Protein AF-A0A838JB03-F1 (afdb_monomer_lite)

pLDDT: mean 80.81, std 22.38, range [26.28, 98.25]

Structure (mmCIF, N/CA/C/O backbone):
data_AF-A0A838JB03-F1
#
_entry.id   AF-A0A838JB03-F1
#
loop_
_atom_site.group_PDB
_atom_site.id
_atom_site.type_symbol
_atom_site.label_atom_id
_atom_site.label_alt_id
_atom_site.label_comp_id
_atom_site.label_asym_id
_atom_site.label_entity_id
_atom_site.label_seq_id
_atom_site.pdbx_PDB_ins_code
_atom_site.Cartn_x
_atom_site.Cartn_y
_atom_site.Cartn_z
_atom_site.occupancy
_atom_site.B_iso_or_equiv
_atom_site.auth_seq_id
_atom_site.auth_comp_id
_atom_site.auth_asym_id
_atom_site.auth_atom_id
_atom_site.pdbx_PDB_model_num
ATOM 1 N N . MET A 1 1 ? 28.988 48.247 38.687 1.00 44.78 1 MET A N 1
ATOM 2 C CA . MET A 1 1 ? 27.653 47.711 39.022 1.00 44.78 1 MET A CA 1
ATOM 3 C C . MET A 1 1 ? 26.645 48.383 38.113 1.00 44.78 1 MET A C 1
ATOM 5 O O . MET A 1 1 ? 26.319 49.537 38.339 1.00 44.78 1 MET A O 1
ATOM 9 N N . THR A 1 2 ? 26.208 47.672 37.080 1.00 36.00 2 THR A N 1
ATOM 10 C CA . THR A 1 2 ? 25.079 48.036 36.215 1.00 36.00 2 THR A CA 1
ATOM 11 C C . THR A 1 2 ? 24.580 46.718 35.632 1.00 36.00 2 THR A C 1
ATOM 13 O O . THR A 1 2 ? 25.268 46.092 34.830 1.00 36.00 2 THR A O 1
ATOM 16 N N . GLN A 1 3 ? 23.457 46.224 36.152 1.00 34.03 3 GLN A N 1
ATOM 17 C CA . GLN A 1 3 ? 22.787 45.022 35.661 1.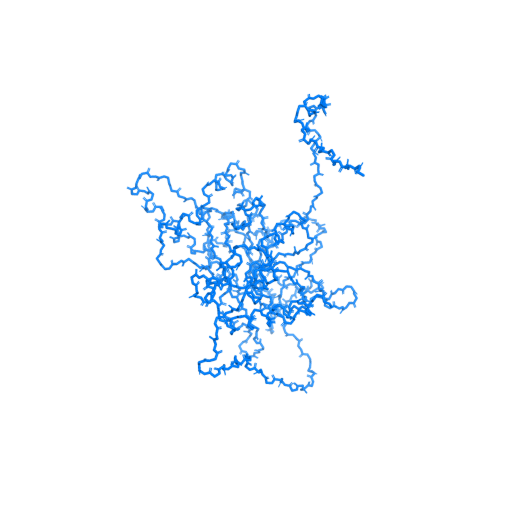00 34.03 3 GLN A CA 1
ATOM 18 C C . GLN A 1 3 ? 21.858 45.426 34.513 1.00 34.03 3 GLN A C 1
ATOM 20 O O . GLN A 1 3 ? 20.997 46.283 34.694 1.00 34.03 3 GLN A O 1
ATOM 25 N N . HIS A 1 4 ? 22.037 44.810 33.345 1.00 32.69 4 HIS A N 1
ATOM 26 C CA . HIS A 1 4 ? 21.046 44.824 32.274 1.00 32.69 4 HIS A CA 1
ATOM 27 C C . HIS A 1 4 ? 20.116 43.626 32.457 1.00 32.69 4 HIS A C 1
ATOM 29 O O . HIS A 1 4 ? 20.539 42.479 32.327 1.00 32.69 4 HIS A O 1
ATOM 35 N N . THR A 1 5 ? 18.851 43.903 32.752 1.00 39.06 5 THR A N 1
ATOM 36 C CA . THR A 1 5 ? 17.767 42.919 32.718 1.00 39.06 5 THR A CA 1
ATOM 37 C C . THR A 1 5 ? 17.186 42.896 31.299 1.00 39.06 5 THR A C 1
ATOM 39 O O . THR A 1 5 ? 16.803 43.959 30.803 1.00 39.06 5 THR A O 1
ATOM 42 N N . PRO A 1 6 ? 17.104 41.744 30.612 1.00 40.34 6 PRO A N 1
ATOM 43 C CA . PRO A 1 6 ? 16.398 41.662 29.340 1.00 40.34 6 PRO A CA 1
ATOM 44 C C . PRO A 1 6 ? 14.884 41.728 29.582 1.00 40.34 6 PRO A C 1
ATOM 46 O O . PRO A 1 6 ? 14.341 40.998 30.411 1.00 40.34 6 PRO A O 1
ATOM 49 N N . SER A 1 7 ? 14.214 42.630 28.862 1.00 43.00 7 SER A N 1
ATOM 50 C CA . SER A 1 7 ? 12.752 42.729 28.843 1.00 43.00 7 SER A CA 1
ATOM 51 C C . SER A 1 7 ? 12.167 41.531 28.100 1.00 43.00 7 SER A C 1
ATOM 53 O O . SER A 1 7 ? 12.530 41.268 26.954 1.00 43.00 7 SER A O 1
ATOM 55 N N . ALA A 1 8 ? 11.268 40.812 28.765 1.00 40.16 8 ALA A N 1
ATOM 56 C CA . ALA A 1 8 ? 10.439 39.788 28.155 1.00 40.16 8 ALA A CA 1
ATOM 57 C C . ALA A 1 8 ? 9.453 40.449 27.180 1.00 40.16 8 ALA A C 1
ATOM 59 O O . ALA A 1 8 ? 8.686 41.328 27.569 1.00 40.16 8 ALA A O 1
ATOM 60 N N . VAL A 1 9 ? 9.482 40.031 25.915 1.00 40.28 9 VAL A N 1
ATOM 61 C CA . VAL A 1 9 ? 8.428 40.349 24.949 1.00 40.28 9 VAL A CA 1
ATOM 62 C C . VAL A 1 9 ? 7.296 39.359 25.203 1.00 40.28 9 VAL A C 1
ATOM 64 O O . VAL A 1 9 ? 7.404 38.180 24.870 1.00 40.28 9 VAL A O 1
ATOM 67 N N . SER A 1 10 ? 6.239 39.830 25.858 1.00 42.03 10 SER A N 1
ATOM 68 C CA . SER A 1 10 ? 5.004 39.079 26.065 1.00 42.03 10 SER A CA 1
ATOM 69 C C . SER A 1 10 ? 4.294 38.891 24.725 1.00 42.03 10 SER A C 1
ATOM 71 O O . SER A 1 10 ? 3.771 39.844 24.152 1.00 42.03 10 SER A O 1
ATOM 73 N N . ALA A 1 11 ? 4.286 37.663 24.211 1.00 47.19 11 ALA A N 1
ATOM 74 C CA . ALA A 1 11 ? 3.488 37.273 23.056 1.00 47.19 11 ALA A CA 1
ATOM 75 C C . ALA A 1 11 ? 2.038 37.001 23.492 1.00 47.19 11 ALA A C 1
ATOM 77 O O . ALA A 1 11 ? 1.626 35.855 23.638 1.00 47.19 11 ALA A O 1
ATOM 78 N N . GLU A 1 12 ? 1.266 38.065 23.702 1.00 45.47 12 GLU A N 1
ATOM 79 C CA . GLU A 1 12 ? -0.200 38.017 23.753 1.00 45.47 12 GLU A CA 1
ATOM 80 C C . GLU A 1 12 ? -0.773 38.681 22.491 1.00 45.47 12 GLU A C 1
ATOM 82 O O . GLU A 1 12 ? -1.504 39.665 22.552 1.00 45.47 12 GLU A O 1
ATOM 87 N N . ASN A 1 13 ? -0.450 38.143 21.311 1.00 46.91 13 ASN A N 1
ATOM 88 C CA . ASN A 1 13 ? -1.229 38.453 20.110 1.00 46.91 13 ASN A CA 1
ATOM 89 C C . ASN A 1 13 ? -2.488 37.587 20.126 1.00 46.91 13 ASN A C 1
ATOM 91 O O . ASN A 1 13 ? -2.532 36.473 19.608 1.00 46.91 13 ASN A O 1
ATOM 95 N N . SER A 1 14 ? -3.491 38.109 20.826 1.00 46.34 14 SER A N 1
ATOM 96 C CA . SER A 1 14 ? -4.832 37.548 20.922 1.00 46.34 14 SER A CA 1
ATOM 97 C C . SER A 1 14 ? -5.486 37.417 19.536 1.00 46.34 14 SER A C 1
ATOM 99 O O . SER A 1 14 ? -5.418 38.335 18.722 1.00 46.34 14 SER A O 1
ATOM 101 N N . MET A 1 15 ? -6.189 36.305 19.300 1.00 49.94 15 MET A N 1
ATOM 102 C CA . MET A 1 15 ? -7.051 36.042 18.130 1.00 49.94 15 MET A CA 1
ATOM 103 C C . MET A 1 15 ? -8.110 37.130 17.844 1.00 49.94 15 MET A C 1
ATOM 105 O O . MET A 1 15 ? -8.801 37.070 16.830 1.00 49.94 15 MET A O 1
ATOM 109 N N . THR A 1 16 ? -8.254 38.123 18.718 1.00 51.78 16 THR A N 1
ATOM 110 C CA . THR A 1 16 ? -9.194 39.242 18.601 1.00 51.78 16 THR A CA 1
ATOM 111 C C . THR A 1 16 ? -8.905 40.164 17.409 1.00 51.78 16 THR A C 1
ATOM 113 O O . THR A 1 16 ? -9.826 40.820 16.935 1.00 51.78 16 THR A O 1
ATOM 116 N N . ASP A 1 17 ? -7.676 40.177 16.881 1.00 54.94 17 ASP A N 1
ATOM 117 C CA . ASP A 1 17 ? -7.280 41.033 15.745 1.00 54.94 17 ASP A CA 1
ATOM 118 C C . ASP A 1 17 ? -7.665 40.457 14.364 1.00 54.94 17 ASP A C 1
ATOM 120 O O . ASP A 1 17 ? -7.572 41.121 13.338 1.00 54.94 17 ASP A O 1
ATOM 124 N N . LEU A 1 18 ? -8.143 39.208 14.316 1.00 52.59 18 LEU A N 1
ATOM 125 C CA . LEU A 1 18 ? -8.722 38.624 13.098 1.00 52.59 18 LEU A CA 1
ATOM 126 C C . LEU A 1 18 ? -10.200 38.987 12.928 1.00 52.59 18 LEU A C 1
ATOM 128 O O . LEU A 1 18 ? -10.693 39.043 11.807 1.00 52.59 18 LEU A O 1
ATOM 132 N N . ALA A 1 19 ? -10.909 39.265 14.025 1.00 58.22 19 ALA A N 1
ATOM 133 C CA . ALA A 1 19 ? -12.325 39.628 13.988 1.00 58.22 19 ALA A CA 1
ATOM 134 C C . ALA A 1 19 ? -12.567 41.057 13.461 1.00 58.22 19 ALA A C 1
ATOM 136 O O . ALA A 1 19 ? -13.679 41.387 13.056 1.00 58.22 19 ALA A O 1
ATOM 137 N N . THR A 1 20 ? -11.537 41.907 13.458 1.00 58.72 20 THR A N 1
ATOM 138 C CA . THR A 1 20 ? -11.553 43.267 12.892 1.00 58.72 20 THR A CA 1
ATOM 139 C C . THR A 1 20 ? -11.293 43.287 11.386 1.00 58.72 20 THR A C 1
ATOM 141 O O . THR A 1 20 ? -11.599 44.283 10.727 1.00 58.72 20 THR A O 1
ATOM 144 N N . LEU A 1 21 ? -10.793 42.187 10.815 1.00 52.22 21 LEU A N 1
ATOM 145 C CA . LEU A 1 21 ? -10.647 42.004 9.376 1.00 52.22 21 LEU A CA 1
ATOM 146 C C . LEU A 1 21 ? -12.008 41.623 8.779 1.00 52.22 21 LEU A C 1
ATOM 148 O O . LEU A 1 21 ? -12.249 40.480 8.399 1.00 52.22 21 LEU A O 1
ATOM 152 N N . ASN A 1 22 ? -12.915 42.600 8.712 1.00 52.59 22 ASN A N 1
ATOM 153 C CA . ASN A 1 22 ? -14.174 42.496 7.978 1.00 52.59 22 ASN A CA 1
ATOM 154 C C . ASN A 1 22 ? -13.882 42.488 6.467 1.00 52.59 22 ASN A C 1
ATOM 156 O O . ASN A 1 22 ? -14.055 43.494 5.779 1.00 52.59 22 ASN A O 1
ATOM 160 N N . MET A 1 23 ? -13.335 41.376 5.978 1.00 66.50 23 MET A N 1
ATOM 161 C CA . MET A 1 23 ? -13.054 41.157 4.568 1.00 66.50 23 MET A CA 1
ATOM 162 C C . MET A 1 23 ? -14.263 40.463 3.940 1.00 66.50 23 MET A C 1
ATOM 164 O O . MET A 1 23 ? -14.375 39.240 3.942 1.00 66.50 23 MET A O 1
ATOM 168 N N . ASP A 1 24 ? -15.203 41.276 3.464 1.00 61.62 24 ASP A N 1
ATOM 169 C CA . ASP A 1 24 ? -16.301 40.834 2.607 1.00 61.62 24 ASP A CA 1
ATOM 170 C C . ASP A 1 24 ? -15.735 40.562 1.206 1.00 61.62 24 ASP A C 1
ATOM 172 O O . ASP A 1 24 ? -15.477 41.488 0.435 1.00 61.62 24 ASP A O 1
ATOM 176 N N . PHE A 1 25 ? -15.458 39.290 0.919 1.00 63.62 25 PHE A N 1
ATOM 177 C CA . PHE A 1 25 ? -14.934 38.837 -0.371 1.00 63.62 25 PHE A CA 1
ATOM 178 C C . PHE A 1 25 ? -16.039 38.552 -1.402 1.00 63.62 25 PHE A C 1
ATOM 180 O O . PHE A 1 25 ? -15.734 38.076 -2.487 1.00 63.62 25 PHE A O 1
ATOM 187 N N . GLY A 1 26 ? -17.304 38.877 -1.102 1.00 58.91 26 GLY A N 1
ATOM 188 C CA . GLY A 1 26 ? -18.434 38.609 -1.989 1.00 58.91 26 GLY A CA 1
ATOM 189 C C . GLY A 1 26 ? -18.887 37.142 -1.970 1.00 58.91 26 GLY A C 1
ATOM 190 O O . GLY A 1 26 ? -18.102 36.218 -1.790 1.00 58.91 26 GLY A O 1
ATOM 191 N N . ASN A 1 27 ? -20.193 36.923 -2.148 1.00 53.84 27 ASN A N 1
ATOM 192 C CA . ASN A 1 27 ? -20.816 35.595 -2.266 1.00 53.84 27 ASN A CA 1
ATOM 193 C C . ASN A 1 27 ? -20.960 35.167 -3.739 1.00 53.84 27 ASN A C 1
ATOM 195 O O . ASN A 1 27 ? -21.980 34.588 -4.111 1.00 53.84 27 ASN A O 1
ATOM 199 N N . ASP A 1 28 ? -19.996 35.505 -4.597 1.00 56.12 28 ASP A N 1
ATOM 200 C CA . ASP A 1 28 ? -20.012 34.996 -5.967 1.00 56.12 28 ASP A CA 1
ATOM 201 C C . ASP A 1 28 ? -19.462 33.565 -5.958 1.00 56.12 28 ASP A C 1
ATOM 203 O O . ASP A 1 28 ? -18.303 33.326 -5.620 1.00 56.12 28 ASP A O 1
ATOM 207 N N . ASP A 1 29 ? -20.286 32.604 -6.385 1.00 54.84 29 ASP A N 1
ATOM 208 C CA . ASP A 1 29 ? -19.939 31.179 -6.545 1.00 54.84 29 ASP A CA 1
ATOM 209 C C . ASP A 1 29 ? -18.735 30.934 -7.499 1.00 54.84 29 ASP A C 1
ATOM 211 O O . ASP A 1 29 ? -18.333 29.790 -7.728 1.00 54.84 29 ASP A O 1
ATOM 215 N N . GLY A 1 30 ? -18.158 31.999 -8.072 1.00 53.28 30 GLY A N 1
ATOM 216 C CA . GLY A 1 30 ? -16.997 31.997 -8.960 1.00 53.28 30 GLY A CA 1
ATOM 217 C C . GLY A 1 30 ? -15.631 32.105 -8.271 1.00 53.28 30 GLY A C 1
ATOM 218 O O . GLY A 1 30 ? -14.635 31.743 -8.896 1.00 53.28 30 GLY A O 1
ATOM 219 N N . ASP A 1 31 ? -15.557 32.515 -7.001 1.00 49.06 31 ASP A N 1
ATOM 220 C CA . ASP A 1 31 ? -14.286 32.706 -6.277 1.00 49.06 31 ASP A CA 1
ATOM 221 C C . ASP A 1 31 ? -13.802 31.424 -5.575 1.00 49.06 31 ASP A C 1
ATOM 223 O O . ASP A 1 31 ? -13.331 31.416 -4.433 1.00 49.06 31 ASP A O 1
ATOM 227 N N . GLN A 1 32 ? -13.888 30.287 -6.270 1.00 55.44 32 GLN A N 1
ATOM 228 C CA . GLN A 1 32 ? -13.226 29.079 -5.793 1.00 55.44 32 GLN A CA 1
ATOM 229 C C . GLN A 1 32 ? -11.717 29.236 -5.961 1.00 55.44 32 GLN A C 1
ATOM 231 O O . GLN A 1 32 ? -11.203 29.373 -7.070 1.00 55.44 32 GLN A O 1
ATOM 236 N N . MET A 1 33 ? -10.989 29.176 -4.845 1.00 48.25 33 MET A N 1
ATOM 237 C CA . MET A 1 33 ? -9.533 29.098 -4.857 1.00 48.25 33 MET A CA 1
ATOM 238 C C . MET A 1 33 ? -9.099 27.873 -5.673 1.00 48.25 33 MET A C 1
ATOM 240 O O . MET A 1 33 ? -9.140 26.737 -5.195 1.00 48.25 33 MET A O 1
ATOM 244 N N . VAL A 1 34 ? -8.662 28.101 -6.911 1.00 45.88 34 VAL A N 1
ATOM 245 C CA . VAL A 1 34 ? -8.106 27.052 -7.764 1.00 45.88 34 VAL A CA 1
ATOM 246 C C . VAL A 1 34 ? -6.710 26.731 -7.249 1.00 45.88 34 VAL A C 1
ATOM 248 O O . VAL A 1 34 ? -5.741 27.441 -7.524 1.00 45.88 34 VAL A O 1
ATOM 251 N N . LYS A 1 35 ? -6.590 25.652 -6.473 1.00 42.66 35 LYS A N 1
ATOM 252 C CA . LYS A 1 35 ? -5.276 25.090 -6.155 1.00 42.66 35 LYS A CA 1
ATOM 253 C C . LYS A 1 35 ? -4.661 24.557 -7.454 1.00 42.66 35 LYS A C 1
ATOM 255 O O . LYS A 1 35 ? -5.344 23.815 -8.164 1.00 42.66 35 LYS A O 1
ATOM 260 N N . PRO A 1 36 ? -3.395 24.888 -7.775 1.00 41.06 36 PRO A N 1
ATOM 261 C CA . PRO A 1 36 ? -2.692 24.237 -8.871 1.00 41.06 36 PRO A CA 1
ATOM 262 C C . PRO A 1 36 ? -2.802 22.723 -8.705 1.00 41.06 36 PRO A C 1
ATOM 264 O O . PRO A 1 36 ? -2.643 22.221 -7.590 1.00 41.06 36 PRO A O 1
ATOM 267 N N . THR A 1 37 ? -3.080 22.001 -9.790 1.00 43.16 37 THR A N 1
ATOM 268 C CA . THR A 1 37 ? -3.114 20.537 -9.781 1.00 43.16 37 THR A CA 1
ATOM 269 C C . THR A 1 37 ? -1.698 20.033 -9.512 1.00 43.16 37 THR A C 1
ATOM 271 O O . THR A 1 37 ? -0.907 19.825 -10.428 1.00 43.16 37 THR A O 1
ATOM 274 N N . GLN A 1 38 ? -1.331 19.905 -8.238 1.00 51.38 38 GLN A N 1
ATOM 275 C CA . GLN A 1 38 ? -0.124 19.191 -7.861 1.00 51.38 38 GLN A CA 1
ATOM 276 C C . GLN A 1 38 ? -0.305 17.742 -8.312 1.00 51.38 38 GLN A C 1
ATOM 278 O O . GLN A 1 38 ? -1.390 17.170 -8.195 1.00 51.38 38 GLN A O 1
ATOM 283 N N . ASN A 1 39 ? 0.745 17.147 -8.877 1.00 60.09 39 ASN A N 1
ATOM 284 C CA . ASN A 1 39 ? 0.744 15.713 -9.119 1.00 60.09 39 ASN A CA 1
ATOM 285 C C . ASN A 1 39 ? 0.520 15.028 -7.770 1.00 60.09 39 ASN A C 1
ATOM 287 O O . ASN A 1 39 ? 1.414 15.056 -6.928 1.00 60.09 39 ASN A O 1
ATOM 291 N N . ASN A 1 40 ? -0.659 14.434 -7.556 1.00 70.81 40 ASN A N 1
ATOM 292 C CA . ASN A 1 40 ? -0.917 13.700 -6.321 1.00 70.81 40 ASN A CA 1
ATOM 293 C C . ASN A 1 40 ? 0.201 12.666 -6.127 1.00 70.81 40 ASN A C 1
ATOM 295 O O . ASN A 1 40 ? 0.495 11.910 -7.071 1.00 70.81 40 ASN A O 1
ATOM 299 N N . PRO A 1 41 ? 0.834 12.624 -4.941 1.00 83.50 41 PRO A N 1
ATOM 300 C CA . PRO A 1 41 ? 1.910 11.687 -4.688 1.00 83.50 41 PRO A CA 1
ATOM 301 C C . PRO A 1 41 ? 1.400 10.265 -4.935 1.00 83.50 41 PRO A C 1
ATOM 303 O O . PRO A 1 41 ? 0.281 9.889 -4.575 1.00 83.50 41 PRO A O 1
ATOM 306 N N . ARG A 1 42 ? 2.210 9.464 -5.627 1.00 92.25 42 ARG A N 1
ATOM 307 C CA . ARG A 1 42 ? 1.873 8.075 -5.952 1.00 92.25 42 ARG A CA 1
ATOM 308 C C . ARG A 1 42 ? 2.556 7.149 -4.969 1.00 92.25 42 ARG A C 1
ATOM 310 O O . ARG A 1 42 ? 3.736 7.321 -4.680 1.00 92.25 42 ARG A O 1
ATOM 317 N N . LEU A 1 43 ? 1.835 6.118 -4.549 1.00 96.12 43 LEU A N 1
ATOM 318 C CA . LEU A 1 43 ? 2.406 5.035 -3.767 1.00 96.12 43 LEU A CA 1
ATOM 319 C C . LEU A 1 43 ? 2.852 3.923 -4.722 1.00 96.12 43 LEU A C 1
ATOM 321 O O . LEU A 1 43 ? 2.037 3.296 -5.405 1.00 96.12 43 LEU A O 1
ATOM 325 N N . GLN A 1 44 ? 4.160 3.707 -4.802 1.00 95.25 44 GLN A N 1
ATOM 326 C CA . GLN A 1 44 ? 4.787 2.786 -5.744 1.00 95.25 44 GLN A CA 1
ATOM 327 C C . GLN A 1 44 ? 5.358 1.574 -5.019 1.00 95.25 44 GLN A C 1
ATOM 329 O O . GLN A 1 44 ? 5.926 1.696 -3.940 1.00 95.25 44 GLN A O 1
ATOM 334 N N . TRP A 1 45 ? 5.238 0.397 -5.630 1.00 95.88 45 TRP A N 1
ATOM 335 C CA . TRP A 1 45 ? 5.858 -0.819 -5.114 1.00 95.88 45 TRP A CA 1
ATOM 336 C C . TRP A 1 45 ? 7.142 -1.142 -5.874 1.00 95.88 45 TRP A C 1
ATOM 338 O O . TRP A 1 45 ? 7.110 -1.382 -7.085 1.00 95.88 45 TRP A O 1
ATOM 348 N N . PHE A 1 46 ? 8.269 -1.191 -5.168 1.00 95.06 46 PHE A N 1
ATOM 349 C CA . PHE A 1 46 ? 9.563 -1.546 -5.741 1.00 95.06 46 PHE A CA 1
ATOM 350 C C . PHE A 1 46 ? 9.928 -3.003 -5.461 1.00 95.06 46 PHE A C 1
ATOM 352 O O . PHE A 1 46 ? 9.741 -3.526 -4.365 1.00 95.06 46 PHE A O 1
ATOM 359 N N . ASN A 1 47 ? 10.474 -3.654 -6.490 1.00 92.50 47 ASN A N 1
ATOM 360 C CA . ASN A 1 47 ? 10.894 -5.057 -6.485 1.00 92.50 47 ASN A CA 1
ATOM 361 C C . ASN A 1 47 ? 12.423 -5.204 -6.382 1.00 92.50 47 ASN A C 1
ATOM 363 O O . ASN A 1 47 ? 12.983 -6.168 -6.894 1.00 92.50 47 ASN A O 1
ATOM 367 N N . GLY A 1 48 ? 13.099 -4.238 -5.760 1.00 88.75 48 GLY A N 1
ATOM 368 C CA . GLY A 1 48 ? 14.553 -4.220 -5.633 1.00 88.75 48 GLY A CA 1
ATOM 369 C C . GLY A 1 48 ? 15.242 -3.347 -6.673 1.00 88.75 48 GLY A C 1
ATOM 370 O O . GLY A 1 48 ? 16.030 -3.835 -7.479 1.00 88.75 48 GLY A O 1
ATOM 371 N N . LEU A 1 49 ? 14.927 -2.050 -6.671 1.00 88.25 49 LEU A N 1
ATOM 372 C CA . LEU A 1 49 ? 15.675 -1.072 -7.464 1.00 88.25 49 LEU A CA 1
ATOM 373 C C . LEU A 1 49 ? 16.962 -0.676 -6.734 1.00 88.25 49 LEU A C 1
ATOM 375 O O . LEU A 1 49 ? 16.967 -0.557 -5.511 1.00 88.25 49 LEU A O 1
ATOM 379 N N . THR A 1 50 ? 18.043 -0.461 -7.479 1.00 88.62 50 THR A N 1
ATOM 380 C CA . THR A 1 50 ? 19.319 -0.018 -6.908 1.00 88.62 50 THR A CA 1
ATOM 381 C C . THR A 1 50 ? 19.215 1.432 -6.450 1.00 88.62 50 THR A C 1
ATOM 383 O O . THR A 1 50 ? 18.686 2.285 -7.170 1.00 88.62 50 THR A O 1
ATOM 386 N N . THR A 1 51 ? 19.735 1.722 -5.263 1.00 90.81 51 THR A N 1
ATOM 387 C CA . THR A 1 51 ? 19.865 3.090 -4.752 1.00 90.81 51 THR A CA 1
ATOM 388 C C . THR A 1 51 ? 21.278 3.628 -4.968 1.00 90.81 51 THR A C 1
ATOM 390 O O . THR A 1 51 ? 22.224 2.874 -5.199 1.00 90.81 51 THR A O 1
ATOM 393 N N . THR A 1 52 ? 21.457 4.942 -4.850 1.00 86.44 52 THR A N 1
ATOM 394 C CA . THR A 1 52 ? 22.794 5.567 -4.845 1.00 86.44 52 THR A CA 1
ATOM 395 C C . THR A 1 52 ? 23.643 5.161 -3.636 1.00 86.44 52 THR A C 1
ATOM 397 O O . THR A 1 52 ? 24.863 5.264 -3.688 1.00 86.44 52 THR A O 1
ATOM 400 N N . THR A 1 53 ? 23.013 4.655 -2.573 1.00 84.88 53 THR A N 1
ATOM 401 C CA . THR A 1 53 ? 23.659 4.125 -1.362 1.00 84.88 53 THR A CA 1
ATOM 402 C C . THR A 1 53 ? 23.995 2.633 -1.459 1.00 84.88 53 THR A C 1
ATOM 404 O O . THR A 1 53 ? 24.343 2.024 -0.452 1.00 84.88 53 THR A O 1
ATOM 407 N N . PHE A 1 54 ? 23.885 2.032 -2.652 1.00 84.50 54 PHE A N 1
ATOM 408 C CA . PHE A 1 54 ? 24.083 0.594 -2.899 1.00 84.50 54 PHE A CA 1
ATOM 409 C C . PHE A 1 54 ? 23.138 -0.320 -2.104 1.00 84.50 54 PHE A C 1
ATOM 411 O O . PHE A 1 54 ? 23.383 -1.517 -1.950 1.00 84.50 54 PHE A O 1
ATOM 418 N N . GLU A 1 55 ? 22.027 0.230 -1.625 1.00 87.88 55 GLU A N 1
ATOM 419 C CA . GLU A 1 55 ? 20.946 -0.522 -1.013 1.00 87.88 55 GLU A CA 1
ATOM 420 C C . GLU A 1 55 ? 19.942 -0.964 -2.082 1.00 87.88 55 GLU A C 1
ATOM 422 O O . GLU A 1 55 ? 19.964 -0.538 -3.242 1.00 87.88 55 GLU A O 1
ATOM 427 N N . THR A 1 56 ? 19.047 -1.863 -1.685 1.00 89.31 56 THR A N 1
ATOM 428 C CA . THR A 1 56 ? 17.988 -2.380 -2.548 1.00 89.31 56 THR A CA 1
ATOM 429 C C . THR A 1 56 ? 16.648 -1.830 -2.076 1.00 89.31 56 THR A C 1
ATOM 431 O O . THR A 1 56 ? 16.215 -2.105 -0.958 1.00 89.31 56 THR A O 1
ATOM 434 N N . ALA A 1 57 ? 15.987 -1.056 -2.932 1.00 92.94 57 ALA A N 1
ATOM 435 C CA . ALA A 1 57 ? 14.697 -0.449 -2.649 1.00 92.94 57 ALA A CA 1
ATOM 436 C C . ALA A 1 57 ? 13.562 -1.460 -2.857 1.00 92.94 57 ALA A C 1
ATOM 438 O O . ALA A 1 57 ? 13.299 -1.887 -3.989 1.00 92.94 57 ALA A O 1
ATOM 439 N N . VAL A 1 58 ? 12.896 -1.858 -1.769 1.00 94.38 58 VAL A N 1
ATOM 440 C CA . VAL A 1 58 ? 11.868 -2.912 -1.758 1.00 94.38 58 VAL A CA 1
ATOM 441 C C . VAL A 1 58 ? 10.642 -2.473 -0.963 1.00 94.38 58 VAL A C 1
ATOM 443 O O . VAL A 1 58 ? 10.778 -1.925 0.127 1.00 94.38 58 VAL A O 1
ATOM 446 N N . GLY A 1 59 ? 9.447 -2.735 -1.495 1.00 96.44 59 GLY A N 1
ATOM 447 C CA . GLY A 1 59 ? 8.180 -2.398 -0.843 1.00 96.44 59 GLY A CA 1
ATOM 448 C C . GLY A 1 59 ? 7.613 -1.056 -1.286 1.00 96.44 59 GLY A C 1
ATOM 449 O O . GLY A 1 59 ? 7.860 -0.614 -2.412 1.00 96.44 59 GLY A O 1
ATOM 450 N N . PHE A 1 60 ? 6.830 -0.420 -0.418 1.00 97.81 60 PHE A N 1
ATOM 451 C CA . PHE A 1 60 ? 6.156 0.838 -0.712 1.00 97.81 60 PHE A CA 1
ATOM 452 C C . PHE A 1 60 ? 7.074 2.056 -0.625 1.00 97.81 60 PHE A C 1
ATOM 454 O O . PHE A 1 60 ? 7.809 2.238 0.345 1.00 97.81 60 PHE A O 1
ATOM 461 N N . HIS A 1 61 ? 6.976 2.903 -1.648 1.00 97.00 61 HIS A N 1
ATOM 462 C CA . HIS A 1 61 ? 7.739 4.131 -1.802 1.00 97.00 61 HIS A CA 1
ATOM 463 C C . HIS A 1 61 ? 6.856 5.274 -2.276 1.00 97.00 61 HIS A C 1
ATOM 465 O O . HIS A 1 61 ? 5.932 5.065 -3.065 1.00 97.00 61 HIS A O 1
ATOM 471 N N . ILE A 1 62 ? 7.182 6.480 -1.828 1.00 96.56 62 ILE A N 1
ATOM 472 C CA . ILE A 1 62 ? 6.554 7.725 -2.273 1.00 96.56 62 ILE A CA 1
ATOM 473 C C . ILE A 1 62 ? 7.659 8.625 -2.817 1.00 96.56 62 ILE A C 1
ATOM 475 O O . ILE A 1 62 ? 8.700 8.759 -2.180 1.00 96.56 62 ILE A O 1
ATOM 479 N N . GLU A 1 63 ? 7.468 9.189 -4.008 1.00 94.88 63 GLU A N 1
ATOM 480 C CA . GLU A 1 63 ? 8.427 10.137 -4.593 1.00 94.88 63 GLU A CA 1
ATOM 481 C C . GLU A 1 63 ? 8.514 11.386 -3.706 1.00 94.88 63 GLU A C 1
ATOM 483 O O . GLU A 1 63 ? 7.485 11.956 -3.341 1.00 94.88 63 GLU A O 1
ATOM 488 N N . ALA A 1 64 ? 9.731 11.758 -3.313 1.00 94.31 64 ALA A N 1
ATOM 489 C CA . ALA A 1 64 ? 9.976 12.926 -2.474 1.00 94.31 64 ALA A CA 1
ATOM 490 C C . ALA A 1 64 ? 9.991 14.209 -3.316 1.00 94.31 64 ALA A C 1
ATOM 492 O O . ALA A 1 64 ? 10.156 14.155 -4.534 1.00 94.31 64 ALA A O 1
ATOM 493 N N . ASP A 1 65 ? 9.855 15.359 -2.658 1.00 92.06 65 ASP A N 1
ATOM 494 C CA . ASP A 1 65 ? 9.860 16.697 -3.269 1.00 92.06 65 ASP A CA 1
ATOM 495 C C . ASP A 1 65 ? 8.654 16.970 -4.196 1.00 92.06 65 ASP A C 1
ATOM 497 O O . ASP A 1 65 ? 8.642 17.944 -4.951 1.00 92.06 65 ASP A O 1
ATOM 501 N N . VAL A 1 66 ? 7.618 16.122 -4.140 1.00 90.31 66 VAL A N 1
ATOM 502 C CA . VAL A 1 66 ? 6.367 16.282 -4.905 1.00 90.31 66 VAL A CA 1
ATOM 503 C C . VAL A 1 66 ? 5.301 17.016 -4.090 1.00 90.31 66 VAL A C 1
ATOM 505 O O . VAL A 1 66 ? 4.581 17.857 -4.627 1.00 90.31 66 VAL A O 1
ATOM 508 N N . ASN A 1 67 ? 5.195 16.705 -2.796 1.00 92.00 67 ASN A N 1
ATOM 509 C CA . ASN A 1 67 ? 4.237 17.315 -1.877 1.00 92.00 67 ASN A CA 1
ATOM 510 C C 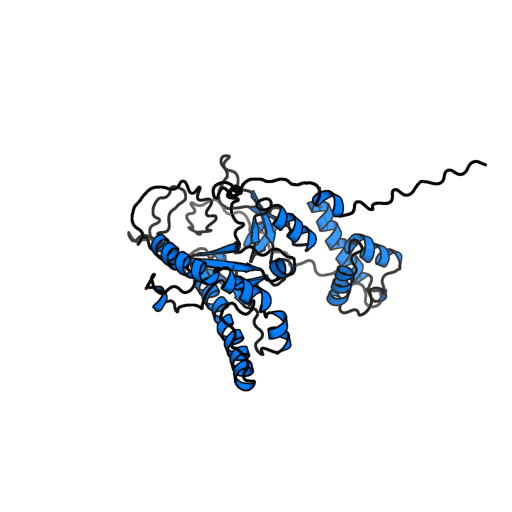. ASN A 1 67 ? 4.984 17.765 -0.605 1.00 92.00 67 ASN A C 1
ATOM 512 O O . ASN A 1 67 ? 5.289 16.923 0.242 1.00 92.00 67 ASN A O 1
ATOM 516 N N . PRO A 1 68 ? 5.244 19.077 -0.438 1.00 91.69 68 PRO A N 1
ATOM 517 C CA . PRO A 1 68 ? 6.030 19.594 0.683 1.00 91.69 68 PRO A CA 1
ATOM 518 C C . PRO A 1 68 ? 5.463 19.254 2.0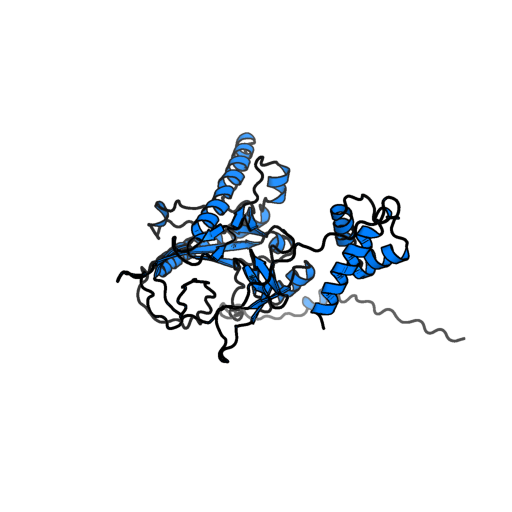66 1.00 91.69 68 PRO A C 1
ATOM 520 O O . PRO A 1 68 ? 6.229 18.974 2.984 1.00 91.69 68 PRO A O 1
ATOM 523 N N . ALA A 1 69 ? 4.133 19.240 2.219 1.00 91.62 69 ALA A N 1
ATOM 524 C CA . ALA A 1 69 ? 3.496 18.899 3.491 1.00 91.62 69 ALA A CA 1
ATOM 525 C C . ALA A 1 69 ? 3.717 17.422 3.847 1.00 91.62 69 ALA A C 1
ATOM 527 O O . ALA A 1 69 ? 3.955 17.074 5.004 1.00 91.62 69 ALA A O 1
ATOM 528 N N . LEU A 1 70 ? 3.682 16.548 2.839 1.00 94.88 70 LEU A N 1
ATOM 529 C CA . LEU A 1 70 ? 4.000 15.137 3.013 1.00 94.88 70 LEU A CA 1
ATOM 530 C C . LEU A 1 70 ? 5.489 14.924 3.321 1.00 94.88 70 LEU A C 1
ATOM 532 O O . LEU A 1 70 ? 5.817 14.118 4.189 1.00 94.88 70 LEU A O 1
ATOM 536 N N . ASP A 1 71 ? 6.385 15.650 2.650 1.00 95.38 71 ASP A N 1
ATOM 537 C CA . ASP A 1 71 ? 7.829 15.566 2.892 1.00 95.38 71 ASP A CA 1
ATOM 538 C C . ASP A 1 71 ? 8.196 16.003 4.319 1.00 95.38 71 ASP A C 1
ATOM 540 O O . ASP A 1 71 ? 8.976 15.327 4.995 1.00 95.38 71 ASP A O 1
ATOM 544 N N . GLU A 1 72 ? 7.611 17.100 4.807 1.00 94.44 72 GLU A N 1
ATOM 545 C CA . GLU A 1 72 ? 7.791 17.576 6.184 1.00 94.44 72 GLU A CA 1
ATOM 546 C C . GLU A 1 72 ? 7.313 16.533 7.204 1.00 94.44 72 GLU A C 1
ATOM 548 O O . GLU A 1 72 ? 8.018 16.216 8.172 1.00 94.44 72 GLU A O 1
ATOM 553 N N . LEU A 1 73 ? 6.144 15.937 6.955 1.00 95.69 73 LEU A N 1
ATOM 554 C CA . LEU A 1 73 ? 5.588 14.895 7.807 1.00 95.69 73 LEU A CA 1
ATOM 555 C C . LEU A 1 73 ? 6.476 13.648 7.844 1.00 95.69 73 LEU A C 1
ATOM 557 O O . LEU A 1 73 ? 6.828 13.168 8.921 1.00 95.69 73 LEU A O 1
ATOM 561 N N . LEU A 1 74 ? 6.868 13.133 6.678 1.00 96.25 74 LEU A N 1
ATOM 562 C CA . LEU A 1 74 ? 7.698 11.933 6.565 1.00 96.25 74 LEU A CA 1
ATOM 563 C C . LEU A 1 74 ? 9.084 12.144 7.183 1.00 96.25 74 LEU A C 1
ATOM 565 O O . LEU A 1 74 ? 9.602 11.225 7.824 1.00 96.25 74 LEU A O 1
ATOM 569 N N . THR A 1 75 ? 9.633 13.357 7.071 1.00 95.50 75 THR A N 1
ATOM 570 C CA . THR A 1 75 ? 10.854 13.774 7.775 1.00 95.50 75 THR A CA 1
ATOM 571 C C . THR A 1 75 ? 10.659 13.713 9.288 1.00 95.50 75 THR A C 1
ATOM 573 O O . THR A 1 75 ? 11.467 13.106 9.990 1.00 95.50 75 THR A O 1
ATOM 576 N N . THR A 1 76 ? 9.565 14.284 9.798 1.00 94.00 76 THR A N 1
ATOM 577 C CA . THR A 1 76 ? 9.240 14.297 11.236 1.00 94.00 76 THR A CA 1
ATOM 578 C C . THR A 1 76 ? 9.029 12.889 11.792 1.00 94.00 76 THR A C 1
ATOM 580 O O . THR A 1 76 ? 9.460 12.579 12.903 1.00 94.00 76 THR A O 1
ATOM 583 N N . MET A 1 77 ? 8.435 12.001 10.995 1.00 92.94 77 MET A N 1
ATOM 584 C CA . MET A 1 77 ? 8.271 10.585 11.327 1.00 92.94 77 MET A CA 1
ATOM 585 C C . MET A 1 77 ? 9.589 9.792 11.285 1.00 92.94 77 MET A C 1
ATOM 587 O O . MET A 1 77 ? 9.607 8.622 11.665 1.00 92.94 77 MET A O 1
ATOM 591 N N . GLY A 1 78 ? 10.691 10.398 10.828 1.00 93.19 78 GLY A N 1
ATOM 592 C CA . GLY A 1 78 ? 11.980 9.728 10.665 1.00 93.19 78 GLY A CA 1
ATOM 593 C C . GLY A 1 78 ? 11.975 8.685 9.546 1.00 93.19 78 GLY A C 1
ATOM 594 O O . GLY A 1 78 ? 12.743 7.723 9.599 1.00 93.19 78 GLY A O 1
ATOM 595 N N . THR A 1 79 ? 11.097 8.843 8.550 1.00 94.44 79 THR A N 1
ATOM 596 C CA . THR A 1 79 ? 11.018 7.927 7.407 1.00 94.44 79 THR A CA 1
ATOM 597 C C . THR A 1 79 ? 12.310 8.015 6.610 1.00 94.44 79 THR A C 1
ATOM 599 O O . THR A 1 79 ? 12.819 9.103 6.343 1.00 94.44 79 THR A O 1
ATOM 602 N N . LYS A 1 80 ? 12.866 6.875 6.195 1.00 94.69 80 LYS A N 1
ATOM 603 C CA . LYS A 1 80 ? 14.107 6.898 5.422 1.00 94.69 80 LYS A CA 1
ATOM 604 C C . LYS A 1 80 ? 13.871 7.471 4.024 1.00 94.69 80 LYS A C 1
ATOM 606 O O . LYS A 1 80 ? 12.981 7.011 3.308 1.00 94.69 80 LYS A O 1
ATOM 611 N N . ARG A 1 81 ? 14.742 8.395 3.616 1.00 94.44 81 ARG A N 1
ATOM 612 C CA . ARG A 1 81 ? 14.847 8.918 2.249 1.00 94.44 81 ARG A CA 1
ATOM 613 C C . ARG A 1 81 ? 16.107 8.394 1.565 1.00 94.44 81 ARG A C 1
ATOM 615 O O . ARG A 1 81 ? 17.165 8.339 2.188 1.00 94.44 81 ARG A O 1
ATOM 622 N N . TYR A 1 82 ? 16.014 8.039 0.288 1.00 92.75 82 TYR A N 1
ATOM 623 C CA . TYR A 1 82 ? 17.180 7.757 -0.558 1.00 92.75 82 TYR A CA 1
ATOM 624 C C . TYR A 1 82 ? 16.876 7.998 -2.036 1.00 92.75 82 TYR A C 1
ATOM 626 O O . TYR A 1 82 ? 15.723 8.163 -2.430 1.00 92.75 82 TYR A O 1
ATOM 634 N N . VAL A 1 83 ? 17.921 8.011 -2.863 1.00 94.12 83 VAL A N 1
ATOM 635 C CA . VAL A 1 83 ? 17.807 8.209 -4.311 1.00 94.12 83 VAL A CA 1
ATOM 636 C C . VAL A 1 83 ? 17.819 6.860 -5.022 1.00 94.12 83 VAL A C 1
ATOM 638 O O . VAL A 1 83 ? 18.735 6.057 -4.844 1.00 94.12 83 VAL A O 1
ATOM 641 N N . VAL A 1 84 ? 16.796 6.616 -5.835 1.00 92.38 84 VAL A N 1
ATOM 642 C CA . VAL A 1 84 ? 16.616 5.398 -6.629 1.00 92.38 84 VAL A CA 1
ATOM 643 C C . VAL A 1 84 ? 17.076 5.634 -8.060 1.00 92.38 84 VAL A C 1
ATOM 645 O O . VAL A 1 84 ? 16.735 6.643 -8.678 1.00 92.38 84 VAL A O 1
ATOM 648 N N . GLN A 1 85 ? 17.824 4.675 -8.604 1.00 88.62 85 GLN A N 1
ATOM 649 C CA . GLN A 1 85 ? 18.256 4.668 -9.997 1.00 88.62 85 GLN A CA 1
ATOM 650 C C . GLN A 1 85 ? 17.237 3.909 -10.854 1.00 88.62 85 GLN A C 1
ATOM 652 O O . GLN A 1 85 ? 17.125 2.682 -10.801 1.00 88.62 85 GLN A O 1
ATOM 657 N N . HIS A 1 86 ? 16.476 4.636 -11.668 1.00 84.56 86 HIS A N 1
ATOM 658 C CA . HIS A 1 86 ? 15.537 4.038 -12.607 1.00 84.56 86 HIS A CA 1
ATOM 659 C C . HIS A 1 86 ? 16.246 3.562 -13.875 1.00 84.56 86 HIS A C 1
ATOM 661 O O . HIS A 1 86 ? 17.182 4.182 -14.370 1.00 84.56 86 HIS A O 1
ATOM 667 N N . LYS A 1 87 ? 15.732 2.475 -14.462 1.00 74.38 87 LYS A N 1
ATOM 668 C CA . LYS A 1 87 ? 16.246 1.931 -15.732 1.00 74.38 87 LYS A CA 1
ATOM 669 C C . LYS A 1 87 ? 16.010 2.863 -16.925 1.00 74.38 87 LYS A C 1
ATOM 671 O O . LYS A 1 87 ? 16.646 2.700 -17.966 1.00 74.38 87 LYS A O 1
ATOM 676 N N . THR A 1 88 ? 15.044 3.771 -16.824 1.00 75.06 88 THR A N 1
ATOM 677 C CA . THR A 1 88 ? 14.764 4.770 -17.859 1.00 75.06 88 THR A CA 1
ATOM 678 C C . THR A 1 88 ? 15.840 5.842 -17.815 1.00 75.06 88 THR A C 1
ATOM 680 O O . THR A 1 88 ? 16.197 6.306 -16.735 1.00 75.06 88 THR A O 1
ATOM 683 N N . THR A 1 89 ? 16.360 6.222 -18.977 1.00 73.38 89 THR A N 1
ATOM 684 C CA . THR A 1 89 ? 17.366 7.275 -19.076 1.00 73.38 89 THR A CA 1
ATOM 685 C C . THR A 1 89 ? 16.707 8.654 -19.082 1.00 73.38 89 THR A C 1
ATOM 687 O O . THR A 1 89 ? 15.576 8.802 -19.548 1.00 73.38 89 THR A O 1
ATOM 690 N N . ASN A 1 90 ? 17.390 9.661 -18.547 1.00 74.06 90 ASN A N 1
ATOM 691 C CA . ASN A 1 90 ? 17.039 11.063 -18.728 1.00 74.06 90 ASN A CA 1
ATOM 692 C C . ASN A 1 90 ? 17.359 11.517 -20.169 1.00 74.06 90 ASN A C 1
ATOM 694 O O . ASN A 1 90 ? 17.843 10.730 -20.989 1.00 74.06 90 ASN A O 1
ATOM 698 N N . GLN A 1 91 ? 17.072 12.785 -20.478 1.00 67.62 91 GLN A N 1
ATOM 699 C CA . GLN A 1 91 ? 17.347 13.380 -21.794 1.00 67.62 91 GLN A CA 1
ATOM 700 C C . GLN A 1 91 ? 18.840 13.314 -22.167 1.00 67.62 91 GLN A C 1
ATOM 702 O O . GLN A 1 91 ? 19.170 13.210 -23.343 1.00 67.62 91 GLN A O 1
ATOM 707 N N . ASP A 1 92 ? 19.721 13.259 -21.165 1.00 70.19 92 ASP A N 1
ATOM 708 C CA . ASP A 1 92 ? 21.177 13.173 -21.319 1.00 70.19 92 ASP A CA 1
ATOM 709 C C . ASP A 1 92 ? 21.704 11.727 -21.435 1.00 70.19 92 ASP A C 1
ATOM 711 O O . ASP A 1 92 ? 22.913 11.494 -21.428 1.00 70.19 92 ASP A O 1
ATOM 715 N N . GLY A 1 93 ? 20.818 10.726 -21.508 1.00 72.81 93 GLY A N 1
ATOM 716 C CA . GLY A 1 93 ? 21.189 9.314 -21.653 1.00 72.81 93 GLY A CA 1
ATOM 717 C C . GLY A 1 93 ? 21.677 8.624 -20.369 1.00 72.81 93 GLY A C 1
ATOM 718 O O . GLY A 1 93 ? 22.032 7.447 -20.410 1.00 72.81 93 GLY A O 1
ATOM 719 N N . GLN A 1 94 ? 21.663 9.303 -19.220 1.00 72.31 94 GLN A N 1
ATOM 720 C CA . GLN A 1 94 ? 22.011 8.739 -17.910 1.00 72.31 94 GLN A CA 1
ATOM 721 C C . GLN A 1 94 ? 20.789 8.132 -17.217 1.00 72.31 94 GLN A C 1
ATOM 723 O O . GLN A 1 94 ? 19.662 8.553 -17.457 1.00 72.31 94 GLN A O 1
ATOM 728 N N . ALA A 1 95 ? 20.982 7.152 -16.329 1.00 75.88 95 ALA A N 1
ATOM 729 C CA . ALA A 1 95 ? 19.885 6.590 -15.537 1.00 75.88 95 ALA A CA 1
ATOM 730 C C . ALA A 1 95 ? 19.153 7.698 -14.762 1.00 75.88 95 ALA A C 1
ATOM 732 O O . ALA A 1 95 ? 19.783 8.473 -14.043 1.00 75.88 95 ALA A O 1
ATOM 733 N N . LYS A 1 96 ? 17.824 7.775 -14.895 1.00 85.38 96 LYS A N 1
ATOM 734 C CA . LYS A 1 96 ? 17.019 8.765 -14.177 1.00 85.38 96 LYS A CA 1
ATOM 735 C C . LYS A 1 96 ? 17.112 8.479 -12.678 1.00 85.38 96 LYS A C 1
ATOM 737 O O . LYS A 1 96 ? 16.728 7.400 -12.228 1.00 85.38 96 LYS A O 1
ATOM 742 N N . GLN A 1 97 ? 17.597 9.449 -11.917 1.00 89.19 97 GLN A N 1
ATOM 743 C CA . GLN A 1 97 ? 17.704 9.366 -10.465 1.00 89.19 97 GLN A CA 1
ATOM 744 C C . GLN A 1 97 ? 16.599 10.197 -9.828 1.00 89.19 97 GLN A C 1
ATOM 746 O O . GLN A 1 97 ? 16.425 11.358 -10.189 1.00 89.19 97 GLN A O 1
ATOM 751 N N . LEU A 1 98 ? 15.836 9.596 -8.918 1.00 91.88 98 LEU A N 1
ATOM 752 C CA . LEU A 1 98 ? 14.754 10.279 -8.212 1.00 91.88 98 LEU A CA 1
ATOM 753 C C . LEU A 1 98 ? 14.787 9.951 -6.716 1.00 91.88 98 LEU A C 1
ATOM 755 O O . LEU A 1 98 ? 15.080 8.805 -6.359 1.00 91.88 98 LEU A O 1
ATOM 759 N N . PRO A 1 99 ? 14.497 10.924 -5.839 1.00 95.12 99 PRO A N 1
ATOM 760 C CA . PRO A 1 99 ? 14.421 10.696 -4.406 1.00 95.12 99 PRO A CA 1
ATOM 761 C C . PRO A 1 99 ? 13.077 10.067 -4.011 1.00 95.12 99 PRO A C 1
ATOM 763 O O . PRO A 1 99 ? 12.026 10.432 -4.531 1.00 95.12 99 PRO A O 1
ATOM 766 N N . TYR A 1 100 ? 13.111 9.136 -3.058 1.00 96.50 100 TYR A N 1
ATOM 767 C CA . TYR A 1 100 ? 11.923 8.478 -2.515 1.00 96.50 100 TYR A CA 1
ATOM 768 C C . TYR A 1 100 ? 11.992 8.341 -0.998 1.00 96.50 100 TYR A C 1
ATOM 770 O O . TYR A 1 100 ? 13.064 8.119 -0.429 1.00 96.50 100 TYR A O 1
ATOM 778 N N . TRP A 1 101 ? 10.820 8.379 -0.373 1.00 97.25 101 TRP A N 1
ATOM 779 C CA . TRP A 1 101 ? 10.572 7.920 0.988 1.00 97.25 101 TRP A CA 1
ATOM 780 C C . TRP A 1 101 ? 10.257 6.427 0.990 1.00 97.25 101 TRP A C 1
ATOM 782 O O . TRP A 1 101 ? 9.421 5.969 0.210 1.00 97.25 101 TRP A O 1
ATOM 792 N N . ALA A 1 102 ? 10.917 5.663 1.857 1.00 96.25 102 ALA A N 1
ATOM 793 C CA . ALA A 1 102 ? 10.766 4.216 1.953 1.00 96.25 102 ALA A CA 1
ATOM 794 C C . ALA A 1 102 ? 9.866 3.823 3.127 1.00 96.25 102 ALA A C 1
ATOM 796 O O . ALA A 1 102 ? 10.322 3.693 4.263 1.00 96.25 102 ALA A O 1
ATOM 797 N N . MET A 1 103 ? 8.591 3.575 2.827 1.00 96.44 103 MET A N 1
ATOM 798 C CA . MET A 1 103 ? 7.548 3.318 3.827 1.00 96.44 103 MET A CA 1
ATOM 799 C C . MET A 1 103 ? 7.737 1.992 4.571 1.00 96.44 103 MET A C 1
ATOM 801 O O . MET A 1 103 ? 7.255 1.839 5.685 1.00 96.44 103 MET A O 1
ATOM 805 N N . ASN A 1 104 ? 8.432 1.026 3.961 1.00 93.88 104 ASN A N 1
ATOM 806 C CA . ASN A 1 104 ? 8.725 -0.272 4.574 1.00 93.88 104 ASN A CA 1
ATOM 807 C C . ASN A 1 104 ? 10.171 -0.413 5.072 1.00 93.88 104 ASN A C 1
ATOM 809 O O . ASN A 1 104 ? 10.639 -1.530 5.326 1.00 93.88 104 ASN A O 1
ATOM 813 N N . TRP A 1 105 ? 10.922 0.688 5.173 1.00 87.69 105 TRP A N 1
ATOM 814 C CA . TRP A 1 105 ? 12.315 0.599 5.596 1.00 87.69 105 TRP A CA 1
ATOM 815 C C . TRP A 1 105 ? 12.442 0.037 7.020 1.00 87.69 105 TRP A C 1
ATOM 817 O O . TRP A 1 105 ? 11.586 0.245 7.876 1.00 87.69 105 TRP A O 1
ATOM 827 N N . GLY A 1 106 ? 13.501 -0.740 7.266 1.00 82.94 106 GLY A N 1
ATOM 828 C CA . GLY A 1 106 ? 13.731 -1.376 8.567 1.00 82.94 106 GLY A CA 1
ATOM 829 C C . GLY A 1 106 ? 12.679 -2.424 8.957 1.00 82.94 106 GLY A C 1
ATOM 830 O O . GLY A 1 106 ? 12.616 -2.802 10.123 1.00 82.94 106 GLY A O 1
ATOM 831 N N . GLY A 1 107 ? 11.852 -2.889 8.012 1.00 84.69 107 GLY A N 1
ATOM 832 C CA . GLY A 1 107 ? 10.755 -3.821 8.290 1.00 84.69 107 GLY A CA 1
ATOM 833 C C . GLY A 1 107 ? 9.513 -3.153 8.884 1.00 84.69 107 GLY A C 1
ATOM 834 O O . GLY A 1 107 ? 8.654 -3.849 9.421 1.00 84.69 107 GLY A O 1
ATOM 835 N N . GLN A 1 108 ? 9.411 -1.823 8.801 1.00 89.75 108 GLN A N 1
ATOM 836 C CA . GLN A 1 108 ? 8.217 -1.098 9.223 1.00 89.75 108 GLN A CA 1
ATOM 837 C C . GLN A 1 108 ? 7.006 -1.466 8.357 1.00 89.75 108 GLN A C 1
ATOM 839 O O . GLN A 1 108 ? 7.107 -1.661 7.141 1.00 89.75 108 GLN A O 1
ATOM 844 N N . LEU A 1 109 ? 5.848 -1.578 9.005 1.00 92.00 109 LEU A N 1
ATOM 845 C CA . LEU A 1 109 ? 4.581 -1.822 8.330 1.00 92.00 109 LEU A CA 1
ATOM 846 C C . LEU A 1 109 ? 4.158 -0.563 7.572 1.00 92.00 109 LEU A C 1
ATOM 848 O O . LEU A 1 109 ? 4.325 0.550 8.058 1.00 92.00 109 LEU A O 1
ATOM 852 N N . CYS A 1 110 ? 3.568 -0.762 6.398 1.00 96.88 110 CYS A N 1
ATOM 853 C CA . CYS A 1 110 ? 2.788 0.269 5.731 1.00 96.88 110 CYS A CA 1
ATOM 854 C C . CYS A 1 110 ? 1.343 -0.222 5.722 1.00 96.88 110 CYS A C 1
ATOM 856 O O . CYS A 1 110 ? 1.024 -1.188 5.018 1.00 96.88 110 CYS A O 1
ATOM 858 N N . SER A 1 111 ? 0.497 0.371 6.566 1.00 98.06 111 SER A N 1
ATOM 859 C CA . SER A 1 111 ? -0.867 -0.109 6.767 1.00 98.06 111 SER A CA 1
ATOM 860 C C . SER A 1 111 ? -1.832 0.660 5.881 1.00 98.06 111 SER A C 1
ATOM 862 O O . SER A 1 111 ? -2.068 1.848 6.077 1.00 98.06 111 SER A O 1
ATOM 864 N N . LEU A 1 112 ? -2.406 -0.016 4.890 1.00 97.94 112 LEU A N 1
ATOM 865 C CA . LEU A 1 112 ? -3.279 0.612 3.904 1.00 97.94 112 LEU A CA 1
ATOM 866 C C . LEU A 1 112 ? -4.744 0.435 4.266 1.00 97.94 112 LEU A C 1
ATOM 868 O O . LEU A 1 112 ? -5.167 -0.677 4.556 1.00 97.94 112 LEU A O 1
ATOM 872 N N . PHE A 1 113 ? -5.557 1.474 4.132 1.00 93.12 113 PHE A N 1
ATOM 873 C CA . PHE A 1 113 ? -6.999 1.281 3.973 1.00 93.12 113 PHE A CA 1
ATOM 874 C C . PHE A 1 113 ? -7.430 1.725 2.583 1.00 93.12 113 PHE A C 1
ATOM 876 O O . PHE A 1 113 ? -7.087 2.804 2.096 1.00 93.12 113 PHE A O 1
ATOM 883 N N . ILE A 1 114 ? -8.135 0.819 1.914 1.00 96.56 114 ILE A N 1
ATOM 884 C CA . ILE A 1 114 ? -8.441 0.898 0.489 1.00 96.56 114 ILE A CA 1
ATOM 885 C C . ILE A 1 114 ? -9.820 1.530 0.344 1.00 96.56 114 ILE A C 1
ATOM 887 O O . ILE A 1 114 ? -10.779 1.047 0.943 1.00 96.56 114 ILE A O 1
ATOM 891 N N . ALA A 1 115 ? -9.941 2.573 -0.475 1.00 96.75 115 ALA A N 1
ATOM 892 C CA . ALA A 1 115 ? -11.230 3.174 -0.805 1.00 96.75 115 ALA A CA 1
ATOM 893 C C . ALA A 1 115 ? -12.002 2.251 -1.764 1.00 96.75 115 ALA A C 1
ATOM 895 O O . ALA A 1 115 ? -11.952 2.406 -2.980 1.00 96.75 115 ALA A O 1
ATOM 896 N N . SER A 1 116 ? -12.650 1.225 -1.211 1.00 97.56 116 SER A N 1
ATOM 897 C CA . SER A 1 116 ? -13.380 0.209 -1.969 1.00 97.56 116 SER A CA 1
ATOM 898 C C . SER A 1 116 ? -14.471 -0.437 -1.117 1.00 97.56 116 SER A C 1
ATOM 900 O O . SER A 1 116 ? -14.271 -0.684 0.071 1.00 97.56 116 SER A O 1
ATOM 902 N N . TYR A 1 117 ? -15.603 -0.786 -1.727 1.00 97.12 117 TYR A N 1
ATOM 903 C CA . TYR A 1 117 ? -16.669 -1.570 -1.090 1.00 97.12 117 TYR A CA 1
ATOM 904 C C . TYR A 1 117 ? -16.291 -3.042 -0.872 1.00 97.12 117 TYR A C 1
ATOM 906 O O . TYR A 1 117 ? -16.951 -3.740 -0.106 1.00 97.12 117 TYR A O 1
ATOM 914 N N . GLY A 1 118 ? -15.247 -3.528 -1.544 1.00 96.50 118 GLY A N 1
ATOM 915 C CA . GLY A 1 118 ? -14.817 -4.921 -1.472 1.00 96.50 118 GLY A CA 1
ATOM 916 C C . GLY A 1 118 ? -13.715 -5.248 -2.471 1.00 96.50 118 GLY A C 1
ATOM 917 O O . GLY A 1 118 ? -12.976 -4.372 -2.922 1.00 96.50 118 GLY A O 1
ATOM 918 N N . ILE A 1 119 ? -13.627 -6.518 -2.852 1.00 95.50 119 ILE A N 1
ATOM 919 C CA . ILE A 1 119 ? -12.769 -6.989 -3.941 1.00 95.50 119 ILE A CA 1
ATOM 920 C C . ILE A 1 119 ? -13.571 -8.003 -4.742 1.00 95.50 119 ILE A C 1
ATOM 922 O O . ILE A 1 119 ? -14.060 -8.986 -4.190 1.00 95.50 119 ILE A O 1
ATOM 926 N N . ASN A 1 120 ? -13.703 -7.777 -6.045 1.00 93.75 120 ASN A N 1
ATOM 927 C CA . ASN A 1 120 ? -14.286 -8.769 -6.939 1.00 93.75 120 ASN A CA 1
ATOM 928 C C . ASN A 1 120 ? -13.289 -9.910 -7.197 1.00 93.75 120 ASN A C 1
ATOM 930 O O . ASN A 1 120 ? -12.082 -9.692 -7.309 1.00 93.75 120 ASN A O 1
ATOM 934 N N . SER A 1 121 ? -13.779 -11.129 -7.396 1.00 91.94 121 SER A N 1
ATOM 935 C CA . SER A 1 121 ? -12.950 -12.203 -7.946 1.00 91.94 121 SER A CA 1
ATOM 936 C C . SER A 1 121 ? -12.472 -11.845 -9.357 1.00 91.94 121 SER A C 1
ATOM 938 O O . SER A 1 121 ? -13.139 -11.115 -10.088 1.00 91.94 121 SER A O 1
ATOM 940 N N . LYS A 1 122 ? -11.357 -12.422 -9.821 1.00 90.31 122 LYS A N 1
ATOM 941 C CA . LYS A 1 122 ? -10.879 -12.185 -11.199 1.00 90.31 122 LYS A CA 1
ATOM 942 C C . LYS A 1 122 ? -11.912 -12.494 -12.277 1.00 90.31 122 LYS A C 1
ATOM 944 O O . LYS A 1 122 ? -11.873 -11.914 -13.358 1.00 90.31 122 LYS A O 1
ATOM 949 N N . TYR A 1 123 ? -12.783 -13.465 -12.008 1.00 90.00 123 TYR A N 1
ATOM 950 C CA . TYR A 1 123 ? -13.845 -13.839 -12.929 1.00 90.00 123 TYR A CA 1
ATOM 951 C C . TYR A 1 123 ? -14.870 -12.709 -13.057 1.00 90.00 123 TYR A C 1
ATOM 953 O O . TYR A 1 123 ? -15.157 -12.274 -14.170 1.00 90.00 123 TYR A O 1
ATOM 961 N N . GLU A 1 124 ? -15.349 -12.184 -11.929 1.00 92.62 124 GLU A N 1
ATOM 962 C CA . GLU A 1 124 ? -16.243 -11.020 -11.885 1.00 92.62 124 GLU A CA 1
ATOM 963 C C . GLU A 1 124 ? -15.560 -9.772 -12.442 1.00 92.62 124 GLU A C 1
ATOM 965 O O . GLU A 1 124 ? -16.183 -8.975 -13.135 1.00 92.62 124 GLU A O 1
ATOM 970 N N . MET A 1 125 ? -14.247 -9.655 -12.228 1.00 92.38 125 MET A N 1
ATOM 971 C CA . MET A 1 125 ? -13.432 -8.564 -12.733 1.00 92.38 125 MET A CA 1
ATOM 972 C C . MET A 1 125 ? -13.294 -8.526 -14.266 1.00 92.38 125 MET A C 1
ATOM 974 O O . MET A 1 125 ? -12.632 -7.626 -14.781 1.00 92.38 125 MET A O 1
ATOM 978 N N . LYS A 1 126 ? -13.884 -9.461 -15.015 1.00 88.81 126 LYS A N 1
ATOM 979 C CA . LYS A 1 126 ? -14.020 -9.334 -16.475 1.00 88.81 126 LYS A CA 1
ATOM 980 C C . LYS A 1 126 ? -15.092 -8.319 -16.871 1.00 88.81 126 LYS A C 1
ATOM 982 O O . LYS A 1 126 ? -15.000 -7.742 -17.949 1.00 88.81 126 LYS A O 1
ATOM 987 N N . ASP A 1 127 ? -16.086 -8.109 -16.012 1.00 93.00 127 ASP A N 1
ATOM 988 C CA . ASP A 1 127 ? -17.130 -7.111 -16.206 1.00 93.00 127 ASP A CA 1
ATOM 989 C C . ASP A 1 127 ? -16.674 -5.780 -15.598 1.00 93.00 127 ASP A C 1
ATOM 991 O O . ASP A 1 127 ? -16.658 -5.592 -14.379 1.00 93.00 127 ASP A O 1
ATOM 995 N N . THR A 1 128 ? -16.275 -4.844 -16.460 1.00 93.81 128 THR A N 1
ATOM 996 C CA . THR A 1 128 ? -15.769 -3.531 -16.042 1.00 93.81 128 THR A CA 1
ATOM 997 C C . THR A 1 128 ? -16.828 -2.673 -15.353 1.00 93.81 128 THR A C 1
ATOM 999 O O . THR A 1 128 ? -16.454 -1.735 -14.662 1.00 93.81 128 THR A O 1
ATOM 1002 N N . LYS A 1 129 ? -18.126 -2.992 -15.466 1.00 93.94 129 LYS A N 1
ATOM 1003 C CA . LYS A 1 129 ? -19.214 -2.227 -14.831 1.00 93.94 129 LYS A CA 1
ATOM 1004 C C . LYS A 1 129 ? -19.476 -2.633 -13.381 1.00 93.94 129 LYS A C 1
ATOM 1006 O O . LYS A 1 129 ? -20.178 -1.926 -12.668 1.00 93.94 129 LYS A O 1
ATOM 1011 N N . LYS A 1 130 ? -18.925 -3.765 -12.931 1.00 92.50 130 LYS A N 1
ATOM 1012 C CA . LYS A 1 130 ? -19.163 -4.332 -11.591 1.00 92.50 130 LYS A CA 1
ATOM 1013 C C . LYS A 1 130 ? -18.047 -4.044 -10.589 1.00 92.50 130 LYS A C 1
ATOM 1015 O O . LYS A 1 130 ? -17.922 -4.758 -9.595 1.00 92.50 130 LYS A O 1
ATOM 1020 N N . ARG A 1 131 ? -17.218 -3.029 -10.849 1.00 94.75 131 ARG A N 1
ATOM 1021 C CA . ARG A 1 131 ? -16.125 -2.666 -9.940 1.00 94.75 131 ARG A CA 1
ATOM 1022 C C . ARG A 1 131 ? -16.659 -2.132 -8.625 1.00 94.75 131 ARG A C 1
ATOM 1024 O O . ARG A 1 131 ? -17.728 -1.536 -8.561 1.00 94.75 131 ARG A O 1
ATOM 1031 N N . CYS A 1 132 ? -15.856 -2.320 -7.589 1.00 96.12 132 CYS A N 1
ATOM 1032 C CA . CYS A 1 132 ? -16.159 -1.888 -6.233 1.00 96.12 132 CYS A CA 1
ATOM 1033 C C . CYS A 1 132 ? -15.185 -0.833 -5.685 1.00 96.12 132 CYS A C 1
ATOM 1035 O O . CYS A 1 132 ? -15.279 -0.534 -4.504 1.00 96.12 132 CYS A O 1
ATOM 1037 N N . GLY A 1 133 ? -14.275 -0.279 -6.499 1.00 96.44 133 GLY A N 1
ATOM 1038 C CA . GLY A 1 133 ? -13.213 0.647 -6.054 1.00 96.44 133 GLY A CA 1
ATOM 1039 C C . GLY A 1 133 ? -11.797 0.247 -6.490 1.00 96.44 133 GLY A C 1
ATOM 1040 O O . GLY A 1 133 ? -10.848 1.014 -6.341 1.00 96.44 133 GLY A O 1
ATOM 1041 N N . ILE A 1 134 ? -11.642 -0.946 -7.076 1.00 97.75 134 ILE A N 1
ATOM 1042 C CA . ILE A 1 134 ? -10.369 -1.459 -7.602 1.00 97.75 134 ILE A CA 1
ATOM 1043 C C . ILE A 1 134 ? -10.480 -1.612 -9.117 1.00 97.75 134 ILE A C 1
ATOM 1045 O O . ILE A 1 134 ? -11.287 -2.396 -9.617 1.00 97.75 134 ILE A O 1
ATOM 1049 N N . ALA A 1 135 ? -9.649 -0.873 -9.849 1.00 97.44 135 ALA A N 1
ATOM 1050 C CA . ALA A 1 135 ? -9.522 -0.989 -11.291 1.00 97.44 135 ALA A CA 1
ATOM 1051 C C . ALA A 1 135 ? -8.651 -2.190 -11.665 1.00 97.44 135 ALA A C 1
ATOM 1053 O O . ALA A 1 135 ? -7.592 -2.419 -11.077 1.00 97.44 135 ALA A O 1
ATOM 1054 N N . TYR A 1 136 ? -9.086 -2.946 -12.669 1.00 96.38 136 TYR A N 1
ATOM 1055 C CA . TYR A 1 136 ? -8.407 -4.152 -13.135 1.00 96.38 136 TYR A CA 1
ATOM 1056 C C . TYR A 1 136 ? -8.617 -4.335 -14.637 1.00 96.38 136 TYR A C 1
ATOM 1058 O O . TYR A 1 136 ? -9.705 -4.086 -15.157 1.00 96.38 136 TYR A O 1
ATOM 1066 N N . GLY A 1 137 ? -7.601 -4.822 -15.339 1.00 94.88 137 GLY A N 1
ATOM 1067 C CA . GLY A 1 137 ? -7.723 -5.159 -16.751 1.00 94.88 137 GLY A CA 1
ATOM 1068 C C . GLY A 1 137 ? -6.432 -5.712 -17.334 1.00 94.88 137 GLY A C 1
ATOM 1069 O O . GLY A 1 137 ? -5.417 -5.836 -16.650 1.00 94.88 137 GLY A O 1
ATOM 1070 N N . TRP A 1 138 ? -6.483 -6.051 -18.618 1.00 93.12 138 TRP A N 1
ATOM 1071 C CA . TRP A 1 138 ? -5.333 -6.546 -19.368 1.00 93.12 138 TRP A CA 1
ATOM 1072 C C . TRP A 1 138 ? -4.917 -5.508 -20.401 1.00 93.12 138 TRP A C 1
ATOM 1074 O O . TRP A 1 138 ? -5.559 -5.397 -21.447 1.00 93.12 138 TRP A O 1
ATOM 1084 N N . GLU A 1 139 ? -3.825 -4.801 -20.131 1.00 92.25 139 GLU A N 1
ATOM 1085 C CA . GLU A 1 139 ? -3.279 -3.803 -21.047 1.00 92.25 139 GLU A CA 1
ATOM 1086 C C . GLU A 1 139 ? -2.313 -4.443 -22.049 1.00 92.25 139 GLU A C 1
ATOM 1088 O O . GLU A 1 139 ? -1.614 -5.418 -21.747 1.00 92.25 139 GLU A O 1
ATOM 1093 N N . THR A 1 140 ? -2.265 -3.883 -23.254 1.00 91.56 140 THR A N 1
ATOM 1094 C CA . THR A 1 140 ? -1.237 -4.218 -24.242 1.00 91.56 140 THR A CA 1
ATOM 1095 C C . THR A 1 140 ? 0.079 -3.567 -23.836 1.00 91.56 140 THR A C 1
ATOM 1097 O O . THR A 1 140 ? 0.137 -2.364 -23.587 1.00 91.56 140 THR A O 1
ATOM 1100 N N . VAL A 1 141 ? 1.147 -4.360 -23.779 1.00 89.94 141 VAL A N 1
ATOM 1101 C CA . VAL A 1 141 ? 2.481 -3.875 -23.422 1.00 89.94 141 VAL A CA 1
ATOM 1102 C C . VAL A 1 141 ? 3.060 -3.097 -24.597 1.00 89.94 141 VAL A C 1
ATOM 1104 O O . VAL A 1 141 ? 3.124 -3.611 -25.715 1.00 89.94 141 VAL A O 1
ATOM 1107 N N . ARG A 1 142 ? 3.514 -1.875 -24.323 1.00 88.19 142 ARG A N 1
ATOM 1108 C CA . ARG A 1 142 ? 4.221 -1.021 -25.278 1.00 88.19 142 ARG A CA 1
ATOM 1109 C C . ARG A 1 142 ? 5.656 -0.776 -24.815 1.00 88.19 142 ARG A C 1
ATOM 1111 O O . ARG A 1 142 ? 5.920 -0.806 -23.611 1.00 88.19 142 ARG A O 1
ATOM 1118 N N . ASP A 1 143 ? 6.574 -0.606 -25.757 1.00 84.88 143 ASP A N 1
ATOM 1119 C CA . ASP A 1 143 ? 7.959 -0.224 -25.476 1.00 84.88 143 ASP A CA 1
ATOM 1120 C C . ASP A 1 143 ? 8.092 1.290 -25.217 1.00 84.88 143 ASP A C 1
ATOM 1122 O O . ASP A 1 143 ? 7.094 2.003 -25.088 1.00 84.88 143 ASP A O 1
ATOM 1126 N N . ARG A 1 144 ? 9.333 1.780 -25.081 1.00 76.75 144 ARG A N 1
ATOM 1127 C CA . ARG A 1 144 ? 9.618 3.202 -24.810 1.00 76.75 144 ARG A CA 1
ATOM 1128 C C . ARG A 1 144 ? 9.190 4.126 -25.948 1.00 76.75 144 ARG A C 1
ATOM 1130 O O . ARG A 1 144 ? 8.851 5.271 -25.676 1.00 76.75 144 ARG A O 1
ATOM 1137 N N . ASP A 1 145 ? 9.176 3.614 -27.173 1.00 82.44 145 ASP A N 1
ATOM 1138 C CA . ASP A 1 145 ? 8.802 4.353 -28.377 1.00 82.44 145 ASP A CA 1
ATOM 1139 C C . ASP A 1 145 ? 7.289 4.242 -28.658 1.00 82.44 145 ASP A C 1
ATOM 1141 O O . ASP A 1 145 ? 6.779 4.787 -29.634 1.00 82.44 145 ASP A O 1
ATOM 1145 N N . GLY A 1 146 ? 6.545 3.543 -27.789 1.00 83.56 146 GLY A N 1
ATOM 1146 C CA . GLY A 1 146 ? 5.099 3.352 -27.889 1.00 83.56 146 GLY A CA 1
ATOM 1147 C C . GLY A 1 146 ? 4.672 2.186 -28.788 1.00 83.56 146 GLY A C 1
ATOM 1148 O O . GLY A 1 146 ? 3.464 1.944 -28.934 1.00 83.56 146 GLY A O 1
ATOM 1149 N N . ASN A 1 147 ? 5.620 1.428 -29.347 1.00 89.56 147 ASN A N 1
ATOM 1150 C CA . ASN A 1 147 ? 5.330 0.289 -30.210 1.00 89.56 147 ASN A CA 1
ATOM 1151 C C . ASN A 1 147 ? 4.829 -0.900 -29.393 1.00 89.56 147 ASN A C 1
ATOM 1153 O O . ASN A 1 147 ? 5.245 -1.135 -28.259 1.00 89.56 147 ASN A O 1
ATOM 1157 N N . ILE A 1 148 ? 3.926 -1.683 -29.981 1.00 91.06 148 ILE A N 1
ATOM 1158 C CA . ILE A 1 148 ? 3.370 -2.872 -29.334 1.00 91.06 148 ILE A CA 1
ATOM 1159 C C . ILE A 1 148 ? 4.441 -3.961 -29.247 1.00 91.06 148 ILE A C 1
ATOM 1161 O O . ILE A 1 148 ? 4.956 -4.432 -30.260 1.00 91.06 148 ILE A O 1
ATOM 1165 N N . VAL A 1 149 ? 4.711 -4.428 -28.028 1.00 90.19 149 VAL A N 1
ATOM 1166 C CA . VAL A 1 149 ? 5.617 -5.552 -27.788 1.00 90.19 149 VAL A CA 1
ATOM 1167 C C . VAL A 1 149 ? 4.895 -6.848 -28.148 1.00 90.19 149 VAL A C 1
ATOM 1169 O O . VAL A 1 149 ? 3.811 -7.122 -27.633 1.00 90.19 149 VAL A O 1
ATOM 1172 N N . LYS A 1 150 ? 5.491 -7.675 -29.008 1.00 91.31 150 LYS A N 1
ATOM 1173 C CA . LYS A 1 150 ? 4.968 -9.006 -29.358 1.00 91.31 150 LYS A CA 1
ATOM 1174 C C . LYS A 1 150 ? 5.462 -10.083 -28.390 1.00 91.31 150 LYS A C 1
ATOM 1176 O O . LYS A 1 150 ? 6.496 -9.936 -27.735 1.00 91.31 150 LYS A O 1
ATOM 1181 N N . LYS A 1 151 ? 4.717 -11.184 -28.269 1.00 87.44 151 LYS A N 1
ATOM 1182 C CA . LYS A 1 151 ? 5.183 -12.376 -27.544 1.00 87.44 151 LYS A CA 1
ATOM 1183 C C . LYS A 1 151 ? 6.346 -13.022 -28.305 1.00 87.44 151 LYS A C 1
ATOM 1185 O O . LYS A 1 151 ? 6.347 -13.079 -29.529 1.00 87.44 151 LYS A O 1
ATOM 1190 N N . LYS A 1 152 ? 7.335 -13.553 -27.581 1.00 83.50 152 LYS A N 1
ATOM 1191 C CA . LYS A 1 152 ? 8.484 -14.233 -28.199 1.00 83.50 152 LYS A CA 1
ATOM 1192 C C . LYS A 1 152 ? 7.997 -15.419 -29.043 1.00 83.50 152 LYS A C 1
ATOM 1194 O O . LYS A 1 152 ? 7.370 -16.326 -28.504 1.00 83.50 152 LYS A O 1
ATOM 1199 N N . GLY A 1 153 ? 8.288 -15.399 -30.345 1.00 84.88 153 GLY A N 1
ATOM 1200 C CA . GLY A 1 153 ? 7.896 -16.456 -31.286 1.00 84.88 153 GLY A CA 1
ATOM 1201 C C . GLY A 1 153 ? 6.420 -16.447 -31.708 1.00 84.88 153 GLY A C 1
ATOM 1202 O O . GLY A 1 153 ? 5.933 -17.470 -32.175 1.00 84.88 153 GLY A O 1
ATOM 1203 N N . SER A 1 154 ? 5.695 -15.337 -31.529 1.00 87.88 154 SER A N 1
ATOM 1204 C CA . SER A 1 154 ? 4.292 -15.199 -31.941 1.00 87.88 154 SER A CA 1
ATOM 1205 C C . SER A 1 154 ? 4.000 -13.778 -32.436 1.00 87.88 154 SER A C 1
ATOM 1207 O O . SER A 1 154 ? 4.609 -12.814 -31.976 1.00 87.88 154 SER A O 1
ATOM 1209 N N . ASP A 1 155 ? 3.039 -13.641 -33.351 1.00 88.75 155 ASP A N 1
ATOM 1210 C CA . ASP A 1 155 ? 2.531 -12.338 -33.798 1.00 88.75 155 ASP A CA 1
ATOM 1211 C C . ASP A 1 155 ? 1.547 -11.688 -32.817 1.00 88.75 155 ASP A C 1
ATOM 1213 O O . ASP A 1 155 ? 1.168 -10.529 -32.990 1.00 88.75 155 ASP A O 1
ATOM 1217 N N . GLU A 1 156 ? 1.158 -12.401 -31.759 1.00 89.94 156 GLU A N 1
ATOM 1218 C CA . GLU A 1 156 ? 0.269 -11.873 -30.733 1.00 89.94 156 GLU A CA 1
ATOM 1219 C C . GLU A 1 156 ? 0.937 -10.775 -29.900 1.00 89.94 156 GLU A C 1
ATOM 1221 O O . GLU A 1 156 ? 2.062 -10.916 -29.404 1.00 89.94 156 GLU A O 1
ATOM 1226 N N . SER A 1 157 ? 0.187 -9.702 -29.647 1.00 91.69 157 SER A N 1
ATOM 1227 C CA . SER A 1 157 ? 0.591 -8.652 -28.717 1.00 91.69 157 SER A CA 1
ATOM 1228 C C . SER A 1 157 ? 0.773 -9.214 -27.305 1.00 91.69 157 SER A C 1
ATOM 1230 O O . SER A 1 157 ? -0.078 -9.930 -26.763 1.00 91.69 157 SER A O 1
ATOM 1232 N N . LYS A 1 158 ? 1.890 -8.861 -26.671 1.00 90.94 158 LYS A N 1
ATOM 1233 C CA . LYS A 1 158 ? 2.126 -9.124 -25.256 1.00 90.94 158 LYS A CA 1
ATOM 1234 C C . LYS A 1 158 ? 1.125 -8.297 -24.455 1.00 90.94 158 LYS A C 1
ATOM 1236 O O . LYS A 1 158 ? 0.996 -7.091 -24.646 1.00 90.94 158 LYS A O 1
ATOM 1241 N N . ARG A 1 159 ? 0.424 -8.957 -23.538 1.00 91.88 159 ARG A N 1
ATOM 1242 C CA . ARG A 1 159 ? -0.506 -8.317 -22.607 1.00 91.88 159 ARG A CA 1
ATOM 1243 C C . ARG A 1 159 ? -0.035 -8.545 -21.186 1.00 91.88 159 ARG A C 1
ATOM 1245 O O . ARG A 1 159 ? 0.545 -9.592 -20.893 1.00 91.88 159 ARG A O 1
ATOM 1252 N N . GLN A 1 160 ? -0.311 -7.590 -20.315 1.00 92.56 160 GLN A N 1
ATOM 1253 C CA . GLN A 1 160 ? -0.076 -7.735 -18.888 1.00 92.56 160 GLN A CA 1
ATOM 1254 C C . GLN A 1 160 ? -1.300 -7.307 -18.097 1.00 92.56 160 GLN A C 1
ATOM 1256 O O . GLN A 1 160 ? -2.044 -6.414 -18.494 1.00 92.56 160 GLN A O 1
ATOM 1261 N N . CYS A 1 161 ? -1.507 -7.973 -16.970 1.00 93.88 161 CYS A N 1
ATOM 1262 C CA . CYS A 1 161 ? -2.518 -7.561 -16.020 1.00 93.88 161 CYS A CA 1
ATOM 1263 C C . CYS A 1 161 ? -2.100 -6.232 -15.381 1.00 93.88 161 CYS A C 1
ATOM 1265 O O . CYS A 1 161 ? -0.932 -6.070 -15.026 1.00 93.88 161 CYS A O 1
ATOM 1267 N N . ARG A 1 162 ? -3.040 -5.308 -15.203 1.00 95.44 162 ARG A N 1
ATOM 1268 C CA . ARG A 1 162 ? -2.855 -4.059 -14.464 1.00 95.44 162 ARG A CA 1
ATOM 1269 C C . ARG A 1 162 ? -3.944 -3.929 -13.417 1.00 95.44 162 ARG A C 1
ATOM 1271 O O . ARG A 1 162 ? -5.109 -4.196 -13.696 1.00 95.44 162 ARG A O 1
ATOM 1278 N N . LEU A 1 163 ? -3.537 -3.533 -12.220 1.00 96.38 163 LEU A N 1
ATOM 1279 C CA . LEU A 1 163 ? -4.404 -3.342 -11.069 1.00 96.38 163 LEU A CA 1
ATOM 1280 C C . LEU A 1 163 ? -4.104 -1.979 -10.453 1.00 96.38 163 LEU A C 1
ATOM 1282 O O . LEU A 1 163 ? -2.939 -1.647 -10.230 1.00 96.38 163 LEU A O 1
ATOM 1286 N N . GLN A 1 164 ? -5.140 -1.184 -10.201 1.00 97.44 164 GLN A N 1
ATOM 1287 C CA . GLN A 1 164 ? -5.015 0.138 -9.595 1.00 97.44 164 GLN A CA 1
ATOM 1288 C C . GLN A 1 164 ? -6.105 0.361 -8.555 1.00 97.44 164 GLN A C 1
ATOM 1290 O O . GLN A 1 164 ? -7.233 -0.091 -8.725 1.00 97.44 164 GLN A O 1
ATOM 1295 N N . PHE A 1 165 ? -5.780 1.069 -7.484 1.00 97.88 165 PHE A N 1
ATOM 1296 C CA . PHE A 1 165 ? -6.747 1.450 -6.458 1.00 97.88 165 PHE A CA 1
ATOM 1297 C C . PHE A 1 165 ? -6.302 2.727 -5.757 1.00 97.88 165 PHE A C 1
ATOM 1299 O O . PHE A 1 165 ? -5.140 3.129 -5.857 1.00 97.88 165 PHE A O 1
ATOM 1306 N N . ARG A 1 166 ? -7.235 3.361 -5.049 1.00 97.44 166 ARG A N 1
ATOM 1307 C CA . ARG A 1 166 ? -6.948 4.476 -4.148 1.00 97.44 166 ARG A CA 1
ATOM 1308 C C . ARG A 1 166 ? -6.844 3.937 -2.728 1.00 97.44 166 ARG A C 1
ATOM 1310 O O . ARG A 1 166 ? -7.707 3.175 -2.288 1.00 97.44 166 ARG A O 1
ATOM 1317 N N . ALA A 1 167 ? -5.782 4.299 -2.026 1.00 97.44 167 ALA A N 1
ATOM 1318 C CA . ALA A 1 167 ? -5.582 3.908 -0.639 1.00 97.44 167 ALA A CA 1
ATOM 1319 C C . ALA A 1 167 ? -4.973 5.050 0.157 1.00 97.44 167 ALA A C 1
ATOM 1321 O O . ALA A 1 167 ? -4.239 5.873 -0.377 1.00 97.44 167 ALA A O 1
ATOM 1322 N N . PHE A 1 168 ? -5.245 5.058 1.446 1.00 97.38 168 PHE A N 1
ATOM 1323 C CA . PHE A 1 168 ? -4.572 5.922 2.399 1.00 97.38 168 PHE A CA 1
ATOM 1324 C C . PHE A 1 168 ? -3.582 5.089 3.206 1.00 97.38 168 PHE A C 1
ATOM 1326 O O . PHE A 1 168 ? -3.718 3.865 3.294 1.00 97.38 168 PHE A O 1
ATOM 1333 N N . ILE A 1 169 ? -2.621 5.765 3.826 1.00 97.56 169 ILE A N 1
ATOM 1334 C CA . ILE A 1 169 ? -1.643 5.142 4.715 1.00 97.56 169 ILE A CA 1
ATOM 1335 C C . ILE A 1 169 ? -2.019 5.510 6.145 1.00 97.56 169 ILE A C 1
ATOM 1337 O O . ILE A 1 169 ? -2.073 6.687 6.499 1.00 97.56 169 ILE A O 1
ATOM 1341 N N . HIS A 1 170 ? -2.296 4.502 6.962 1.00 97.00 170 HIS A N 1
ATOM 1342 C CA . HIS A 1 170 ? -2.818 4.668 8.311 1.00 97.00 170 HIS A CA 1
ATOM 1343 C C . HIS A 1 170 ? -1.889 5.475 9.202 1.00 97.00 170 HIS A C 1
ATOM 1345 O O . HIS A 1 170 ? -2.337 6.393 9.883 1.00 97.00 170 HIS A O 1
ATOM 1351 N N . GLU A 1 171 ? -0.594 5.197 9.123 1.00 95.50 171 GLU A N 1
ATOM 1352 C CA . GLU A 1 171 ? 0.427 5.909 9.872 1.00 95.50 171 GLU A CA 1
ATOM 1353 C C . GLU A 1 171 ? 0.452 7.404 9.507 1.00 95.50 171 GLU A C 1
ATOM 1355 O O . GLU A 1 171 ? 0.673 8.237 10.379 1.00 95.50 171 GLU A O 1
ATOM 1360 N N . LEU A 1 172 ? 0.154 7.769 8.255 1.00 96.00 172 LEU A N 1
ATOM 1361 C CA . LEU A 1 172 ? 0.103 9.168 7.818 1.00 96.00 172 LEU A CA 1
ATOM 1362 C C . LEU A 1 172 ? -1.186 9.867 8.253 1.00 96.00 172 LEU A C 1
ATOM 1364 O O . LEU A 1 172 ? -1.139 11.000 8.730 1.00 96.00 172 LEU A O 1
ATOM 1368 N N . VAL A 1 173 ? -2.322 9.173 8.167 1.00 95.00 173 VAL A N 1
ATOM 1369 C CA . VAL A 1 173 ? -3.620 9.700 8.618 1.00 95.00 173 VAL A CA 1
ATOM 1370 C C . VAL A 1 173 ? -3.610 9.988 10.117 1.00 95.00 173 VAL A C 1
ATOM 1372 O O . VAL A 1 173 ? -4.108 11.028 10.542 1.00 95.00 173 VAL A O 1
ATOM 1375 N N . LEU A 1 174 ? -2.986 9.118 10.920 1.00 93.56 174 LEU A N 1
ATOM 1376 C CA . LEU A 1 174 ? -2.809 9.347 12.358 1.00 93.56 174 LEU A CA 1
ATOM 1377 C C . LEU A 1 174 ? -1.957 10.584 12.671 1.00 93.56 174 LEU A C 1
ATOM 1379 O O . LEU A 1 174 ? -2.111 11.164 13.742 1.00 93.56 174 LEU A O 1
ATOM 1383 N N . ASN A 1 175 ? -1.096 11.002 11.740 1.00 94.38 175 ASN A N 1
ATOM 1384 C CA . ASN A 1 175 ? -0.289 12.213 11.853 1.00 94.38 175 ASN A CA 1
ATOM 1385 C C . ASN A 1 175 ? -0.852 13.385 11.018 1.00 94.38 175 ASN A C 1
ATOM 1387 O O . ASN A 1 175 ? -0.150 14.358 10.762 1.00 94.38 175 ASN A O 1
ATOM 1391 N N . GLY A 1 176 ? -2.128 13.320 10.620 1.00 92.69 176 GLY A N 1
ATOM 1392 C CA . GLY A 1 176 ? -2.863 14.443 10.030 1.00 92.69 176 GLY A CA 1
ATOM 1393 C C . GLY A 1 176 ? -2.820 14.550 8.504 1.00 92.69 176 GLY A C 1
ATOM 1394 O O . GLY A 1 176 ? -3.462 15.445 7.958 1.00 92.69 176 GLY A O 1
ATOM 1395 N N . PHE A 1 177 ? -2.137 13.648 7.795 1.00 93.88 177 PHE A N 1
ATOM 1396 C CA . PHE A 1 177 ? -2.155 13.628 6.331 1.00 93.88 177 PHE A CA 1
ATOM 1397 C C . PHE A 1 177 ? -3.300 12.752 5.822 1.00 93.88 177 PHE A C 1
ATOM 1399 O O . PHE A 1 177 ? -3.235 11.526 5.872 1.00 93.88 177 PHE A O 1
ATOM 1406 N N . THR A 1 178 ? -4.365 13.388 5.342 1.00 93.19 178 THR A N 1
ATOM 1407 C CA . THR A 1 178 ? -5.656 12.747 5.048 1.00 93.19 178 THR A CA 1
ATOM 1408 C C . THR A 1 178 ? -5.950 12.600 3.554 1.00 93.19 178 THR A C 1
ATOM 1410 O O . THR A 1 178 ? -7.105 12.420 3.176 1.00 93.19 178 THR A O 1
ATOM 1413 N N . GLU A 1 179 ? -4.930 12.651 2.696 1.00 92.50 179 GLU A N 1
ATOM 1414 C CA . GLU A 1 179 ? -5.075 12.466 1.247 1.00 92.50 179 GLU A CA 1
ATOM 1415 C C . GLU A 1 179 ? -4.844 11.005 0.829 1.00 92.50 179 GLU A C 1
ATOM 1417 O O . GLU A 1 179 ? -4.066 10.268 1.444 1.00 92.50 179 GLU A O 1
ATOM 1422 N N . TRP A 1 180 ? -5.528 10.567 -0.233 1.00 94.75 180 TRP A N 1
ATOM 1423 C CA . TRP A 1 180 ? -5.340 9.231 -0.798 1.00 94.75 180 TRP A CA 1
ATOM 1424 C C . TRP A 1 180 ? -4.198 9.205 -1.817 1.00 94.75 180 TRP A C 1
ATOM 1426 O O . TRP A 1 180 ? -3.955 10.154 -2.558 1.00 94.75 180 TRP A O 1
ATOM 1436 N N . PHE A 1 181 ? -3.559 8.046 -1.926 1.00 96.12 181 PHE A N 1
ATOM 1437 C CA . PHE A 1 181 ? -2.556 7.722 -2.928 1.00 96.12 181 PHE A CA 1
ATOM 1438 C C . PHE A 1 181 ? -3.164 6.822 -3.997 1.00 96.12 181 PHE A C 1
ATOM 1440 O O . PHE A 1 181 ? -3.868 5.852 -3.694 1.00 96.12 181 PHE A O 1
ATOM 1447 N N . GLN A 1 182 ? -2.846 7.089 -5.265 1.00 95.56 182 GLN A N 1
ATOM 1448 C CA . GLN A 1 182 ? -3.066 6.087 -6.302 1.00 95.56 182 GLN A CA 1
ATOM 1449 C C . GLN A 1 182 ? -1.971 5.026 -6.203 1.00 95.56 182 GLN A C 1
ATOM 1451 O O . GLN A 1 182 ? -0.782 5.330 -6.335 1.00 95.56 182 GLN A O 1
ATOM 1456 N N . VAL A 1 183 ? -2.387 3.775 -6.044 1.00 96.62 183 VAL A N 1
ATOM 1457 C CA . VAL A 1 183 ? -1.515 2.603 -6.035 1.00 96.62 183 VAL A CA 1
ATOM 1458 C C . VAL A 1 183 ? -1.675 1.866 -7.359 1.00 96.62 183 VAL A C 1
ATOM 1460 O O . VAL A 1 183 ? -2.791 1.693 -7.850 1.00 96.62 183 VAL A O 1
ATOM 1463 N N . SER A 1 184 ? -0.567 1.445 -7.971 1.00 95.00 184 SER A N 1
ATOM 1464 C CA . SER A 1 184 ? -0.583 0.759 -9.267 1.00 95.00 184 SER A CA 1
ATOM 1465 C C . SER A 1 184 ? 0.359 -0.436 -9.273 1.00 95.00 184 SER A C 1
ATOM 1467 O O . SER A 1 184 ? 1.552 -0.300 -9.025 1.00 95.00 184 SER A O 1
ATOM 1469 N N . PHE A 1 185 ? -0.168 -1.587 -9.676 1.00 95.62 185 PHE A N 1
ATOM 1470 C CA . PHE A 1 185 ? 0.570 -2.828 -9.873 1.00 95.62 185 PHE A CA 1
ATOM 1471 C C . PHE A 1 185 ? 0.352 -3.352 -11.290 1.00 95.62 185 PHE A C 1
ATOM 1473 O O . PHE A 1 185 ? -0.687 -3.116 -11.908 1.00 95.62 185 PHE A O 1
ATOM 1480 N N . SER A 1 186 ? 1.337 -4.072 -11.820 1.00 92.88 186 SER A N 1
ATOM 1481 C CA . SER A 1 186 ? 1.246 -4.675 -13.151 1.00 92.88 186 SER A CA 1
ATOM 1482 C C . SER A 1 186 ? 2.001 -5.997 -13.227 1.00 92.88 186 SER A C 1
ATOM 1484 O O . SER A 1 186 ? 2.889 -6.275 -12.420 1.00 92.88 186 SER A O 1
ATOM 1486 N N . GLY A 1 187 ? 1.629 -6.832 -14.192 1.00 91.00 187 GLY A N 1
ATOM 1487 C CA . GLY A 1 187 ? 2.249 -8.129 -14.417 1.00 91.00 187 GLY A CA 1
ATOM 1488 C C . GLY A 1 187 ? 1.914 -9.148 -13.328 1.00 91.00 187 GLY A C 1
ATOM 1489 O O . GLY A 1 187 ? 0.811 -9.165 -12.780 1.00 91.00 187 GLY A O 1
ATOM 1490 N N . ILE A 1 188 ? 2.872 -10.029 -13.040 1.00 89.81 188 ILE A N 1
ATOM 1491 C CA . ILE A 1 188 ? 2.663 -11.217 -12.200 1.00 89.81 188 ILE A CA 1
ATOM 1492 C C . ILE A 1 188 ? 2.333 -10.892 -10.735 1.00 89.81 188 ILE A C 1
ATOM 1494 O O . ILE A 1 188 ? 1.620 -11.653 -10.095 1.00 89.81 188 ILE A O 1
ATOM 1498 N N . ILE A 1 189 ? 2.778 -9.737 -10.228 1.00 93.56 189 ILE A N 1
ATOM 1499 C CA . ILE A 1 189 ? 2.575 -9.334 -8.827 1.00 93.56 189 ILE A CA 1
ATOM 1500 C C . ILE A 1 189 ? 1.124 -8.948 -8.514 1.00 93.56 189 ILE A C 1
ATOM 1502 O O . ILE A 1 189 ? 0.734 -8.891 -7.353 1.00 93.56 189 ILE A O 1
ATOM 1506 N N . THR A 1 190 ? 0.307 -8.680 -9.539 1.00 95.00 190 THR A N 1
ATOM 1507 C CA . THR A 1 190 ? -1.113 -8.321 -9.362 1.00 95.00 190 THR A CA 1
ATOM 1508 C C . THR A 1 190 ? -1.893 -9.402 -8.609 1.00 95.00 190 THR A C 1
ATOM 1510 O O . THR A 1 190 ? -2.820 -9.096 -7.865 1.00 95.00 190 THR A O 1
ATOM 1513 N N . GLU A 1 191 ? -1.464 -10.652 -8.746 1.00 94.12 191 GLU A N 1
ATOM 1514 C CA . GLU A 1 191 ? -2.002 -11.815 -8.046 1.00 94.12 191 GLU A CA 1
ATOM 1515 C C . GLU A 1 191 ? -1.709 -11.810 -6.551 1.00 94.12 191 GLU A C 1
ATOM 1517 O O . GLU A 1 191 ? -2.598 -12.028 -5.724 1.00 94.12 191 GLU A O 1
ATOM 1522 N N . ASP A 1 192 ? -0.457 -11.522 -6.207 1.00 96.88 192 ASP A N 1
ATOM 1523 C CA . ASP A 1 192 ? -0.023 -11.399 -4.823 1.00 96.88 192 ASP A CA 1
ATOM 1524 C C . ASP A 1 192 ? -0.736 -10.223 -4.141 1.00 96.88 192 ASP A C 1
ATOM 1526 O O . ASP A 1 192 ? -1.177 -10.350 -3.004 1.00 96.88 192 ASP A O 1
ATOM 1530 N N . VAL A 1 193 ? -0.947 -9.116 -4.864 1.00 97.12 193 VAL A N 1
ATOM 1531 C CA . VAL A 1 193 ? -1.715 -7.965 -4.368 1.00 97.12 193 VAL A CA 1
ATOM 1532 C C . VAL A 1 193 ? -3.153 -8.363 -4.066 1.00 97.12 193 VAL A C 1
ATOM 1534 O O . VAL A 1 193 ? -3.604 -8.154 -2.949 1.00 97.12 193 VAL A O 1
ATOM 1537 N N . LEU A 1 194 ? -3.877 -8.971 -5.013 1.00 96.81 194 LEU A N 1
ATOM 1538 C CA . LEU A 1 194 ? -5.257 -9.414 -4.769 1.00 96.81 194 LEU A CA 1
ATOM 1539 C C . LEU A 1 194 ? -5.342 -10.386 -3.587 1.00 96.81 194 LEU A C 1
ATOM 1541 O O . LEU A 1 194 ? -6.274 -10.304 -2.791 1.00 96.81 194 LEU A O 1
ATOM 1545 N N . THR A 1 195 ? -4.358 -11.277 -3.450 1.00 97.19 195 THR A N 1
ATOM 1546 C CA . THR A 1 195 ? -4.257 -12.196 -2.310 1.00 97.19 195 THR A CA 1
ATOM 1547 C C . THR A 1 195 ? -4.076 -11.436 -0.998 1.00 97.19 195 THR A C 1
ATOM 1549 O O . THR A 1 195 ? -4.806 -11.697 -0.048 1.00 97.19 195 THR A O 1
ATOM 1552 N N . ALA A 1 196 ? -3.166 -10.460 -0.951 1.00 97.88 196 ALA A N 1
ATOM 1553 C CA . ALA A 1 196 ? -2.956 -9.627 0.226 1.00 97.88 196 ALA A CA 1
ATOM 1554 C C . ALA A 1 196 ? -4.219 -8.832 0.586 1.00 97.88 196 ALA A C 1
ATOM 1556 O O . ALA A 1 196 ? -4.652 -8.871 1.732 1.00 97.88 196 ALA A O 1
ATOM 1557 N N . LEU A 1 197 ? -4.851 -8.164 -0.385 1.00 97.75 197 LEU A N 1
ATOM 1558 C CA . LEU A 1 197 ? -6.059 -7.373 -0.146 1.00 97.75 197 LEU A CA 1
ATOM 1559 C C . LEU A 1 197 ? -7.234 -8.251 0.339 1.00 97.75 197 LEU A C 1
ATOM 1561 O O . LEU A 1 197 ? -8.033 -7.797 1.154 1.00 97.75 197 LEU A O 1
ATOM 1565 N N . ASN A 1 198 ? -7.331 -9.510 -0.108 1.00 97.25 198 ASN A N 1
ATOM 1566 C CA . ASN A 1 198 ? -8.370 -10.445 0.342 1.00 97.25 198 ASN A CA 1
ATOM 1567 C C . ASN A 1 198 ? -8.298 -10.774 1.842 1.00 97.25 198 ASN A C 1
ATOM 1569 O O . ASN A 1 198 ? -9.334 -11.090 2.427 1.00 97.25 198 ASN A O 1
ATOM 1573 N N . GLU A 1 199 ? -7.136 -10.650 2.495 1.00 98.00 199 GLU A N 1
ATOM 1574 C CA . GLU A 1 199 ? -7.029 -10.841 3.953 1.00 98.00 199 GLU A CA 1
ATOM 1575 C C . GLU A 1 199 ? -7.902 -9.852 4.742 1.00 98.00 199 GLU A C 1
ATOM 1577 O O . GLU A 1 199 ? -8.291 -10.136 5.877 1.00 98.00 199 GLU A O 1
ATOM 1582 N N . GLN A 1 200 ? -8.293 -8.732 4.130 1.00 97.56 200 GLN A N 1
ATOM 1583 C CA . GLN A 1 200 ? -9.225 -7.782 4.724 1.00 97.56 200 GLN A CA 1
ATOM 1584 C C . GLN A 1 200 ? -10.587 -8.414 5.052 1.00 97.56 200 GLN A C 1
ATOM 1586 O O . GLN A 1 200 ? -11.180 -8.080 6.078 1.00 97.56 200 GLN A O 1
ATOM 1591 N N . PHE A 1 201 ? -11.071 -9.366 4.242 1.00 97.75 201 PHE A N 1
ATOM 1592 C CA . PHE A 1 201 ? -12.322 -10.072 4.539 1.00 97.75 201 PHE A CA 1
ATOM 1593 C C . PHE A 1 201 ? -12.236 -10.827 5.863 1.00 97.75 201 PHE A C 1
ATOM 1595 O O . PHE A 1 201 ? -13.167 -10.763 6.656 1.00 97.75 201 PHE A O 1
ATOM 1602 N N . ARG A 1 202 ? -11.091 -11.450 6.169 1.00 97.75 202 ARG A N 1
ATOM 1603 C CA . ARG A 1 202 ? -10.892 -12.157 7.441 1.00 97.75 202 ARG A CA 1
ATOM 1604 C C . ARG A 1 202 ? -10.983 -11.212 8.639 1.00 97.75 202 ARG A C 1
ATOM 1606 O O . ARG A 1 202 ? -11.585 -11.568 9.651 1.00 97.75 202 ARG A O 1
ATOM 1613 N N . VAL A 1 203 ? -10.419 -10.007 8.525 1.00 97.75 203 VAL A N 1
ATOM 1614 C CA . VAL A 1 203 ? -10.503 -8.966 9.565 1.00 97.75 203 VAL A CA 1
ATOM 1615 C C . VAL A 1 203 ? -11.954 -8.527 9.771 1.00 97.75 203 VAL A C 1
ATOM 1617 O O . VAL A 1 203 ? -12.457 -8.539 10.898 1.00 97.75 203 VAL A O 1
ATOM 1620 N N . VAL A 1 204 ? -12.635 -8.184 8.676 1.00 96.50 204 VAL A N 1
ATOM 1621 C CA . VAL A 1 204 ? -14.014 -7.683 8.687 1.00 96.50 204 VAL A CA 1
ATOM 1622 C C . VAL A 1 204 ? -14.995 -8.751 9.172 1.00 96.50 204 VAL A C 1
ATOM 1624 O O . VAL A 1 204 ? -15.857 -8.444 9.990 1.00 96.50 204 VAL A O 1
ATOM 1627 N N . ASP A 1 205 ? -14.850 -10.007 8.751 1.00 97.12 205 ASP A N 1
ATOM 1628 C CA . ASP A 1 205 ? -15.719 -11.114 9.164 1.00 97.12 205 ASP A CA 1
ATOM 1629 C C . ASP A 1 205 ? -15.592 -11.421 10.655 1.00 97.12 205 ASP A C 1
ATOM 1631 O O . ASP A 1 205 ? -16.606 -11.619 11.336 1.00 97.12 205 ASP A O 1
ATOM 1635 N N . ILE A 1 206 ? -14.365 -11.414 11.190 1.00 96.06 206 ILE A N 1
ATOM 1636 C CA . ILE A 1 206 ? -14.140 -11.607 12.624 1.00 96.06 206 ILE A CA 1
ATOM 1637 C C . ILE A 1 206 ? -14.773 -10.460 13.415 1.00 96.06 206 ILE A C 1
ATOM 1639 O O . ILE A 1 206 ? -15.541 -10.720 14.345 1.00 96.06 206 ILE A O 1
ATOM 1643 N N . TYR A 1 207 ? -14.530 -9.203 13.031 1.00 96.88 207 TYR A N 1
ATOM 1644 C CA . TYR A 1 207 ? -15.164 -8.061 13.695 1.00 96.88 207 TYR A CA 1
ATOM 1645 C C . TYR A 1 207 ? -16.694 -8.125 13.612 1.00 96.88 207 TYR A C 1
ATOM 1647 O O . TYR A 1 207 ? -17.373 -7.986 14.627 1.00 96.88 207 TYR A O 1
ATOM 1655 N N . ASN A 1 208 ? -17.244 -8.390 12.427 1.00 95.38 208 ASN A N 1
ATOM 1656 C CA . ASN A 1 208 ? -18.685 -8.429 12.197 1.00 95.38 208 ASN A CA 1
ATOM 1657 C C . ASN A 1 208 ? -19.366 -9.562 12.965 1.00 95.38 208 ASN A C 1
ATOM 1659 O O . ASN A 1 208 ? -20.502 -9.397 13.407 1.00 95.38 208 ASN A O 1
ATOM 1663 N N . SER A 1 209 ? -18.682 -10.687 13.172 1.00 91.38 209 SER A N 1
ATOM 1664 C CA . SER A 1 209 ? -19.177 -11.772 14.023 1.00 91.38 209 SER A CA 1
ATOM 1665 C C . SER A 1 209 ? -19.314 -11.319 15.480 1.00 91.38 209 SER A C 1
ATOM 1667 O O . SER A 1 209 ? -20.364 -11.532 16.088 1.00 91.38 209 SER A O 1
ATOM 1669 N N . TYR A 1 210 ? -18.306 -10.622 16.020 1.00 90.56 210 TYR A N 1
ATOM 1670 C CA . TYR A 1 210 ? -18.377 -10.038 17.364 1.00 90.56 210 TYR A CA 1
ATOM 1671 C C . TYR A 1 210 ? -19.433 -8.935 17.473 1.00 90.56 210 TYR A C 1
ATOM 1673 O O . TYR A 1 210 ? -20.186 -8.909 18.446 1.00 90.56 210 TYR A O 1
ATOM 1681 N N . ALA A 1 211 ? -19.507 -8.047 16.479 1.00 92.69 211 ALA A N 1
ATOM 1682 C CA . ALA A 1 211 ? -20.453 -6.940 16.458 1.00 92.69 211 ALA A CA 1
ATOM 1683 C C . ALA A 1 211 ? -21.900 -7.449 16.480 1.00 92.69 211 ALA A C 1
ATOM 1685 O O . ALA A 1 211 ? -22.677 -7.044 17.341 1.00 92.69 211 ALA A O 1
ATOM 1686 N N . ARG A 1 212 ? -22.243 -8.419 15.620 1.00 92.56 212 ARG A N 1
ATOM 1687 C CA . ARG A 1 212 ? -23.586 -9.025 15.584 1.00 92.56 212 ARG A CA 1
ATOM 1688 C C . ARG A 1 212 ? -23.960 -9.701 16.901 1.00 92.56 212 ARG A C 1
ATOM 1690 O O . ARG A 1 212 ? -25.088 -9.539 17.352 1.00 92.56 212 ARG A O 1
ATOM 1697 N N . ALA A 1 213 ? -23.026 -10.413 17.537 1.00 89.19 213 ALA A N 1
ATOM 1698 C CA . ALA A 1 213 ? -23.268 -11.055 18.832 1.00 89.19 213 ALA A CA 1
ATOM 1699 C C . ALA A 1 213 ? -23.585 -10.051 19.958 1.00 89.19 213 ALA A C 1
ATOM 1701 O O . ALA A 1 213 ? -24.217 -10.415 20.945 1.00 89.19 213 ALA A O 1
ATOM 1702 N N . GLN A 1 214 ? -23.164 -8.793 19.801 1.00 92.31 214 GLN A N 1
ATOM 1703 C CA . GLN A 1 214 ? -23.380 -7.707 20.759 1.00 92.31 214 GLN A CA 1
ATOM 1704 C C . GLN A 1 214 ? -24.447 -6.697 20.303 1.00 92.31 214 GLN A C 1
ATOM 1706 O O . GLN A 1 214 ? -24.651 -5.689 20.974 1.00 92.31 214 GLN A O 1
ATOM 1711 N N . GLY A 1 215 ? -25.116 -6.930 19.168 1.00 90.88 215 GLY A N 1
ATOM 1712 C CA . GLY A 1 215 ? -26.078 -5.977 18.601 1.00 90.88 215 GLY A CA 1
ATOM 1713 C C . GLY A 1 215 ? -25.449 -4.660 18.122 1.00 90.88 215 GLY A C 1
ATOM 1714 O O . GLY A 1 215 ? -26.130 -3.640 18.075 1.00 90.88 215 GLY A O 1
ATOM 1715 N N . LEU A 1 216 ? -24.154 -4.667 17.794 1.00 90.44 216 LEU A N 1
ATOM 1716 C CA . LEU A 1 216 ? -23.417 -3.519 17.265 1.00 90.44 216 LEU A CA 1
ATOM 1717 C C . LEU A 1 216 ? -23.444 -3.490 15.731 1.00 90.44 216 LEU A C 1
ATOM 1719 O O . LEU A 1 216 ? -23.651 -4.509 15.066 1.00 90.44 216 LEU A O 1
ATOM 1723 N N . ASN A 1 217 ? -23.166 -2.313 15.171 1.00 90.12 217 ASN A N 1
ATOM 1724 C CA . ASN A 1 217 ? -23.045 -2.124 13.728 1.00 90.12 217 ASN A CA 1
ATOM 1725 C C . ASN A 1 217 ? -21.846 -2.893 13.156 1.00 90.12 217 ASN A C 1
ATOM 1727 O O . ASN A 1 217 ? -20.769 -2.943 13.751 1.00 90.12 217 ASN A O 1
ATOM 1731 N N . THR A 1 218 ? -22.028 -3.454 11.964 1.00 93.75 218 THR A N 1
ATOM 1732 C CA . THR A 1 218 ? -20.956 -4.100 11.203 1.00 93.75 218 THR A CA 1
ATOM 1733 C C . THR A 1 218 ? -20.021 -3.070 10.575 1.00 93.75 218 THR A C 1
ATOM 1735 O O . THR A 1 218 ? -20.458 -1.994 10.169 1.00 93.75 218 THR A O 1
ATOM 1738 N N . ALA A 1 219 ? -18.748 -3.422 10.433 1.00 94.19 219 ALA A N 1
ATOM 1739 C CA . ALA A 1 219 ? -17.773 -2.632 9.701 1.00 94.19 219 ALA A CA 1
ATOM 1740 C C . ALA A 1 219 ? -17.881 -2.870 8.180 1.00 94.19 219 ALA A C 1
ATOM 1742 O O . ALA A 1 219 ? -18.114 -4.010 7.753 1.00 94.19 219 ALA A O 1
ATOM 1743 N N . PRO A 1 220 ? -17.673 -1.823 7.359 1.00 95.94 220 PRO A N 1
ATOM 1744 C CA . PRO A 1 220 ? -17.491 -1.966 5.919 1.00 95.94 220 PRO A CA 1
ATOM 1745 C C . PRO A 1 220 ? -16.093 -2.515 5.585 1.00 95.94 220 PRO A C 1
ATOM 1747 O O . PRO A 1 220 ? -15.209 -2.561 6.442 1.00 95.94 220 PRO A O 1
ATOM 1750 N N . PHE A 1 221 ? -15.865 -2.871 4.315 1.00 95.94 221 PHE A N 1
ATOM 1751 C CA . PHE A 1 221 ? -14.569 -3.374 3.833 1.00 95.94 221 PHE A CA 1
ATOM 1752 C C . PHE A 1 221 ? -13.400 -2.427 4.155 1.00 95.94 221 PHE A C 1
ATOM 1754 O O . PHE A 1 221 ? -12.341 -2.864 4.592 1.00 95.94 221 PHE A O 1
ATOM 1761 N N . TYR A 1 222 ? -13.616 -1.120 4.014 1.00 96.00 222 TYR A N 1
ATOM 1762 C CA . TYR A 1 222 ? -12.640 -0.069 4.308 1.00 96.00 222 TYR A CA 1
ATOM 1763 C C . TYR A 1 222 ? -12.565 0.313 5.800 1.00 96.00 222 TYR A C 1
ATOM 1765 O O . TYR A 1 222 ? -11.972 1.328 6.137 1.00 96.00 222 TYR A O 1
ATOM 1773 N N . GLY A 1 223 ? -13.179 -0.449 6.713 1.00 96.31 223 GLY A N 1
ATOM 1774 C CA . GLY A 1 223 ? -13.249 -0.102 8.141 1.00 96.31 223 GLY A CA 1
ATOM 1775 C C . GLY A 1 223 ? -11.961 -0.339 8.944 1.00 96.31 223 GLY A C 1
ATOM 1776 O O . GLY A 1 223 ? -11.842 0.162 10.065 1.00 96.31 223 GLY A O 1
ATOM 1777 N N . PHE A 1 224 ? -11.005 -1.085 8.385 1.00 97.44 224 PHE A N 1
ATOM 1778 C CA . PHE A 1 224 ? -9.727 -1.414 9.020 1.00 97.44 224 PHE A CA 1
ATOM 1779 C C . PHE A 1 224 ? -8.561 -1.149 8.069 1.00 97.44 224 PHE A C 1
ATOM 1781 O O . PHE A 1 224 ? -8.696 -1.324 6.858 1.00 97.44 224 PHE A O 1
ATOM 1788 N N . SER A 1 225 ? -7.410 -0.776 8.618 1.00 97.56 225 SER A N 1
ATOM 1789 C CA . SER A 1 225 ? -6.151 -0.772 7.878 1.00 97.56 225 SER A CA 1
ATOM 1790 C C . SER A 1 225 ? -5.579 -2.187 7.744 1.00 97.56 225 SER A C 1
ATOM 1792 O O . SER A 1 225 ? -5.751 -3.043 8.613 1.00 97.56 225 SER A O 1
ATOM 1794 N N . LEU A 1 226 ? -4.885 -2.419 6.636 1.00 97.94 226 LEU A N 1
ATOM 1795 C CA . LEU A 1 226 ? -4.263 -3.675 6.260 1.00 97.94 226 LEU A CA 1
ATOM 1796 C C . LEU A 1 226 ? -2.740 -3.484 6.241 1.00 97.94 226 LEU A C 1
ATOM 1798 O O . LEU A 1 226 ? -2.229 -2.845 5.317 1.00 97.94 226 LEU A O 1
ATOM 1802 N N . PRO A 1 227 ? -1.998 -4.004 7.232 1.00 97.88 227 PRO A N 1
ATOM 1803 C CA . PRO A 1 227 ? -0.543 -3.895 7.264 1.00 97.88 227 PRO A CA 1
ATOM 1804 C C . PRO A 1 227 ? 0.079 -4.731 6.146 1.00 97.88 227 PRO A C 1
ATOM 1806 O O . PRO A 1 227 ? -0.211 -5.921 6.033 1.00 97.88 227 PRO A O 1
ATOM 1809 N N . ILE A 1 228 ? 0.942 -4.138 5.318 1.00 98.12 228 ILE A N 1
ATOM 1810 C CA . ILE A 1 228 ? 1.600 -4.828 4.199 1.00 98.12 228 ILE A CA 1
ATOM 1811 C C . ILE A 1 228 ? 3.120 -4.700 4.308 1.00 98.12 228 ILE A C 1
ATOM 1813 O O . ILE A 1 228 ? 3.658 -3.614 4.541 1.00 98.12 228 ILE A O 1
ATOM 1817 N N . LEU A 1 229 ? 3.804 -5.824 4.078 1.00 97.56 229 LEU A N 1
ATOM 1818 C CA . LEU A 1 229 ? 5.258 -5.920 3.953 1.00 97.56 229 LEU A CA 1
ATOM 1819 C C . LEU A 1 229 ? 5.668 -6.642 2.669 1.00 97.56 229 LEU A C 1
ATOM 1821 O O . LEU A 1 229 ? 4.884 -7.420 2.114 1.00 97.56 229 LEU A O 1
ATOM 1825 N N . PRO A 1 230 ? 6.915 -6.444 2.209 1.00 97.06 230 PRO A N 1
ATOM 1826 C CA . PRO A 1 230 ? 7.523 -7.326 1.227 1.00 97.06 230 PRO A CA 1
ATOM 1827 C C . PRO A 1 230 ? 7.618 -8.761 1.751 1.00 97.06 230 PRO A C 1
ATOM 1829 O O . PRO A 1 230 ? 8.152 -9.014 2.829 1.00 97.06 230 PRO A O 1
ATOM 1832 N N . GLY A 1 231 ? 7.105 -9.709 0.975 1.00 95.50 231 GLY A N 1
ATOM 1833 C CA . GLY A 1 231 ? 7.234 -11.136 1.228 1.00 95.50 231 GLY A CA 1
ATOM 1834 C C . GLY A 1 231 ? 8.580 -11.704 0.784 1.00 95.50 231 GLY A C 1
ATOM 1835 O O . GLY A 1 231 ? 9.468 -10.998 0.300 1.00 95.50 231 GLY A O 1
ATOM 1836 N N . ALA A 1 232 ? 8.710 -13.025 0.912 1.00 94.62 232 ALA A N 1
ATOM 1837 C CA . ALA A 1 232 ? 9.885 -13.752 0.448 1.00 94.62 232 ALA A CA 1
ATOM 1838 C C . ALA A 1 232 ? 10.112 -13.560 -1.061 1.00 94.62 232 ALA A C 1
ATOM 1840 O O . ALA A 1 232 ? 9.161 -13.558 -1.849 1.00 94.62 232 ALA A O 1
ATOM 1841 N N . VAL A 1 233 ? 11.384 -13.439 -1.452 1.00 94.12 233 VAL A N 1
ATOM 1842 C CA . VAL A 1 233 ? 11.774 -13.248 -2.852 1.00 94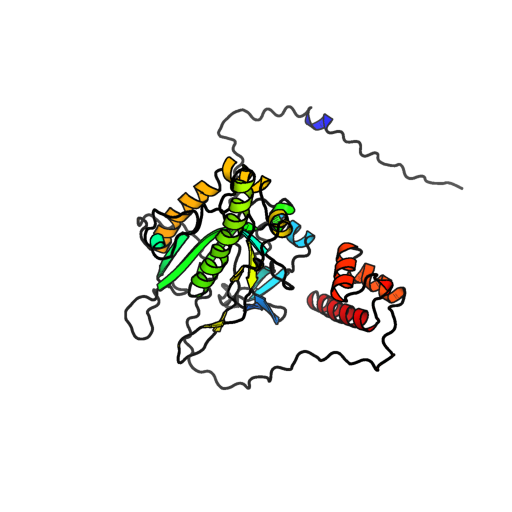.12 233 VAL A CA 1
ATOM 1843 C C . VAL A 1 233 ? 11.270 -14.401 -3.724 1.00 94.12 233 VAL A C 1
ATOM 1845 O O . VAL A 1 233 ? 11.450 -15.577 -3.404 1.00 94.12 233 VAL A O 1
ATOM 1848 N N . LYS A 1 234 ? 10.645 -14.061 -4.852 1.00 93.69 234 LYS A N 1
ATOM 1849 C CA . LYS A 1 234 ? 10.242 -15.009 -5.897 1.00 93.69 234 LYS A CA 1
ATOM 1850 C C . LYS A 1 234 ? 11.023 -14.699 -7.167 1.00 93.69 234 LYS A C 1
ATOM 1852 O O . LYS A 1 234 ? 11.100 -13.550 -7.584 1.00 93.69 234 LYS A O 1
ATOM 1857 N N . MET A 1 235 ? 11.583 -15.722 -7.805 1.00 92.19 235 MET A N 1
ATOM 1858 C CA . MET A 1 235 ? 12.282 -15.567 -9.083 1.00 92.19 235 MET A CA 1
ATOM 1859 C C . MET A 1 235 ? 11.293 -15.736 -10.236 1.00 92.19 235 MET A C 1
ATOM 1861 O O . MET A 1 235 ? 10.732 -16.819 -10.408 1.00 92.19 235 MET A O 1
ATOM 1865 N N . VAL A 1 236 ? 11.092 -14.686 -11.033 1.00 87.25 236 VAL A N 1
ATOM 1866 C CA . VAL A 1 236 ? 10.138 -14.671 -12.152 1.00 87.25 236 VAL A CA 1
ATOM 1867 C C . VAL A 1 236 ? 10.841 -14.407 -13.474 1.00 87.25 236 VAL A C 1
ATOM 1869 O O . VAL A 1 236 ? 11.741 -13.581 -13.572 1.00 87.25 236 VAL A O 1
ATOM 1872 N N . GLY A 1 237 ? 10.438 -15.133 -14.507 1.00 83.56 237 GLY A N 1
ATOM 1873 C CA . GLY A 1 237 ? 11.060 -15.075 -15.823 1.00 83.56 237 GLY A CA 1
ATOM 1874 C C . GLY A 1 237 ? 10.670 -16.289 -16.662 1.00 83.56 237 GLY A C 1
ATOM 1875 O O . GLY A 1 237 ? 9.977 -17.183 -16.163 1.00 83.56 237 GLY A O 1
ATOM 1876 N N . PRO A 1 238 ? 11.075 -16.328 -17.938 1.00 78.44 238 PRO A N 1
ATOM 1877 C CA . PRO A 1 238 ? 10.883 -17.498 -18.787 1.00 78.44 238 PRO A CA 1
ATOM 1878 C C . PRO A 1 238 ? 11.561 -18.742 -18.189 1.00 78.44 238 PRO A C 1
ATOM 1880 O O . PRO A 1 238 ? 12.534 -18.643 -17.442 1.00 78.44 238 PRO A O 1
ATOM 1883 N N . LYS A 1 239 ? 11.041 -19.931 -18.525 1.00 75.56 239 LYS A N 1
ATOM 1884 C CA . LYS A 1 239 ? 11.557 -21.215 -18.018 1.00 75.56 239 LYS A CA 1
ATOM 1885 C C . LYS A 1 239 ? 13.036 -21.427 -18.370 1.00 75.56 239 LYS A C 1
ATOM 1887 O O . LYS A 1 239 ? 13.787 -21.881 -17.513 1.00 75.56 239 LYS A O 1
ATOM 1892 N N . ASP A 1 240 ? 13.424 -21.015 -19.577 1.00 80.56 240 ASP A N 1
ATOM 1893 C CA . ASP A 1 240 ? 14.757 -21.209 -20.159 1.00 80.56 240 ASP A CA 1
ATOM 1894 C C . ASP A 1 240 ? 15.495 -19.872 -20.378 1.00 80.56 240 ASP A C 1
ATOM 1896 O O . ASP A 1 240 ? 16.139 -19.662 -21.403 1.00 80.56 240 ASP A O 1
ATOM 1900 N N . GLY A 1 241 ? 15.358 -18.916 -19.453 1.00 78.88 241 GLY A N 1
ATOM 1901 C CA . GLY A 1 241 ? 16.068 -17.638 -19.536 1.00 78.88 241 GLY A CA 1
ATOM 1902 C C . GLY A 1 241 ? 16.238 -16.954 -18.186 1.00 78.88 241 GLY A C 1
ATOM 1903 O O . GLY A 1 241 ? 15.942 -17.532 -17.138 1.00 78.88 241 GLY A O 1
ATOM 1904 N N . ASP A 1 242 ? 16.716 -15.713 -18.227 1.00 81.38 242 ASP A N 1
ATOM 1905 C CA . ASP A 1 242 ? 17.031 -14.956 -17.021 1.00 81.38 242 ASP A CA 1
ATOM 1906 C C . ASP A 1 242 ? 15.785 -14.713 -16.171 1.00 81.38 242 ASP A C 1
ATOM 1908 O O . ASP A 1 242 ? 14.745 -14.235 -16.638 1.00 81.38 242 ASP A O 1
ATOM 1912 N N . LYS A 1 243 ? 15.910 -15.042 -14.886 1.00 88.19 243 LYS A N 1
ATOM 1913 C CA . LYS A 1 243 ? 14.888 -14.769 -13.883 1.00 88.19 243 LYS A CA 1
ATOM 1914 C C . LYS A 1 243 ? 15.272 -13.522 -13.112 1.00 88.19 243 LYS A C 1
ATOM 1916 O O . LYS A 1 243 ? 16.419 -13.352 -12.718 1.00 88.19 243 LYS A O 1
ATOM 1921 N N . SER A 1 244 ? 14.290 -12.674 -12.860 1.00 87.88 244 SER A N 1
ATOM 1922 C CA . SER A 1 244 ? 14.434 -11.491 -12.023 1.00 87.88 244 SER A CA 1
ATOM 1923 C C . SER A 1 244 ? 13.767 -11.721 -10.668 1.00 87.88 244 SER A C 1
ATOM 1925 O O . SER A 1 244 ? 12.703 -12.347 -10.622 1.00 87.88 244 SER A O 1
ATOM 1927 N N . PRO A 1 245 ? 14.364 -11.242 -9.568 1.00 92.00 245 PRO A N 1
ATOM 1928 C CA . PRO A 1 245 ? 13.718 -11.289 -8.269 1.00 92.00 245 PRO A CA 1
ATOM 1929 C C . PRO A 1 245 ? 12.525 -10.330 -8.245 1.00 92.00 245 PRO A C 1
ATOM 1931 O O . PRO A 1 245 ? 12.582 -9.223 -8.781 1.00 92.00 245 PRO A O 1
ATOM 1934 N N . ILE A 1 246 ? 11.444 -10.756 -7.604 1.00 94.19 246 ILE A N 1
ATOM 1935 C CA . ILE A 1 246 ? 10.347 -9.892 -7.171 1.00 94.19 246 ILE A CA 1
ATOM 1936 C C . ILE A 1 246 ? 10.070 -10.130 -5.694 1.00 94.19 246 ILE A C 1
ATOM 1938 O O . ILE A 1 246 ? 10.302 -11.223 -5.172 1.00 94.19 246 ILE A O 1
ATOM 1942 N N . TYR A 1 247 ? 9.526 -9.111 -5.043 1.00 96.00 247 TYR A N 1
ATOM 1943 C CA . TYR A 1 247 ? 9.146 -9.153 -3.640 1.00 96.00 247 TYR A CA 1
ATOM 1944 C C . TYR A 1 247 ? 7.640 -8.915 -3.578 1.00 96.00 247 TYR A C 1
ATOM 1946 O O . TYR A 1 247 ? 7.208 -7.774 -3.719 1.00 96.00 247 TYR A O 1
ATOM 1954 N N . PRO A 1 248 ? 6.819 -9.970 -3.472 1.00 96.62 248 PRO A N 1
ATOM 1955 C CA . PRO A 1 248 ? 5.369 -9.830 -3.498 1.00 96.62 248 PRO A CA 1
ATOM 1956 C C . PRO A 1 248 ? 4.872 -9.093 -2.245 1.00 96.62 248 PRO A C 1
ATOM 1958 O O . PRO A 1 248 ? 5.415 -9.334 -1.168 1.00 96.62 248 PRO A O 1
ATOM 1961 N N . PRO A 1 249 ? 3.847 -8.231 -2.329 1.00 97.69 249 PRO A N 1
ATOM 1962 C CA . PRO A 1 249 ? 3.214 -7.678 -1.139 1.00 97.69 249 PRO A CA 1
ATOM 1963 C C . PRO A 1 249 ? 2.489 -8.783 -0.372 1.00 97.69 249 PRO A C 1
ATOM 1965 O O . PRO A 1 249 ? 1.771 -9.592 -0.957 1.00 97.69 249 PRO A O 1
ATOM 1968 N N . VAL A 1 250 ? 2.676 -8.811 0.945 1.00 97.94 250 VAL A N 1
ATOM 1969 C CA . VAL A 1 250 ? 2.044 -9.777 1.844 1.00 97.94 250 VAL A CA 1
ATOM 1970 C C . VAL A 1 250 ? 1.402 -9.029 2.999 1.00 97.94 250 VAL A C 1
ATOM 1972 O O . VAL A 1 250 ? 2.078 -8.304 3.736 1.00 97.94 250 VAL A O 1
ATOM 1975 N N . ALA A 1 251 ? 0.098 -9.233 3.166 1.00 98.25 251 ALA A N 1
ATOM 1976 C CA . ALA A 1 251 ? -0.630 -8.717 4.310 1.00 98.25 251 ALA A CA 1
ATOM 1977 C C . ALA A 1 251 ? -0.154 -9.401 5.603 1.00 98.25 251 ALA A C 1
ATOM 1979 O O . ALA A 1 251 ? -0.042 -10.623 5.670 1.00 98.25 251 ALA A O 1
ATOM 1980 N N . GLN A 1 252 ? 0.113 -8.608 6.634 1.00 97.94 252 GLN A N 1
ATOM 1981 C CA . GLN A 1 252 ? 0.608 -9.047 7.939 1.00 97.94 252 GLN A CA 1
ATOM 1982 C C . GLN A 1 252 ? -0.538 -9.205 8.946 1.00 97.94 252 GLN A C 1
ATOM 1984 O O . GLN A 1 252 ? -0.430 -8.804 10.103 1.00 97.94 252 GLN A O 1
ATOM 1989 N N . VAL A 1 253 ? -1.666 -9.770 8.506 1.00 97.44 253 VAL A N 1
ATOM 1990 C CA . VAL A 1 253 ? -2.802 -10.035 9.397 1.00 97.44 253 VAL A CA 1
ATOM 1991 C C . VAL A 1 253 ? -2.472 -11.264 10.256 1.00 97.44 253 VAL A C 1
ATOM 1993 O O . VAL A 1 253 ? -2.225 -12.343 9.708 1.00 97.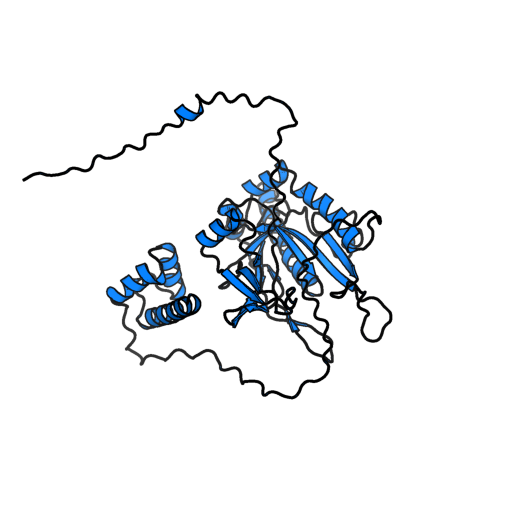44 253 VAL A O 1
ATOM 1996 N N . PRO A 1 254 ? -2.487 -11.168 11.597 1.00 96.56 254 PRO A N 1
ATOM 1997 C CA . PRO A 1 254 ? -2.095 -12.273 12.467 1.00 96.56 254 PRO A CA 1
ATOM 1998 C C . PRO A 1 254 ? -3.026 -13.472 12.288 1.00 96.56 254 PRO A C 1
ATOM 2000 O O . PRO A 1 254 ? -4.215 -13.311 12.015 1.00 96.56 254 PRO A O 1
ATOM 2003 N N . GLN A 1 255 ? -2.519 -14.693 12.476 1.00 94.81 255 GLN A N 1
ATOM 2004 C CA . GLN A 1 255 ? -3.337 -15.909 12.356 1.00 94.81 255 GLN A CA 1
ATOM 2005 C C . GLN A 1 255 ? -4.542 -15.880 13.312 1.00 94.81 255 GLN A C 1
ATOM 2007 O O . GLN A 1 255 ? -5.651 -16.238 12.920 1.00 94.81 255 GLN A O 1
ATOM 2012 N N . GLN A 1 256 ? -4.337 -15.394 14.539 1.00 95.44 256 GLN A N 1
ATOM 2013 C CA . GLN A 1 256 ? -5.402 -15.106 15.496 1.00 95.44 256 GLN A CA 1
ATOM 2014 C C . GLN A 1 256 ? -5.642 -13.596 15.555 1.00 95.44 256 GLN A C 1
ATOM 2016 O O . GLN A 1 256 ? -4.785 -12.844 16.018 1.00 95.44 256 GLN A O 1
ATOM 2021 N N . ILE A 1 257 ? -6.812 -13.153 15.094 1.00 95.62 257 ILE A N 1
ATOM 2022 C CA . ILE A 1 257 ? -7.208 -11.743 15.142 1.00 95.62 257 ILE A CA 1
ATOM 2023 C C . ILE A 1 257 ? -7.777 -11.441 16.528 1.00 95.62 257 ILE A C 1
ATOM 2025 O O . ILE A 1 257 ? -8.833 -11.947 16.909 1.00 95.62 257 ILE A O 1
ATOM 2029 N N . THR A 1 258 ? -7.055 -10.628 17.292 1.00 94.12 258 THR A N 1
ATOM 2030 C CA . THR A 1 258 ? -7.405 -10.263 18.667 1.00 94.12 258 THR A CA 1
ATOM 2031 C C . THR A 1 258 ? -8.164 -8.937 18.723 1.00 94.12 258 THR A C 1
ATOM 2033 O O . THR A 1 258 ? -8.133 -8.127 17.796 1.00 94.12 258 THR A O 1
ATOM 2036 N N . ALA A 1 259 ? -8.798 -8.653 19.864 1.00 91.19 259 ALA A N 1
ATOM 2037 C CA . ALA A 1 259 ? -9.407 -7.346 20.110 1.00 91.19 259 ALA A CA 1
ATOM 2038 C C . ALA A 1 259 ? -8.382 -6.194 20.102 1.00 91.19 259 ALA A C 1
ATOM 2040 O O . ALA A 1 259 ? -8.734 -5.074 19.739 1.00 91.19 259 ALA A O 1
ATOM 2041 N N . SER A 1 260 ? -7.124 -6.452 20.491 1.00 93.00 260 SER A N 1
ATOM 2042 C CA . SER A 1 260 ? -6.060 -5.443 20.420 1.00 93.00 260 SER A CA 1
ATOM 2043 C C . SER A 1 260 ? -5.744 -5.078 18.973 1.00 93.00 260 SER A C 1
ATOM 2045 O O . SER A 1 260 ? -5.732 -3.894 18.662 1.00 93.00 260 SER A O 1
ATOM 2047 N N . TYR A 1 261 ? -5.613 -6.074 18.091 1.00 95.44 261 TYR A N 1
ATOM 2048 C CA . TYR A 1 261 ? -5.410 -5.857 16.658 1.00 95.44 261 TYR A CA 1
ATOM 2049 C C . TYR A 1 261 ? -6.562 -5.054 16.040 1.00 95.44 261 TYR A C 1
ATOM 2051 O O . TYR A 1 261 ? -6.336 -4.068 15.347 1.00 95.44 261 TYR A O 1
ATOM 2059 N N . LEU A 1 262 ? -7.813 -5.431 16.329 1.00 95.12 262 LEU A N 1
ATOM 2060 C CA . LEU A 1 262 ? -8.987 -4.727 15.797 1.00 95.12 262 LEU A CA 1
ATOM 2061 C C . LEU A 1 262 ? -9.058 -3.270 16.272 1.00 95.12 262 LEU A C 1
ATOM 2063 O O . LEU A 1 262 ? -9.484 -2.402 15.518 1.00 95.12 262 LEU A O 1
ATOM 2067 N N . ARG A 1 263 ? -8.646 -2.990 17.514 1.00 93.94 263 ARG A N 1
ATOM 2068 C CA . ARG A 1 263 ? -8.588 -1.620 18.038 1.00 93.94 263 ARG A CA 1
ATOM 2069 C C . ARG A 1 263 ? -7.472 -0.814 17.384 1.00 93.94 263 ARG A C 1
ATOM 2071 O O . ARG A 1 263 ? -7.691 0.345 17.067 1.00 93.94 263 ARG A O 1
ATOM 2078 N N . GLU A 1 264 ? -6.304 -1.422 17.214 1.00 94.25 264 GLU A N 1
ATOM 2079 C CA . GLU A 1 264 ? -5.136 -0.786 16.608 1.00 94.25 264 GLU A CA 1
ATOM 2080 C C . GLU A 1 264 ? -5.383 -0.440 15.141 1.00 94.25 264 GLU A C 1
ATOM 2082 O O . GLU A 1 264 ? -5.092 0.671 14.727 1.00 94.25 264 GLU A O 1
ATOM 2087 N N . HIS A 1 265 ? -5.978 -1.350 14.369 1.00 96.06 265 HIS A N 1
ATOM 2088 C CA . HIS A 1 265 ? -6.188 -1.160 12.933 1.00 96.06 265 HIS A CA 1
ATOM 2089 C C . HIS A 1 265 ? -7.552 -0.568 12.565 1.00 96.06 265 HIS A C 1
ATOM 2091 O O . HIS A 1 265 ? -7.784 -0.270 11.393 1.00 96.06 265 HIS A O 1
ATOM 2097 N N . GLY A 1 266 ? -8.471 -0.419 13.519 1.00 94.56 266 GLY A N 1
ATOM 2098 C CA . GLY A 1 266 ? -9.800 0.131 13.273 1.00 94.56 266 GLY A CA 1
ATOM 2099 C C . GLY A 1 266 ? -9.754 1.632 13.008 1.00 94.56 266 GLY A C 1
ATOM 2100 O O . GLY A 1 266 ? -9.288 2.397 13.844 1.00 94.56 266 GLY A O 1
ATOM 2101 N N . ILE A 1 267 ? -10.318 2.071 11.882 1.00 91.00 267 ILE A N 1
ATOM 2102 C CA . ILE A 1 267 ? -10.284 3.481 11.463 1.00 91.00 267 ILE A CA 1
ATOM 2103 C C . ILE A 1 267 ? -11.655 4.155 11.558 1.00 91.00 267 ILE A C 1
ATOM 2105 O O . ILE A 1 267 ? -12.012 4.960 10.709 1.00 91.00 267 ILE A O 1
ATOM 2109 N N . GLN A 1 268 ? -12.455 3.832 12.579 1.00 84.06 268 GLN A N 1
ATOM 2110 C CA . GLN A 1 268 ? -13.883 4.193 12.661 1.00 84.06 268 GLN A CA 1
ATOM 2111 C C . GLN A 1 268 ? -14.179 5.679 12.375 1.00 84.06 268 GLN A C 1
ATOM 2113 O O . GLN A 1 268 ? -15.087 5.980 11.601 1.00 84.06 268 GLN A O 1
ATOM 2118 N N . GLY A 1 269 ? -13.394 6.604 12.944 1.00 85.62 269 GLY A N 1
ATOM 2119 C CA . GLY A 1 269 ? -13.552 8.041 12.687 1.00 85.62 269 GLY A CA 1
ATOM 2120 C C . GLY A 1 269 ? -13.282 8.417 11.227 1.00 85.62 269 GLY A C 1
ATOM 2121 O O . GLY A 1 269 ? -14.058 9.149 10.615 1.00 85.62 269 GLY A O 1
ATOM 2122 N N . PHE A 1 270 ? -12.229 7.852 10.634 1.00 90.56 270 PHE A N 1
ATOM 2123 C CA . PHE A 1 270 ? -11.868 8.115 9.243 1.00 90.56 270 PHE A CA 1
ATOM 2124 C C . PHE A 1 270 ? -12.784 7.391 8.245 1.00 90.56 270 PHE A C 1
ATOM 2126 O O . PHE A 1 270 ? -13.117 7.935 7.200 1.00 90.56 270 PHE A O 1
ATOM 2133 N N . ALA A 1 271 ? -13.272 6.195 8.576 1.00 89.00 271 ALA A N 1
ATOM 2134 C CA . ALA A 1 271 ? -14.238 5.462 7.761 1.00 89.00 271 ALA A CA 1
ATOM 2135 C C . ALA A 1 271 ? -15.556 6.241 7.614 1.00 89.00 271 ALA A C 1
ATOM 2137 O O . ALA A 1 271 ? -16.156 6.255 6.535 1.00 89.00 271 ALA A O 1
ATOM 2138 N N . LYS A 1 272 ? -15.983 6.939 8.678 1.00 89.88 272 LYS A N 1
ATOM 2139 C CA . LYS A 1 272 ? -17.101 7.881 8.597 1.00 89.88 272 LYS A CA 1
ATOM 2140 C C . LYS A 1 272 ? -16.779 9.039 7.652 1.00 89.88 272 LYS A C 1
ATOM 2142 O O . LYS A 1 272 ? -17.564 9.282 6.744 1.00 89.88 272 LYS A O 1
ATOM 2147 N N . TYR A 1 273 ? -15.613 9.670 7.793 1.00 91.19 273 TYR A N 1
ATOM 2148 C CA . TYR A 1 273 ? -15.163 10.728 6.880 1.00 91.19 273 TYR A CA 1
ATOM 2149 C C . TYR A 1 273 ? -15.153 10.283 5.406 1.00 91.19 273 TYR A C 1
ATOM 2151 O O . TYR A 1 273 ? -15.663 11.005 4.552 1.00 91.19 273 TYR A O 1
ATOM 2159 N N . MET A 1 274 ? -14.655 9.079 5.104 1.00 92.19 274 MET A N 1
ATOM 2160 C CA . MET A 1 274 ? -14.654 8.522 3.744 1.00 92.19 274 MET A CA 1
ATOM 2161 C C . MET A 1 274 ? -16.061 8.336 3.169 1.00 92.19 274 MET A C 1
ATOM 2163 O O . MET A 1 274 ? -16.247 8.447 1.960 1.00 92.19 274 MET A O 1
ATOM 2167 N N . THR A 1 275 ? -17.038 8.036 4.025 1.00 91.25 275 THR A N 1
ATOM 2168 C CA . THR A 1 275 ? -18.437 7.861 3.620 1.00 91.25 275 THR A CA 1
ATOM 2169 C C . THR A 1 275 ? -19.116 9.217 3.437 1.00 91.25 275 THR A C 1
ATOM 2171 O O . THR A 1 275 ? -19.705 9.466 2.391 1.00 91.25 275 THR A O 1
ATOM 2174 N N . ASP A 1 276 ? -18.983 10.110 4.421 1.00 90.88 276 ASP A N 1
ATOM 2175 C CA . ASP A 1 276 ? -19.585 11.449 4.406 1.00 90.88 276 ASP A CA 1
ATOM 2176 C C . ASP A 1 276 ? -19.031 12.316 3.262 1.00 90.88 276 ASP A C 1
ATOM 2178 O O . ASP A 1 276 ? -19.758 13.127 2.697 1.00 90.88 276 ASP A O 1
ATOM 2182 N N . SER A 1 277 ? -17.760 12.119 2.898 1.00 91.94 277 SER A N 1
ATOM 2183 C CA . SER A 1 277 ? -17.079 12.840 1.811 1.00 91.94 277 SER A CA 1
ATOM 2184 C C . SER A 1 277 ? -17.154 12.115 0.463 1.00 91.94 277 SER A C 1
ATOM 2186 O O . SER A 1 277 ? -16.391 12.436 -0.438 1.00 91.94 277 SER A O 1
ATOM 2188 N N . ASN A 1 278 ? -18.011 11.096 0.331 1.00 94.44 278 ASN A N 1
ATOM 2189 C CA . ASN A 1 278 ? -18.247 10.340 -0.907 1.00 94.44 278 ASN A CA 1
ATOM 2190 C C . ASN A 1 278 ? -17.012 9.654 -1.545 1.00 94.44 278 ASN A C 1
ATOM 2192 O O . ASN A 1 278 ? -17.072 9.178 -2.677 1.00 94.44 278 ASN A O 1
ATOM 2196 N N . ILE A 1 279 ? -15.901 9.521 -0.812 1.00 94.88 279 ILE A N 1
ATOM 2197 C CA . ILE A 1 279 ? -14.610 9.030 -1.332 1.00 94.88 279 ILE A CA 1
ATOM 2198 C C . ILE A 1 279 ? -14.724 7.605 -1.889 1.00 94.88 279 ILE A C 1
ATOM 2200 O O . ILE A 1 279 ? -14.081 7.260 -2.881 1.00 94.88 279 ILE A O 1
ATOM 2204 N N . VAL A 1 280 ? -15.517 6.751 -1.237 1.00 96.25 280 VAL A N 1
ATOM 2205 C CA . VAL A 1 280 ? -15.662 5.340 -1.635 1.00 96.25 280 VAL A CA 1
ATOM 2206 C C . VAL A 1 280 ? -16.492 5.197 -2.912 1.00 96.25 280 VAL A C 1
ATOM 2208 O O . VAL A 1 280 ? -16.144 4.380 -3.766 1.00 96.25 280 VAL A O 1
ATOM 2211 N N . GLU A 1 281 ? -17.545 6.001 -3.078 1.00 97.31 281 GLU A N 1
ATOM 2212 C CA . GLU A 1 281 ? -18.356 5.983 -4.302 1.00 97.31 281 GLU A CA 1
ATOM 2213 C C . GLU A 1 281 ? -17.569 6.582 -5.475 1.00 97.31 281 GLU A C 1
ATOM 2215 O O . GLU A 1 281 ? -17.497 5.962 -6.534 1.00 97.31 281 GLU A O 1
ATOM 2220 N N . GLU A 1 282 ? -16.850 7.690 -5.265 1.00 96.69 282 GLU A N 1
ATOM 2221 C CA . GLU A 1 282 ? -15.943 8.245 -6.278 1.00 96.69 282 GLU A CA 1
ATOM 2222 C C . GLU A 1 282 ? -14.866 7.238 -6.701 1.00 96.69 282 GLU A C 1
ATOM 2224 O O . GLU A 1 282 ? -14.541 7.113 -7.883 1.00 96.69 282 GLU A O 1
ATOM 2229 N N . ALA A 1 283 ? -14.298 6.489 -5.750 1.00 96.94 283 ALA A N 1
ATOM 2230 C CA . ALA A 1 283 ? -13.325 5.447 -6.059 1.00 96.94 283 ALA A CA 1
ATOM 2231 C C . ALA A 1 283 ? -13.952 4.303 -6.873 1.00 96.94 283 ALA A C 1
ATOM 2233 O O . ALA A 1 283 ? -13.307 3.763 -7.777 1.00 96.94 283 ALA A O 1
ATOM 2234 N N . LYS A 1 284 ? -15.209 3.940 -6.597 1.00 97.69 284 LYS A N 1
ATOM 2235 C CA . LYS A 1 284 ? -15.960 2.950 -7.376 1.00 97.69 284 LYS A CA 1
ATOM 2236 C C . LYS A 1 284 ? -16.180 3.427 -8.809 1.00 97.69 284 LYS A C 1
ATOM 2238 O O . LYS A 1 284 ? -15.799 2.699 -9.727 1.00 97.69 284 LYS A O 1
ATOM 2243 N N . GLU A 1 285 ? -16.713 4.626 -9.012 1.00 97.44 285 GLU A N 1
ATOM 2244 C CA . GLU A 1 285 ? -16.934 5.207 -10.344 1.00 97.44 285 GLU A CA 1
ATOM 2245 C C . GLU A 1 285 ? -15.624 5.321 -11.133 1.00 97.44 285 GLU A C 1
ATOM 2247 O O . GLU A 1 285 ? -15.511 4.795 -12.245 1.00 97.44 285 GLU A O 1
ATOM 2252 N N . TRP A 1 286 ? -14.586 5.878 -10.502 1.00 97.00 286 TRP A N 1
ATOM 2253 C CA . TRP A 1 286 ? -13.240 5.947 -11.069 1.00 97.00 286 TRP A CA 1
ATOM 2254 C C . TRP A 1 286 ? -12.722 4.565 -11.474 1.00 97.00 286 TRP A C 1
ATOM 2256 O O . TRP A 1 286 ? -12.140 4.404 -12.545 1.00 97.00 286 TRP A O 1
ATOM 2266 N N . SER A 1 287 ? -12.943 3.537 -10.650 1.00 97.62 287 SER A N 1
ATOM 2267 C CA . SER A 1 287 ? -12.440 2.197 -10.946 1.00 97.62 287 SER A CA 1
ATOM 2268 C C . SER A 1 287 ? -13.108 1.555 -12.166 1.00 97.62 287 SER A C 1
ATOM 2270 O O . SER A 1 287 ? -12.451 0.783 -12.874 1.00 97.62 287 SER A O 1
ATOM 2272 N N . ILE A 1 288 ? -14.376 1.885 -12.445 1.00 97.19 288 ILE A N 1
ATOM 2273 C CA . ILE A 1 288 ? -15.110 1.453 -13.646 1.00 97.19 288 ILE A CA 1
ATOM 2274 C C . ILE A 1 288 ? -14.473 2.086 -14.881 1.00 97.19 288 ILE A C 1
ATOM 2276 O O . ILE A 1 288 ? -13.984 1.356 -15.749 1.00 97.19 288 ILE A O 1
ATOM 2280 N N . GLN A 1 289 ? -14.405 3.421 -14.911 1.00 96.31 289 GLN A N 1
ATOM 2281 C CA . GLN A 1 289 ? -13.810 4.183 -16.012 1.00 96.31 289 GLN A CA 1
ATOM 2282 C C . GLN A 1 289 ? -12.374 3.719 -16.272 1.00 96.31 289 GLN A C 1
ATOM 2284 O O . GLN A 1 289 ? -12.012 3.311 -17.377 1.00 96.31 289 GLN A O 1
ATOM 2289 N N . ARG A 1 290 ? -11.564 3.648 -15.213 1.00 95.44 290 ARG A N 1
ATOM 2290 C CA . ARG A 1 290 ? -10.160 3.269 -15.330 1.00 95.44 290 ARG A CA 1
ATOM 2291 C C . ARG A 1 290 ? -9.966 1.833 -15.816 1.00 95.44 290 ARG A C 1
ATOM 2293 O O . ARG A 1 290 ? -9.006 1.542 -16.524 1.00 95.44 290 ARG A O 1
ATOM 2300 N N . SER A 1 291 ? -10.870 0.915 -15.476 1.00 96.25 291 SER A N 1
ATOM 2301 C CA . SER A 1 291 ? -10.821 -0.463 -15.989 1.00 96.25 291 SER A CA 1
ATOM 2302 C C . SER A 1 291 ? -11.142 -0.557 -17.479 1.00 96.25 291 SER A C 1
ATOM 2304 O O . SER A 1 291 ? -10.572 -1.410 -18.168 1.00 96.25 291 SER A O 1
ATOM 2306 N N . GLN A 1 292 ? -12.048 0.293 -17.970 1.00 95.12 292 GLN A N 1
ATOM 2307 C CA . GLN A 1 292 ? -12.367 0.397 -19.394 1.00 95.12 292 GLN A CA 1
ATOM 2308 C C . GLN A 1 292 ? -11.153 0.923 -20.164 1.00 95.12 292 GLN A C 1
ATOM 2310 O O . GLN A 1 292 ? -10.742 0.291 -21.135 1.00 95.12 292 GLN A O 1
ATOM 2315 N N . GLU A 1 293 ? -10.502 1.976 -19.662 1.00 92.31 293 GLU A N 1
ATOM 2316 C CA . GLU A 1 293 ? -9.262 2.528 -20.229 1.00 92.31 293 GLU A CA 1
ATOM 2317 C C . GLU A 1 293 ? -8.136 1.484 -20.293 1.00 92.31 293 GLU A C 1
ATOM 2319 O O . GLU A 1 293 ? -7.549 1.265 -21.351 1.00 92.31 293 GLU A O 1
ATOM 2324 N N . ILE A 1 294 ? -7.866 0.774 -19.187 1.00 91.44 294 ILE A N 1
ATOM 2325 C CA . ILE A 1 294 ? -6.842 -0.290 -19.138 1.00 91.44 294 ILE A CA 1
ATOM 2326 C C . ILE A 1 294 ? -7.127 -1.383 -20.178 1.00 91.44 294 ILE A C 1
ATOM 2328 O O . ILE A 1 294 ? -6.203 -1.946 -20.767 1.00 91.44 294 ILE A O 1
ATOM 2332 N N . SER A 1 295 ? -8.404 -1.708 -20.382 1.00 88.50 295 SER A N 1
ATOM 2333 C CA . SER A 1 295 ? -8.832 -2.777 -21.287 1.00 88.50 295 SER A CA 1
ATOM 2334 C C . SER A 1 295 ? -8.957 -2.328 -22.746 1.00 88.50 295 SER A C 1
ATOM 2336 O O . SER A 1 295 ? -9.236 -3.174 -23.594 1.00 88.50 295 SER A O 1
ATOM 2338 N N . GLY A 1 296 ? -8.764 -1.036 -23.043 1.00 82.19 296 GLY A N 1
ATOM 2339 C CA . GLY A 1 296 ? -8.992 -0.461 -24.372 1.00 82.19 296 GLY A CA 1
ATOM 2340 C C . GLY A 1 296 ? -10.468 -0.456 -24.791 1.00 82.19 296 GLY A C 1
ATOM 2341 O O . GLY A 1 296 ? -10.760 -0.588 -25.970 1.00 82.19 296 GLY A O 1
ATOM 2342 N N . GLN A 1 297 ? -11.391 -0.385 -23.825 1.00 67.31 297 GLN A N 1
ATOM 2343 C CA . GLN A 1 297 ? -12.848 -0.343 -24.030 1.00 67.31 297 GLN A CA 1
ATOM 2344 C C . GLN A 1 297 ? -13.437 1.077 -23.900 1.00 67.31 297 GLN A C 1
ATOM 2346 O O . GLN A 1 297 ? -14.654 1.210 -23.825 1.00 67.31 297 GLN A O 1
ATOM 2351 N N . GLY A 1 298 ? -12.595 2.112 -23.802 1.00 48.94 298 GLY A N 1
ATOM 2352 C CA . GLY A 1 298 ? -13.026 3.515 -23.784 1.00 48.94 298 GLY A CA 1
ATOM 2353 C C . GLY A 1 298 ? -13.132 4.088 -25.198 1.00 48.94 298 GLY A C 1
ATOM 2354 O O . GLY A 1 298 ? -12.380 3.663 -26.076 1.00 48.94 298 GLY A O 1
ATOM 2355 N N . ASP A 1 299 ? -14.059 5.026 -25.401 1.00 39.34 299 ASP A N 1
ATOM 2356 C CA . ASP A 1 299 ? -14.211 5.758 -26.660 1.00 39.34 299 ASP A CA 1
ATOM 2357 C C . ASP A 1 299 ? -12.889 6.452 -27.039 1.00 39.34 299 ASP A C 1
ATOM 2359 O O . ASP A 1 299 ? -12.222 7.069 -26.205 1.00 39.34 299 ASP A O 1
ATOM 2363 N N . GLU A 1 300 ? -12.486 6.311 -28.304 1.00 38.00 300 GLU A N 1
ATOM 2364 C CA . GLU A 1 300 ? -11.342 7.009 -28.894 1.00 38.00 300 GLU A CA 1
ATOM 2365 C C . GLU A 1 300 ? -11.660 8.510 -29.026 1.00 38.00 300 GLU A C 1
ATOM 2367 O O . GLU A 1 300 ? -11.954 8.991 -30.115 1.00 38.00 300 GLU A O 1
ATOM 2372 N N . GLU A 1 301 ? -11.598 9.276 -27.934 1.00 31.61 301 GLU A N 1
ATOM 2373 C CA . GLU A 1 301 ? -11.656 10.741 -27.993 1.00 31.61 301 GLU A CA 1
ATOM 2374 C C . GLU A 1 301 ? -10.501 11.410 -27.223 1.00 31.61 301 GLU A C 1
ATOM 2376 O O . GLU A 1 301 ? -10.450 11.453 -25.999 1.00 31.61 301 GLU A O 1
ATOM 2381 N N . GLN A 1 302 ? -9.582 11.937 -28.042 1.00 28.55 302 GLN A N 1
ATOM 2382 C CA . GLN A 1 302 ? -8.529 12.941 -27.842 1.00 28.55 302 GLN A CA 1
ATOM 2383 C C . GLN A 1 302 ? -7.364 12.732 -26.845 1.00 28.55 302 GLN A C 1
ATOM 2385 O O . GLN A 1 302 ? -7.522 12.274 -25.716 1.00 28.55 302 GLN A O 1
ATOM 2390 N N . PRO A 1 303 ? -6.139 13.135 -27.260 1.00 32.03 303 PRO A N 1
ATOM 2391 C CA . PRO A 1 303 ? -4.927 12.954 -26.484 1.00 32.03 303 PRO A CA 1
ATOM 2392 C C . PRO A 1 303 ? -4.834 14.044 -25.416 1.00 32.03 303 PRO A C 1
ATOM 2394 O O . PRO A 1 303 ? -4.435 15.173 -25.691 1.00 32.03 303 PRO A O 1
ATOM 2397 N N . ALA A 1 304 ? -5.145 13.701 -24.171 1.00 30.48 304 ALA A N 1
ATOM 2398 C CA . ALA A 1 304 ? -4.563 14.436 -23.061 1.00 30.48 304 ALA A CA 1
ATOM 2399 C C . ALA A 1 304 ? -3.057 14.140 -23.061 1.00 30.48 304 ALA A C 1
ATOM 2401 O O . ALA A 1 304 ? -2.661 12.975 -22.953 1.00 30.48 304 ALA A O 1
ATOM 2402 N N . GLU A 1 305 ? -2.228 15.180 -23.180 1.00 31.95 305 GLU A N 1
ATOM 2403 C CA . GLU A 1 305 ? -0.799 15.160 -22.853 1.00 31.95 305 GLU A CA 1
ATOM 2404 C C . GLU A 1 305 ? -0.622 14.732 -21.391 1.00 31.95 305 GLU A C 1
ATOM 2406 O O . GLU A 1 305 ? -0.377 15.513 -20.479 1.00 31.95 305 GLU A O 1
ATOM 2411 N N . THR A 1 306 ? -0.767 13.439 -21.140 1.00 32.34 306 THR A N 1
ATOM 2412 C CA . THR A 1 306 ? -0.268 12.822 -19.931 1.00 32.34 306 THR A CA 1
ATOM 2413 C C . THR A 1 306 ? 1.165 12.486 -20.266 1.00 32.34 306 THR A C 1
ATOM 2415 O O . THR A 1 306 ? 1.422 11.498 -20.948 1.00 32.34 306 THR A O 1
ATOM 2418 N N . THR A 1 307 ? 2.112 13.314 -19.834 1.00 27.39 307 THR A N 1
ATOM 2419 C CA . THR A 1 307 ? 3.527 12.943 -19.819 1.00 27.39 307 THR A CA 1
ATOM 2420 C C . THR A 1 307 ? 3.651 11.676 -18.981 1.00 27.39 307 THR A C 1
ATOM 2422 O O . THR A 1 307 ? 3.688 11.695 -17.750 1.00 27.39 307 THR A O 1
ATOM 2425 N N . VAL A 1 308 ? 3.621 10.536 -19.666 1.00 31.75 308 VAL A N 1
ATOM 2426 C CA . VAL A 1 308 ? 3.699 9.209 -19.082 1.00 31.75 308 VAL A CA 1
ATOM 2427 C C . VAL A 1 308 ? 5.140 8.991 -18.637 1.00 31.75 308 VAL A C 1
ATOM 2429 O O . VAL A 1 308 ? 5.934 8.354 -19.316 1.00 31.75 308 VAL A O 1
ATOM 2432 N N . GLN A 1 309 ? 5.485 9.460 -17.442 1.00 28.89 309 GLN A N 1
ATOM 2433 C CA . GLN A 1 309 ? 6.546 8.825 -16.666 1.00 28.89 309 GLN A CA 1
ATOM 2434 C C . GLN A 1 309 ? 5.934 7.651 -15.895 1.00 28.89 309 GLN A C 1
ATOM 2436 O O . GLN A 1 309 ? 5.844 7.631 -14.672 1.00 28.89 309 GLN A O 1
ATOM 2441 N N . ASN A 1 310 ? 5.462 6.649 -16.644 1.00 35.12 310 ASN A N 1
ATOM 2442 C CA . ASN A 1 310 ? 5.212 5.329 -16.085 1.00 35.12 310 ASN A CA 1
ATOM 2443 C C . ASN A 1 310 ? 6.577 4.674 -15.869 1.00 35.12 310 ASN A C 1
ATOM 2445 O O . ASN A 1 310 ? 7.134 4.064 -16.780 1.00 35.12 310 ASN A O 1
ATOM 2449 N N . THR A 1 311 ? 7.102 4.735 -14.648 1.00 32.59 311 THR A N 1
ATOM 2450 C CA . THR A 1 311 ? 8.084 3.743 -14.203 1.00 32.59 311 THR A CA 1
ATOM 2451 C C . THR A 1 311 ? 7.346 2.421 -13.979 1.00 32.59 311 THR A C 1
ATOM 2453 O O . THR A 1 311 ? 7.084 1.996 -12.858 1.00 32.59 311 THR A O 1
ATOM 2456 N N . THR A 1 312 ? 6.948 1.773 -15.070 1.00 37.50 312 THR A N 1
ATOM 2457 C CA . THR A 1 312 ? 6.554 0.369 -15.069 1.00 37.50 312 THR A CA 1
ATOM 2458 C C . THR A 1 312 ? 7.789 -0.421 -15.467 1.00 37.50 312 THR A C 1
ATOM 2460 O O . THR A 1 312 ? 8.231 -0.368 -16.612 1.00 37.50 312 THR A O 1
ATOM 2463 N N . THR A 1 313 ? 8.382 -1.133 -14.510 1.00 33.97 313 THR A N 1
ATOM 2464 C CA . THR A 1 313 ? 9.470 -2.081 -14.770 1.00 33.97 313 THR A CA 1
ATOM 2465 C C . THR A 1 313 ? 8.907 -3.287 -15.523 1.00 33.97 313 THR A C 1
ATOM 2467 O O . THR A 1 313 ? 8.694 -4.351 -14.951 1.00 33.97 313 THR A O 1
ATOM 2470 N N . THR A 1 314 ? 8.653 -3.134 -16.821 1.00 33.28 314 THR A N 1
ATOM 2471 C CA . THR A 1 314 ? 8.471 -4.269 -17.723 1.00 33.28 314 THR A CA 1
ATOM 2472 C C . THR A 1 314 ? 9.860 -4.789 -18.062 1.00 33.28 314 THR A C 1
ATOM 2474 O O . THR A 1 314 ? 10.616 -4.159 -18.798 1.00 33.28 314 THR A O 1
ATOM 2477 N N . ILE A 1 315 ? 10.227 -5.930 -17.486 1.00 33.00 315 ILE A N 1
ATOM 2478 C CA . ILE A 1 315 ? 11.449 -6.638 -17.858 1.00 33.00 315 ILE A CA 1
ATOM 2479 C C . ILE A 1 315 ? 11.180 -7.306 -19.208 1.00 33.00 315 ILE A C 1
ATOM 2481 O O . ILE A 1 315 ? 10.422 -8.275 -19.306 1.00 33.00 315 ILE A O 1
ATOM 2485 N N . THR A 1 316 ? 11.776 -6.751 -20.257 1.00 29.19 316 THR A N 1
ATOM 2486 C CA . THR A 1 316 ? 11.957 -7.420 -21.544 1.00 29.19 316 THR A CA 1
ATOM 2487 C C . THR A 1 316 ? 13.464 -7.569 -21.710 1.00 29.19 316 THR A C 1
ATOM 2489 O O . THR A 1 316 ? 14.184 -6.575 -21.727 1.00 29.19 316 THR A O 1
ATOM 2492 N N . VAL A 1 317 ? 13.938 -8.814 -21.683 1.00 30.36 317 VAL A N 1
ATOM 2493 C CA . VAL A 1 317 ? 15.353 -9.160 -21.826 1.00 30.36 317 VAL A CA 1
ATOM 2494 C C 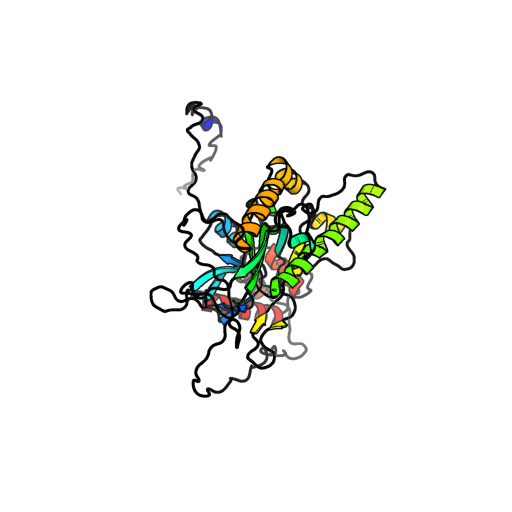. VAL A 1 317 ? 15.608 -9.350 -23.316 1.00 30.36 317 VAL A C 1
ATOM 2496 O O . VAL A 1 317 ? 15.191 -10.364 -23.865 1.00 30.36 317 VAL A O 1
ATOM 2499 N N . ASP A 1 318 ? 16.261 -8.381 -23.947 1.00 26.53 318 ASP A N 1
ATOM 2500 C CA . ASP A 1 318 ? 16.993 -8.585 -25.196 1.00 26.53 318 ASP A CA 1
ATOM 2501 C C . ASP A 1 318 ? 18.432 -8.144 -24.932 1.00 26.53 318 ASP A C 1
ATOM 2503 O O . ASP A 1 318 ? 18.695 -6.975 -24.650 1.00 26.53 318 ASP A O 1
ATOM 2507 N N . ALA A 1 319 ? 19.358 -9.102 -24.947 1.00 30.59 319 ALA A N 1
ATOM 2508 C CA . ALA A 1 319 ? 20.780 -8.847 -24.777 1.00 30.59 319 ALA A CA 1
ATOM 2509 C C . ALA A 1 319 ? 21.568 -9.534 -25.898 1.00 30.59 319 ALA A C 1
ATOM 2511 O O . ALA A 1 319 ? 21.601 -10.760 -26.007 1.00 30.59 319 ALA A O 1
ATOM 2512 N N . THR A 1 320 ? 22.217 -8.707 -26.713 1.00 26.28 320 THR A N 1
ATOM 2513 C CA . THR A 1 320 ? 23.350 -9.053 -27.582 1.00 26.28 320 THR A CA 1
ATOM 2514 C C . THR A 1 320 ? 24.612 -9.148 -26.703 1.00 26.28 320 THR A C 1
ATOM 2516 O O . THR A 1 320 ? 24.717 -8.396 -25.730 1.00 26.28 320 THR A O 1
ATOM 2519 N N . PRO A 1 321 ? 25.557 -10.073 -26.961 1.00 27.28 321 PRO A N 1
ATOM 2520 C CA . PRO A 1 321 ? 26.475 -10.549 -25.932 1.00 27.28 321 PRO A CA 1
ATOM 2521 C C . PRO A 1 321 ? 27.646 -9.589 -25.704 1.00 27.28 321 PRO A C 1
ATOM 2523 O O . PRO A 1 321 ? 28.374 -9.253 -26.636 1.00 27.28 321 PRO A O 1
ATOM 2526 N N . ALA A 1 322 ? 27.878 -9.220 -24.443 1.00 27.28 322 ALA A N 1
ATOM 2527 C CA . ALA A 1 322 ? 29.128 -8.625 -23.993 1.00 27.28 322 ALA A CA 1
ATOM 2528 C C . ALA A 1 322 ? 29.812 -9.574 -22.997 1.00 27.28 322 ALA A C 1
ATOM 2530 O O . ALA A 1 322 ? 29.242 -9.980 -21.988 1.00 27.28 322 ALA A O 1
ATOM 2531 N N . SER A 1 323 ? 31.027 -9.950 -23.384 1.00 29.34 323 SER A N 1
ATOM 2532 C CA . SER A 1 323 ? 32.123 -10.595 -22.658 1.00 29.34 323 SER A CA 1
ATOM 2533 C C . SER A 1 323 ? 32.007 -10.748 -21.135 1.00 29.34 323 SER A C 1
ATOM 2535 O O . SER A 1 323 ? 31.808 -9.789 -20.393 1.00 29.34 323 SER A O 1
ATOM 2537 N N . GLN A 1 324 ? 32.286 -11.983 -20.712 1.00 32.66 324 GLN A N 1
ATOM 2538 C CA . GLN A 1 324 ? 32.532 -12.457 -19.352 1.00 32.66 324 GLN A CA 1
ATOM 2539 C C . GLN A 1 324 ? 33.352 -11.462 -18.512 1.00 32.66 324 GLN A C 1
ATOM 2541 O O . GLN A 1 324 ? 34.550 -11.285 -18.732 1.00 32.66 324 GLN A O 1
ATOM 2546 N N . GLN A 1 325 ? 32.716 -10.870 -17.502 1.00 30.78 325 GLN A N 1
ATOM 2547 C CA . GLN A 1 325 ? 33.399 -10.300 -16.345 1.00 30.78 325 GLN A CA 1
ATOM 2548 C C . GLN A 1 325 ? 33.041 -11.126 -15.112 1.00 30.78 325 GLN A C 1
ATOM 2550 O O . GLN A 1 325 ? 31.882 -11.463 -14.876 1.00 30.78 325 GLN A O 1
ATOM 2555 N N . ASN A 1 326 ? 34.088 -11.491 -14.374 1.00 31.61 326 ASN A N 1
ATOM 2556 C CA . ASN A 1 326 ? 34.050 -12.298 -13.165 1.00 31.61 326 ASN A CA 1
ATOM 2557 C C . ASN A 1 326 ? 32.995 -11.793 -12.176 1.00 31.61 326 ASN A C 1
ATOM 2559 O O . ASN A 1 326 ? 33.022 -10.640 -11.753 1.00 31.61 326 ASN A O 1
ATOM 2563 N N . VAL A 1 327 ? 32.106 -12.700 -11.775 1.00 27.02 327 VAL A N 1
ATOM 2564 C CA . VAL A 1 327 ? 31.159 -12.495 -10.680 1.00 27.02 327 VAL A CA 1
ATOM 2565 C C . VAL A 1 327 ? 31.963 -12.388 -9.375 1.00 27.02 327 VAL A C 1
ATOM 2567 O O . VAL A 1 327 ? 32.702 -13.325 -9.056 1.00 27.02 327 VAL A O 1
ATOM 2570 N N . PRO A 1 328 ? 31.859 -11.289 -8.605 1.00 28.70 328 PRO A N 1
ATOM 2571 C CA . PRO A 1 328 ? 32.438 -11.241 -7.276 1.00 28.70 328 PRO A CA 1
ATOM 2572 C C . PRO A 1 328 ? 31.641 -12.166 -6.353 1.00 28.70 328 PRO A C 1
ATOM 2574 O O . PRO A 1 328 ? 30.413 -12.116 -6.287 1.00 28.70 328 PRO A O 1
ATOM 2577 N N . VAL A 1 329 ? 32.367 -13.032 -5.650 1.00 29.36 329 VAL A N 1
ATOM 2578 C CA . VAL A 1 329 ? 31.844 -13.873 -4.573 1.00 29.36 329 VAL A CA 1
ATOM 2579 C C . VAL A 1 329 ? 31.191 -12.964 -3.531 1.00 29.36 329 VAL A C 1
ATOM 2581 O O . VAL A 1 329 ? 31.842 -12.075 -2.986 1.00 29.36 329 VAL A O 1
ATOM 2584 N N . VAL A 1 330 ? 29.903 -13.184 -3.264 1.00 29.80 330 VAL A N 1
ATOM 2585 C CA . VAL A 1 330 ? 29.157 -12.495 -2.205 1.00 29.80 330 VAL A CA 1
ATOM 2586 C C . VAL A 1 330 ? 29.818 -12.827 -0.867 1.00 29.80 330 VAL A C 1
ATOM 2588 O O . VAL A 1 330 ? 29.731 -13.957 -0.383 1.00 29.80 330 VAL A O 1
ATOM 2591 N N . GLN A 1 331 ? 30.513 -11.850 -0.285 1.00 29.72 331 GLN A N 1
ATOM 2592 C CA . GLN A 1 331 ? 31.009 -11.932 1.084 1.00 29.72 331 GLN A CA 1
ATOM 2593 C C . GLN A 1 331 ? 29.809 -11.956 2.035 1.00 29.72 331 GLN A C 1
ATOM 2595 O O . GLN A 1 331 ? 28.919 -11.109 1.956 1.00 29.72 331 GLN A O 1
ATOM 2600 N N . ALA A 1 332 ? 29.784 -12.948 2.925 1.00 29.25 332 ALA A N 1
ATOM 2601 C CA . ALA A 1 332 ? 28.844 -12.997 4.036 1.00 29.25 332 ALA A CA 1
ATOM 2602 C C . ALA A 1 332 ? 28.915 -11.695 4.854 1.00 29.25 332 ALA A C 1
ATOM 2604 O O . ALA A 1 332 ? 29.978 -11.076 4.944 1.00 29.25 332 ALA A O 1
ATOM 2605 N N . ALA A 1 333 ? 27.785 -11.305 5.456 1.00 33.72 333 ALA A N 1
ATOM 2606 C CA . ALA A 1 333 ? 27.725 -10.186 6.392 1.00 33.72 333 ALA A CA 1
ATOM 2607 C C . ALA A 1 333 ? 28.895 -10.270 7.390 1.00 33.72 333 ALA A C 1
ATOM 2609 O O . ALA A 1 333 ? 29.178 -11.376 7.866 1.00 33.72 333 ALA A O 1
ATOM 2610 N N . PRO A 1 334 ? 29.583 -9.154 7.698 1.00 34.16 334 PRO A N 1
ATOM 2611 C CA . PRO A 1 334 ? 30.703 -9.171 8.624 1.00 34.16 334 PRO A CA 1
ATOM 2612 C C . PRO A 1 334 ? 30.224 -9.758 9.949 1.00 34.16 334 PRO A C 1
ATOM 2614 O O . PRO A 1 334 ? 29.392 -9.183 10.652 1.00 34.16 334 PRO A O 1
ATOM 2617 N N . SER A 1 335 ? 30.719 -10.952 10.257 1.00 39.78 335 SER A N 1
ATOM 2618 C CA . SER A 1 335 ? 30.517 -11.590 11.545 1.00 39.78 335 SER A CA 1
ATOM 2619 C C . SER A 1 335 ? 31.056 -10.655 12.619 1.00 39.78 335 SER A C 1
ATOM 2621 O O . SER A 1 335 ? 32.204 -10.213 12.544 1.00 39.78 335 SER A O 1
ATOM 2623 N N . ILE A 1 336 ? 30.193 -10.340 13.586 1.00 47.97 336 ILE A N 1
ATOM 2624 C CA . ILE A 1 336 ? 30.500 -9.505 14.748 1.00 47.97 336 ILE A CA 1
ATOM 2625 C C . ILE A 1 336 ? 31.812 -10.019 15.355 1.00 47.97 336 ILE A C 1
ATOM 2627 O O . ILE A 1 336 ? 31.903 -11.225 15.609 1.00 47.97 336 ILE A O 1
ATOM 2631 N N . PRO A 1 337 ? 32.823 -9.161 15.588 1.00 48.22 337 PRO A N 1
ATOM 2632 C CA . PRO A 1 337 ? 33.984 -9.552 16.369 1.00 48.22 337 PRO A CA 1
ATOM 2633 C C . PRO A 1 337 ? 33.479 -10.066 17.716 1.00 48.22 337 PRO A C 1
ATOM 2635 O O . PRO A 1 337 ? 32.940 -9.294 18.510 1.00 48.22 337 PRO A O 1
ATOM 2638 N N . GLN A 1 338 ? 33.570 -11.376 17.945 1.00 48.12 338 GLN A N 1
ATOM 2639 C CA . GLN A 1 338 ? 33.217 -11.943 19.237 1.00 48.12 338 GLN A CA 1
ATOM 2640 C C . GLN A 1 338 ? 34.210 -11.380 20.248 1.00 48.12 338 GLN A C 1
ATOM 2642 O O . GLN A 1 338 ? 35.396 -11.713 20.231 1.00 48.12 338 GLN A O 1
ATOM 2647 N N . LEU A 1 339 ? 33.728 -10.460 21.082 1.00 54.41 339 LEU A N 1
ATOM 2648 C CA . LEU A 1 339 ? 34.481 -9.997 22.233 1.00 54.41 339 LEU A CA 1
ATOM 2649 C C . LEU A 1 339 ? 34.756 -11.214 23.131 1.00 54.41 339 LEU A C 1
ATOM 2651 O O . LEU A 1 339 ? 33.866 -12.054 23.287 1.00 54.41 339 LEU A O 1
ATOM 2655 N N . PRO A 1 340 ? 35.964 -11.337 23.710 1.00 61.06 340 PRO A N 1
ATOM 2656 C CA . PRO A 1 340 ? 36.280 -12.403 24.653 1.00 61.06 340 PRO A CA 1
ATOM 2657 C C . PRO A 1 340 ? 35.198 -12.516 25.733 1.00 61.06 340 PRO A C 1
ATOM 2659 O O . PRO A 1 340 ? 34.771 -11.493 26.285 1.00 61.06 340 PRO A O 1
ATOM 2662 N N . GLU A 1 341 ? 34.759 -13.739 26.042 1.00 48.00 341 GLU A N 1
ATOM 2663 C CA . GLU A 1 341 ? 33.794 -13.990 27.117 1.00 48.00 341 GLU A CA 1
ATOM 2664 C C . GLU A 1 341 ? 34.257 -13.296 28.411 1.00 48.00 341 GLU A C 1
ATOM 2666 O O . GLU A 1 341 ? 35.376 -13.498 28.880 1.00 48.00 341 GLU A O 1
ATOM 2671 N N . GLY A 1 342 ? 33.405 -12.422 28.957 1.00 63.34 342 GLY A N 1
ATOM 2672 C CA . GLY A 1 342 ? 33.686 -11.645 30.172 1.00 63.34 342 GLY A CA 1
ATOM 2673 C C . GLY A 1 342 ? 34.195 -10.211 29.964 1.00 63.34 342 GLY A C 1
ATOM 2674 O O . GLY A 1 342 ? 34.405 -9.509 30.950 1.00 63.34 342 GLY A O 1
ATOM 2675 N N . SER A 1 343 ? 34.361 -9.740 28.722 1.00 70.81 343 SER A N 1
ATOM 2676 C CA . SER A 1 343 ? 34.846 -8.374 28.427 1.00 70.81 343 SER A CA 1
ATOM 2677 C C . SER A 1 343 ? 33.763 -7.348 28.050 1.00 70.81 343 SER A C 1
ATOM 2679 O O . SER A 1 343 ? 34.061 -6.159 27.911 1.00 70.81 343 SER A O 1
ATOM 2681 N N . ASP A 1 344 ? 32.501 -7.768 27.930 1.00 89.50 344 ASP A N 1
ATOM 2682 C CA . ASP A 1 344 ? 31.404 -6.894 27.504 1.00 89.50 344 ASP A CA 1
ATOM 2683 C C . ASP A 1 344 ? 30.760 -6.162 28.692 1.00 89.50 344 ASP A C 1
ATOM 2685 O O . ASP A 1 344 ? 29.727 -6.554 29.237 1.00 89.50 344 ASP A O 1
ATOM 2689 N N . ARG A 1 345 ? 31.443 -5.114 29.161 1.00 94.56 345 ARG A N 1
ATOM 2690 C CA . ARG A 1 345 ? 30.976 -4.282 30.279 1.00 94.56 345 ARG A CA 1
ATOM 2691 C C . ARG A 1 345 ? 29.741 -3.448 29.899 1.00 94.56 345 ARG A C 1
ATOM 2693 O O . ARG A 1 345 ? 29.595 -3.084 28.731 1.00 94.56 345 ARG A O 1
ATOM 2700 N N . PRO A 1 346 ? 28.924 -3.017 30.878 1.00 96.69 346 PRO A N 1
ATOM 2701 C CA . PRO A 1 346 ? 27.931 -1.973 30.653 1.00 96.69 346 PRO A CA 1
ATOM 2702 C C . PRO A 1 346 ? 28.554 -0.687 30.091 1.00 96.69 346 PRO A C 1
ATOM 2704 O O . PRO A 1 346 ? 29.714 -0.349 30.382 1.00 96.69 346 PRO A O 1
ATOM 2707 N N . VAL A 1 347 ? 27.772 0.046 29.300 1.00 96.62 347 VAL A N 1
ATOM 2708 C CA . VAL A 1 347 ? 28.163 1.362 28.791 1.00 96.62 347 VAL A CA 1
ATOM 2709 C C . VAL A 1 347 ? 28.404 2.326 29.954 1.00 96.62 347 VAL A C 1
ATOM 2711 O O . VAL A 1 347 ? 27.656 2.362 30.931 1.00 96.62 347 VAL A O 1
ATOM 2714 N N . ASN A 1 348 ? 29.465 3.123 29.867 1.00 96.94 348 ASN A N 1
ATOM 2715 C CA . ASN A 1 348 ? 29.733 4.177 30.840 1.00 96.94 348 ASN A CA 1
ATOM 2716 C C . ASN A 1 348 ? 28.891 5.431 30.534 1.00 96.94 348 ASN A C 1
ATOM 2718 O O . ASN A 1 348 ? 28.235 5.538 29.498 1.00 96.94 348 ASN A O 1
ATOM 2722 N N . GLN A 1 349 ? 28.934 6.427 31.423 1.00 97.12 349 GLN A N 1
ATOM 2723 C CA . GLN A 1 349 ? 28.126 7.642 31.278 1.00 97.12 349 GLN A CA 1
ATOM 2724 C C . GLN A 1 349 ? 28.420 8.425 29.985 1.00 97.12 349 GLN A C 1
ATOM 2726 O O . GLN A 1 349 ? 27.514 9.043 29.423 1.00 97.12 349 GLN A O 1
ATOM 2731 N N . LYS A 1 350 ? 29.667 8.404 29.494 1.00 96.88 350 LYS A N 1
ATOM 2732 C CA . LYS A 1 350 ? 30.063 9.087 28.252 1.00 96.88 350 LYS A CA 1
ATOM 2733 C C . LYS A 1 350 ? 29.447 8.401 27.030 1.00 96.88 350 LYS A C 1
ATOM 2735 O O . LYS A 1 350 ? 28.868 9.076 26.185 1.00 96.88 350 LYS A O 1
ATOM 2740 N N . GLU A 1 351 ? 29.521 7.075 26.976 1.00 97.56 351 GLU A N 1
ATOM 2741 C CA . GLU A 1 351 ? 28.909 6.243 25.930 1.00 97.56 351 GLU A CA 1
ATOM 2742 C C . GLU A 1 351 ? 27.384 6.385 25.941 1.00 97.56 351 GLU A C 1
ATOM 2744 O O . GLU A 1 351 ? 26.775 6.631 24.903 1.00 97.56 351 GLU A O 1
ATOM 2749 N N . LEU A 1 352 ? 26.768 6.351 27.124 1.00 97.62 352 LEU A N 1
ATOM 2750 C CA . LEU A 1 352 ? 25.329 6.541 27.283 1.00 97.62 352 LEU A CA 1
ATOM 2751 C C . LEU A 1 352 ? 24.868 7.938 26.835 1.00 97.62 352 LEU A C 1
ATOM 2753 O O . LEU A 1 352 ? 23.818 8.081 26.209 1.00 97.62 352 LEU A O 1
ATOM 2757 N N . THR A 1 353 ? 25.666 8.970 27.126 1.00 97.06 353 THR A N 1
ATOM 2758 C CA . THR A 1 353 ? 25.401 10.345 26.678 1.00 97.06 353 THR A CA 1
ATOM 2759 C C . THR A 1 353 ? 25.485 10.445 25.156 1.00 97.06 353 THR A C 1
ATOM 2761 O O . THR A 1 353 ? 24.634 11.087 24.546 1.00 97.06 353 THR A O 1
ATOM 2764 N N . TRP A 1 354 ? 26.456 9.775 24.529 1.00 97.31 354 TRP A N 1
ATOM 2765 C CA . TRP A 1 354 ? 26.549 9.706 23.071 1.00 97.31 354 TRP A CA 1
ATOM 2766 C C . TRP A 1 354 ? 25.372 8.939 22.449 1.00 97.31 354 TRP A C 1
ATOM 2768 O O . TRP A 1 354 ? 24.800 9.412 21.473 1.00 97.31 354 TRP A O 1
ATOM 2778 N N . ILE A 1 355 ? 24.938 7.816 23.034 1.00 96.44 355 ILE A N 1
ATOM 2779 C CA . ILE A 1 355 ? 23.755 7.079 22.551 1.00 96.44 355 ILE A CA 1
ATOM 2780 C C . ILE A 1 355 ? 22.514 7.972 22.625 1.00 96.44 355 ILE A C 1
ATOM 2782 O O . ILE A 1 355 ? 21.760 8.058 21.660 1.00 96.44 355 ILE A O 1
ATOM 2786 N N . ARG A 1 356 ? 22.307 8.668 23.748 1.00 96.94 356 ARG A N 1
ATOM 2787 C CA . ARG A 1 356 ? 21.129 9.521 23.947 1.00 96.94 356 ARG A CA 1
ATOM 2788 C C . ARG A 1 356 ? 21.142 10.745 23.036 1.00 96.94 356 ARG A C 1
ATOM 2790 O O . ARG A 1 356 ? 20.147 11.011 22.376 1.00 96.94 356 ARG A O 1
ATOM 2797 N N . ASN A 1 357 ? 22.240 11.492 23.019 1.00 93.31 357 ASN A N 1
ATOM 2798 C CA . ASN A 1 357 ? 22.280 12.808 22.382 1.00 93.31 357 ASN A CA 1
ATOM 2799 C C . ASN A 1 357 ? 22.796 12.753 20.941 1.00 93.31 357 ASN A C 1
ATOM 2801 O O . ASN A 1 357 ? 22.403 13.583 20.134 1.00 93.31 357 ASN A O 1
ATOM 2805 N N . GLY A 1 358 ? 23.672 11.798 20.625 1.00 90.56 358 GLY A N 1
ATOM 2806 C CA . GLY A 1 358 ? 24.214 11.589 19.285 1.00 90.56 358 GLY A CA 1
ATOM 2807 C C . GLY A 1 358 ? 23.321 10.668 18.464 1.00 90.56 358 GLY A C 1
ATOM 2808 O O . GLY A 1 358 ? 22.670 11.117 17.531 1.00 90.56 358 GLY A O 1
ATOM 2809 N N . TYR A 1 359 ? 23.250 9.388 18.837 1.00 92.38 359 TYR A N 1
ATOM 2810 C CA . TYR A 1 359 ? 22.522 8.388 18.047 1.00 92.38 359 TYR A CA 1
ATOM 2811 C C . TYR A 1 359 ? 20.997 8.586 18.085 1.00 92.38 359 TYR A C 1
ATOM 2813 O O . TYR A 1 359 ? 20.340 8.544 17.052 1.00 92.38 359 TYR A O 1
ATOM 2821 N N . CYS A 1 360 ? 20.423 8.840 19.265 1.00 90.19 360 CYS A N 1
ATOM 2822 C CA . CYS A 1 360 ? 18.977 9.045 19.426 1.00 90.19 360 CYS A CA 1
ATOM 2823 C C . CYS A 1 360 ? 18.545 10.512 19.260 1.00 90.19 360 CYS A C 1
ATOM 2825 O O . CYS A 1 360 ? 17.359 10.798 19.400 1.00 90.19 360 CYS A O 1
ATOM 2827 N N . ILE A 1 361 ? 19.479 11.445 19.018 1.00 91.81 361 ILE A N 1
ATOM 2828 C CA . ILE A 1 361 ? 19.206 12.884 18.815 1.00 91.81 361 ILE A CA 1
ATOM 2829 C C . ILE A 1 361 ? 18.351 13.485 19.959 1.00 91.81 361 ILE A C 1
ATOM 2831 O O . ILE A 1 361 ? 17.463 14.307 19.761 1.00 91.81 361 ILE A O 1
ATOM 2835 N N . GLY A 1 362 ? 18.558 13.018 21.193 1.00 85.44 362 GLY A N 1
ATOM 2836 C CA . GLY A 1 362 ? 17.801 13.448 22.373 1.00 85.44 362 GLY A CA 1
ATOM 2837 C C . GLY A 1 362 ? 16.366 12.906 22.468 1.00 85.44 362 GLY A C 1
ATOM 2838 O O . GLY A 1 362 ? 15.684 13.187 23.454 1.00 85.44 362 GLY A O 1
ATOM 2839 N N . ASN A 1 363 ? 15.901 12.105 21.504 1.00 90.31 363 ASN A N 1
ATOM 2840 C CA . ASN A 1 363 ? 14.546 11.563 21.481 1.00 90.31 363 ASN A CA 1
ATOM 2841 C C . ASN A 1 363 ? 14.410 10.335 22.405 1.00 90.31 363 ASN A C 1
ATOM 2843 O O . ASN A 1 363 ? 15.028 9.286 22.193 1.00 90.31 363 ASN A O 1
ATOM 2847 N N . ALA A 1 364 ? 13.560 10.447 23.431 1.00 89.38 364 ALA A N 1
ATOM 2848 C CA . ALA A 1 364 ? 13.320 9.375 24.399 1.00 89.38 364 ALA A CA 1
ATOM 2849 C C . ALA A 1 364 ? 12.658 8.124 23.782 1.00 89.38 364 ALA A C 1
ATOM 2851 O O . ALA A 1 364 ? 12.903 7.012 24.250 1.00 89.38 364 ALA A O 1
ATOM 2852 N N . GLY A 1 365 ? 11.863 8.289 22.721 1.00 85.19 365 GLY A N 1
ATOM 2853 C CA . GLY A 1 365 ? 11.246 7.193 21.974 1.00 85.19 365 GLY A CA 1
ATOM 2854 C C . GLY A 1 365 ? 12.279 6.346 21.232 1.00 85.19 365 GLY A C 1
ATOM 2855 O O . GLY A 1 365 ? 12.258 5.124 21.345 1.00 85.19 365 GLY A O 1
ATOM 2856 N N . PHE A 1 366 ? 13.252 6.972 20.567 1.00 86.12 366 PHE A N 1
ATOM 2857 C CA . PHE A 1 366 ? 14.351 6.242 19.921 1.00 86.12 366 PHE A CA 1
ATOM 2858 C C . PHE A 1 366 ? 15.232 5.509 20.927 1.00 86.12 366 PHE A C 1
ATOM 2860 O O . PHE A 1 366 ? 15.614 4.364 20.687 1.00 86.12 366 PHE A O 1
ATOM 2867 N N . LEU A 1 367 ? 15.480 6.110 22.093 1.00 95.25 367 LEU A N 1
ATOM 2868 C CA . LEU A 1 367 ? 16.202 5.431 23.165 1.00 95.25 367 LEU A CA 1
ATOM 2869 C C . LEU A 1 367 ? 15.452 4.182 23.657 1.00 95.25 367 LEU A C 1
ATOM 2871 O O . LEU A 1 367 ? 16.081 3.161 23.927 1.00 95.25 367 LEU A O 1
ATOM 2875 N N . LYS A 1 368 ? 14.114 4.231 23.719 1.00 93.69 368 LYS A N 1
ATOM 2876 C CA . LYS A 1 368 ? 13.288 3.055 24.017 1.00 93.69 368 LYS A CA 1
ATOM 2877 C C . LYS A 1 368 ? 13.421 1.986 22.928 1.00 93.69 368 LYS A C 1
ATOM 2879 O O . LYS A 1 368 ? 13.651 0.831 23.264 1.00 93.69 368 LYS A O 1
ATOM 2884 N N . THR A 1 369 ? 13.368 2.359 21.650 1.00 90.56 369 THR A N 1
ATOM 2885 C CA . THR A 1 369 ? 13.571 1.424 20.529 1.00 90.56 369 THR A CA 1
ATOM 2886 C C . THR A 1 369 ? 14.946 0.754 20.576 1.00 90.56 369 THR A C 1
ATOM 2888 O O . THR A 1 369 ? 15.055 -0.443 20.322 1.00 90.56 369 THR A O 1
ATOM 2891 N N . VAL A 1 370 ? 15.999 1.490 20.950 1.00 93.50 370 VAL A N 1
ATOM 2892 C CA . VAL A 1 370 ? 17.346 0.931 21.161 1.00 93.50 370 VAL A CA 1
ATOM 2893 C C . VAL A 1 370 ? 17.345 -0.094 22.300 1.00 93.50 370 VAL A C 1
ATOM 2895 O O . VAL A 1 370 ? 17.894 -1.183 22.141 1.00 93.50 370 VAL A O 1
ATOM 2898 N N . CYS A 1 371 ? 16.701 0.210 23.429 1.00 95.62 371 CYS A N 1
ATOM 2899 C CA . CYS A 1 371 ? 16.567 -0.736 24.539 1.00 95.62 371 CYS A CA 1
ATOM 2900 C C . CYS A 1 371 ? 15.792 -2.000 24.138 1.00 95.62 371 CYS A C 1
ATOM 2902 O O . CYS A 1 371 ? 16.256 -3.111 24.402 1.00 95.62 371 CYS A O 1
ATOM 2904 N N . ASP A 1 372 ? 14.669 -1.834 23.435 1.00 91.00 372 ASP A N 1
ATOM 2905 C CA . ASP A 1 372 ? 13.833 -2.933 22.944 1.00 91.00 372 ASP A CA 1
ATOM 2906 C C . ASP A 1 372 ? 14.621 -3.822 21.960 1.00 91.00 372 ASP A C 1
ATOM 2908 O O . ASP A 1 372 ? 14.611 -5.050 22.079 1.00 91.00 372 ASP A O 1
ATOM 2912 N N . ARG A 1 373 ? 15.392 -3.210 21.046 1.00 94.69 373 ARG A N 1
ATOM 2913 C CA . ARG A 1 373 ? 16.263 -3.902 20.078 1.00 94.69 373 ARG A CA 1
ATOM 2914 C C . ARG A 1 373 ? 17.277 -4.820 20.760 1.00 94.69 373 ARG A C 1
ATOM 2916 O O . ARG A 1 373 ? 17.494 -5.938 20.295 1.00 94.69 373 ARG A O 1
ATOM 2923 N N . PHE A 1 374 ? 17.883 -4.364 21.853 1.00 94.69 374 PHE A N 1
ATOM 2924 C CA . PHE A 1 374 ? 18.879 -5.130 22.608 1.00 94.69 374 PHE A CA 1
ATOM 2925 C C . PHE A 1 374 ? 18.293 -5.923 23.782 1.00 94.69 374 PHE A C 1
ATOM 2927 O O . PHE A 1 374 ? 19.044 -6.525 24.547 1.00 94.69 374 PHE A O 1
ATOM 2934 N N . LYS A 1 375 ? 16.959 -5.965 23.913 1.00 94.31 375 LYS A N 1
ATOM 2935 C CA . LYS A 1 375 ? 16.236 -6.684 24.974 1.00 94.31 375 LYS A CA 1
ATOM 2936 C C . LYS A 1 375 ? 16.686 -6.286 26.385 1.00 94.31 375 LYS A C 1
ATOM 2938 O O . LYS A 1 375 ? 16.788 -7.134 27.271 1.00 94.31 375 LYS A O 1
ATOM 2943 N N . VAL A 1 376 ? 16.944 -4.996 26.591 1.00 95.50 376 VAL A N 1
ATOM 2944 C CA . VAL A 1 376 ? 17.274 -4.429 27.902 1.00 95.50 376 VAL A CA 1
ATOM 2945 C C . VAL A 1 376 ? 16.143 -3.540 28.406 1.00 95.50 376 VAL A C 1
ATOM 2947 O O . VAL A 1 376 ? 15.475 -2.862 27.632 1.00 95.50 376 VAL A O 1
ATOM 2950 N N . SER A 1 377 ? 15.933 -3.514 29.718 1.00 93.81 377 SER A N 1
ATOM 2951 C CA . SER A 1 377 ? 14.839 -2.761 30.343 1.00 93.81 377 SER A CA 1
ATOM 2952 C C . SER A 1 377 ? 15.198 -1.298 30.618 1.00 93.81 377 SER A C 1
ATOM 2954 O O . SER A 1 377 ? 14.312 -0.467 30.800 1.00 93.81 377 SER A O 1
ATOM 2956 N N . ASN A 1 378 ? 16.491 -0.969 30.691 1.00 96.56 378 ASN A N 1
ATOM 2957 C CA . ASN A 1 378 ? 16.984 0.383 30.954 1.00 96.56 378 ASN A CA 1
ATOM 2958 C C . ASN A 1 378 ? 18.233 0.669 30.101 1.00 96.56 378 ASN A C 1
ATOM 2960 O O . ASN A 1 378 ? 19.091 -0.207 29.992 1.00 96.56 378 ASN A O 1
ATOM 2964 N N . PRO A 1 379 ? 18.398 1.891 29.562 1.00 96.94 379 PRO A N 1
ATOM 2965 C CA . PRO A 1 379 ? 19.622 2.306 28.877 1.00 96.94 379 PRO A CA 1
ATOM 2966 C C . PRO A 1 379 ? 20.940 2.013 29.621 1.00 96.94 379 PRO A C 1
ATOM 2968 O O . PRO A 1 379 ? 21.954 1.768 28.977 1.00 96.94 379 PRO A O 1
ATOM 2971 N N . THR A 1 380 ? 20.951 1.995 30.960 1.00 96.81 380 THR A N 1
ATOM 2972 C CA . THR A 1 380 ? 22.151 1.656 31.757 1.00 96.81 380 THR A CA 1
ATOM 2973 C C . THR A 1 380 ? 22.564 0.183 31.677 1.00 96.81 380 THR A C 1
ATOM 2975 O O . THR A 1 380 ? 23.669 -0.160 32.086 1.00 96.81 380 THR A O 1
ATOM 2978 N N . GLN A 1 381 ? 21.695 -0.689 31.159 1.00 96.81 381 GLN A N 1
ATOM 2979 C CA . GLN A 1 381 ? 21.969 -2.111 30.931 1.00 96.81 381 GLN A CA 1
ATOM 2980 C C . GLN A 1 381 ? 22.547 -2.384 29.536 1.00 96.81 381 GLN A C 1
ATOM 2982 O O . GLN A 1 381 ? 22.880 -3.527 29.232 1.00 96.81 381 GLN A O 1
ATOM 2987 N N . LEU A 1 382 ? 22.655 -1.366 28.673 1.00 96.75 382 LEU A N 1
ATOM 2988 C CA . LEU A 1 382 ? 23.330 -1.519 27.389 1.00 96.75 382 LEU A CA 1
ATOM 2989 C C . LEU A 1 382 ? 24.798 -1.880 27.621 1.00 96.75 382 LEU A C 1
ATOM 2991 O O . LEU A 1 382 ? 25.439 -1.355 28.532 1.00 96.75 382 LEU A O 1
ATOM 2995 N N . LEU A 1 383 ? 25.322 -2.768 26.785 1.00 96.88 383 LEU A N 1
ATOM 2996 C CA . LEU A 1 383 ? 26.700 -3.232 26.852 1.00 96.88 383 LEU A CA 1
ATOM 2997 C C . LEU A 1 383 ? 27.575 -2.491 25.836 1.00 96.88 383 LEU A C 1
ATOM 2999 O O . LEU A 1 383 ? 27.075 -1.843 24.910 1.00 96.88 383 LEU A O 1
ATOM 3003 N N . LEU A 1 384 ? 28.891 -2.569 26.015 1.00 95.56 384 LEU A N 1
ATOM 3004 C CA . LEU A 1 384 ? 29.862 -1.936 25.127 1.00 95.56 384 LEU A CA 1
ATOM 3005 C C . LEU A 1 384 ? 29.715 -2.440 23.684 1.00 95.56 384 LEU A C 1
ATOM 3007 O O . LEU A 1 384 ? 29.794 -1.641 22.754 1.00 95.56 384 LEU A O 1
ATOM 3011 N N . SER A 1 385 ? 29.412 -3.725 23.492 1.00 92.69 385 SER A N 1
ATOM 3012 C CA . SER A 1 385 ? 29.105 -4.301 22.179 1.00 92.69 385 SER A CA 1
ATOM 3013 C C . SER A 1 385 ? 27.925 -3.608 21.486 1.00 92.69 385 SER A C 1
ATOM 3015 O O . SER A 1 385 ? 28.005 -3.295 20.296 1.00 92.69 385 SER A O 1
ATOM 3017 N N . HIS A 1 386 ? 26.858 -3.287 22.228 1.00 96.19 386 HIS A N 1
ATOM 3018 C CA . HIS A 1 386 ? 25.708 -2.546 21.707 1.00 96.19 386 HIS A CA 1
ATOM 3019 C C . HIS A 1 386 ? 26.135 -1.148 21.252 1.00 96.19 386 HIS A C 1
ATOM 3021 O O . HIS A 1 386 ? 25.798 -0.728 20.149 1.00 96.19 386 HIS A O 1
ATOM 3027 N N . TYR A 1 387 ? 26.928 -0.446 22.067 1.00 95.69 387 TYR A N 1
ATOM 3028 C CA . TYR A 1 387 ? 27.473 0.865 21.711 1.00 95.69 387 TYR A CA 1
ATOM 3029 C C . TYR A 1 387 ? 28.316 0.818 20.430 1.00 95.69 387 TYR A C 1
ATOM 3031 O O . TYR A 1 387 ? 28.144 1.669 19.559 1.00 95.69 387 TYR A O 1
ATOM 3039 N N . THR A 1 388 ? 29.185 -0.185 20.276 1.00 91.56 388 THR A N 1
ATOM 3040 C CA . THR A 1 388 ? 30.017 -0.350 19.075 1.00 91.56 388 THR A CA 1
ATOM 3041 C C . THR A 1 388 ? 29.174 -0.570 17.817 1.00 91.56 388 THR A C 1
ATOM 3043 O O . THR A 1 388 ? 29.484 0.012 16.778 1.00 91.56 388 THR A O 1
ATOM 3046 N N . ILE A 1 389 ? 28.082 -1.339 17.908 1.00 89.94 389 ILE A N 1
ATOM 3047 C CA . ILE A 1 389 ? 27.128 -1.519 16.800 1.00 89.94 389 ILE A CA 1
ATOM 3048 C C . ILE A 1 389 ? 26.498 -0.176 16.414 1.00 89.94 389 ILE A C 1
ATOM 3050 O O . ILE A 1 389 ? 26.522 0.200 15.244 1.00 89.94 389 ILE A O 1
ATOM 3054 N N . LEU A 1 390 ? 25.997 0.581 17.394 1.00 93.62 390 LEU A N 1
ATOM 3055 C CA . LEU A 1 390 ? 25.371 1.885 17.150 1.00 93.62 390 LEU A CA 1
ATOM 3056 C C . LEU A 1 390 ? 26.369 2.909 16.577 1.00 93.62 390 LEU A C 1
ATOM 3058 O O . LEU A 1 390 ? 26.011 3.698 15.703 1.00 93.62 390 LEU A O 1
ATOM 3062 N N . GLN A 1 391 ? 27.633 2.883 17.016 1.00 93.12 391 GLN A N 1
ATOM 3063 C CA . GLN A 1 391 ? 28.696 3.707 16.433 1.00 93.12 391 GLN A CA 1
ATOM 3064 C C . GLN A 1 391 ? 28.976 3.350 14.973 1.00 93.12 391 GLN A C 1
ATOM 3066 O O . GLN A 1 391 ? 29.040 4.258 14.143 1.00 93.12 391 GLN A O 1
ATOM 3071 N N . ALA A 1 392 ? 29.113 2.063 14.649 1.00 82.38 392 ALA A N 1
ATOM 3072 C CA . ALA A 1 392 ? 29.342 1.614 13.278 1.00 82.38 392 ALA A CA 1
ATOM 3073 C C . ALA A 1 392 ? 28.184 2.025 12.354 1.00 82.38 392 ALA A C 1
ATOM 3075 O O . ALA A 1 392 ? 28.414 2.521 11.255 1.00 82.38 392 ALA A O 1
ATOM 3076 N N . GLU A 1 393 ? 26.944 1.910 12.833 1.00 86.38 393 GLU A N 1
ATOM 3077 C CA . GLU A 1 393 ? 25.766 2.400 12.116 1.00 86.38 393 GLU A CA 1
ATOM 3078 C C . GLU A 1 393 ? 25.833 3.915 11.889 1.00 86.38 393 GLU A C 1
ATOM 3080 O O . GLU A 1 393 ? 25.670 4.367 10.760 1.00 86.38 393 GLU A O 1
ATOM 3085 N N . SER A 1 394 ? 26.141 4.701 12.929 1.00 82.75 394 SER A N 1
ATOM 3086 C CA . SER A 1 394 ? 26.244 6.167 12.828 1.00 82.75 394 SER A CA 1
ATOM 3087 C C . SER A 1 394 ? 27.342 6.639 11.867 1.00 82.75 394 SER A C 1
ATOM 3089 O O . SER A 1 394 ? 27.152 7.616 11.147 1.00 82.75 394 SER A O 1
ATOM 3091 N N . ALA A 1 395 ? 28.474 5.930 11.808 1.00 71.31 395 ALA A N 1
ATOM 3092 C CA . ALA A 1 395 ? 29.574 6.258 10.906 1.00 71.31 395 ALA A CA 1
ATOM 3093 C C . ALA A 1 395 ? 29.169 6.087 9.433 1.00 71.31 395 ALA A C 1
ATOM 3095 O O . ALA A 1 395 ? 29.553 6.904 8.595 1.00 71.31 395 ALA A O 1
ATOM 3096 N N . ASN A 1 396 ? 28.327 5.090 9.140 1.00 60.44 396 ASN A N 1
ATOM 3097 C CA . ASN A 1 396 ? 27.779 4.874 7.802 1.00 60.44 396 ASN A CA 1
ATOM 3098 C C . ASN A 1 396 ? 26.791 5.981 7.387 1.00 60.44 396 ASN A C 1
ATOM 3100 O O . ASN A 1 396 ? 26.680 6.274 6.201 1.00 60.44 396 ASN A O 1
ATOM 3104 N N . TYR A 1 397 ? 26.117 6.641 8.339 1.00 53.59 397 TYR A N 1
ATOM 3105 C CA . TYR A 1 397 ? 25.256 7.795 8.045 1.00 53.59 397 TYR A CA 1
ATOM 3106 C C . TYR A 1 397 ? 26.059 9.064 7.726 1.00 53.59 397 TYR A C 1
ATOM 3108 O O . TYR A 1 397 ? 25.706 9.787 6.798 1.00 53.59 397 TYR A O 1
ATOM 3116 N N . THR A 1 398 ? 27.157 9.330 8.442 1.00 44.56 398 THR A N 1
ATOM 3117 C CA . THR A 1 398 ? 27.976 10.538 8.213 1.00 44.56 398 THR A CA 1
ATOM 3118 C C . THR A 1 398 ? 28.753 10.477 6.896 1.00 44.56 398 THR A C 1
ATOM 3120 O O . THR A 1 398 ? 28.912 11.502 6.242 1.00 44.56 398 THR A O 1
ATOM 3123 N N . GLN A 1 399 ? 29.203 9.290 6.470 1.00 35.78 399 GLN A N 1
ATOM 3124 C CA . GLN A 1 399 ? 29.887 9.113 5.178 1.00 35.78 399 GLN A CA 1
ATOM 3125 C C . GLN A 1 399 ? 28.942 9.159 3.969 1.00 35.78 399 GLN A C 1
ATOM 3127 O O . GLN A 1 399 ? 29.405 9.375 2.860 1.00 35.78 399 GLN A O 1
ATOM 3132 N N . ALA A 1 400 ? 27.633 8.981 4.168 1.00 38.50 400 ALA A N 1
ATOM 3133 C CA . ALA A 1 400 ? 26.630 9.132 3.112 1.00 38.50 400 ALA A CA 1
ATOM 3134 C C . ALA A 1 400 ? 26.140 10.586 2.942 1.00 38.50 400 ALA A C 1
ATOM 3136 O O . ALA A 1 400 ? 25.402 10.875 2.002 1.00 38.50 400 ALA A O 1
ATOM 3137 N N . ALA A 1 401 ? 26.516 11.483 3.861 1.00 37.66 401 ALA A N 1
ATOM 3138 C CA . ALA A 1 401 ? 26.128 12.896 3.875 1.00 37.66 401 ALA A CA 1
ATOM 3139 C C . ALA A 1 401 ? 27.263 13.856 3.454 1.00 37.66 401 ALA A C 1
ATOM 3141 O O . ALA A 1 401 ? 27.046 15.069 3.422 1.00 37.66 401 ALA A O 1
ATOM 3142 N N . GLN A 1 402 ? 28.455 13.325 3.159 1.00 34.84 402 GLN A N 1
ATOM 3143 C CA . GLN A 1 402 ? 29.593 14.024 2.546 1.00 34.84 402 GLN A CA 1
ATOM 3144 C C . GLN A 1 402 ? 29.753 13.538 1.111 1.00 34.84 402 GLN A C 1
ATOM 3146 O O . GLN A 1 402 ? 30.081 14.385 0.252 1.00 34.84 402 GLN A O 1
#

Sequence (402 aa):
MTQHTPSAVSAENSMTDLATLNMDFGNDDGDQMVKPTQNNPRLQWFNGLTTTTFETAVGFHIEADVNPALDELLTTMGTKRYVVQHKTTNQDGQAKQLPYWAMNWGGQLCSLFIASYGINSKYEMKDTKKRCGIAYGWETVRDRDGNIVKKKGSDESKRQCRLQFRAFIHELVLNGFTEWFQVSFSGIITEDVLTALNEQFRVVDIYNSYARAQGLNTAPFYGFSLPILPGAVKMVGPKDGDKSPIYPPVAQVPQQITASYLREHGIQGFAKYMTDSNIVEEAKEWSIQRSQEISGQGDEEQPAETTVQNTTTTITVDATPASQQNVPVVQAAPSIPQLPEGSDRPVNQKELTWIRNGYCIGNAGFLKTVCDRFKVSNPTQLLLSHYTILQAESANYTQAAQ

Secondary structure (DSSP, 8-state):
----PPPP------GGGTTT--------TT---------PPEEEEEEEEEBTTS-EEEEEEEETTS-HHHHHHHHHTT-EEEEEEEEEE-TTSSEEEEEEEETTGGG--EEEEESSS----TTGGG-GGG-SSEEEEEEEPB-TTSPBPBPTTSSSBPEEEEEEEEEEEHHHHHTT--PPEEEEEETTHHHHHHHHHHHHHHHHHHHHHHHHHTTPPPPPGGGB-EEEEE-S-EEES-TTS--EEE--EEE---SS--HHHHHHHB-HHHHHHHHHTTHHHHHHHHHHHHHHHHHT-S---------------------------PPPP---------PPTT--PBPPHHHHHHIIIIISTT-HHHHHHHHHHTT-SSGGG-BHHHHHHHHHHHHHHHHT--

Radius of gyration: 26.35 Å; chains: 1; bounding box: 62×69×73 Å

Foldseek 3Di:
DDDDDDDDDDPPPDPVVVVVPPDCPDPDPPPDPDDPPQPFWAWEAAFFFAFPLRGTQGGTKTFPPRDVVVNVLCVVVVFDKTWTFFPDADPVRGTDITMIGRCCPPNHWFWKQFLFQADDDVVVLVQLLPGTLKAKAKAFDADPVRHFDADVPDPHGDIKIKIKGWIDTPVVVVVPPLDIHIYIDMHPLVVLVSVQLNVLCVLQVVQQVVQVVVVHDGAGSSQFIWIKDFADWDFDDDPPDHTDTGTHIHTPQDPDHDPVNCVVGGPNVVSVVCVVVVVSVVSRVVSSVNNCVRHVNDDPDDDDPPVPPPSPPPDDDDDDDDDDDDDDDDDDDPDQPPDPPPPWAFDDPVLLCCCCCPLVVVDPVVCVVLCVVVVHPDSRRHTPSSSVVSVVVSVSVVVVVD